Protein AF-0000000076811195 (afdb_homodimer)

pLDDT: mean 75.0, std 20.43, range [21.39, 97.69]

Nearest PDB structures (foldseek):
  3zyc-assembly1_D  TM=7.237E-01  e=1.020E-15  Homo sapiens
  5a3f-assembly1_C  TM=7.071E-01  e=1.222E-15  Homo sapiens
  5a3f-assembly1_A  TM=7.084E-01  e=1.298E-15  Homo sapiens
  2x2f-assembly1_A  TM=7.410E-01  e=2.081E-14  Homo sapiens
  5d3q-assembly1_A  TM=6.532E-01  e=4.894E-15  Homo sapiens

Foldseek 3Di:
DPDPDPDPPPPQQVVLLVQLVQLVVVVVLLQVLLCVQQDPPGAAAEEEEAAAPPLCLQLSVCLSQLHHLADQPLPFFQQEKEKEFEDADQVALDKWKWWQPFLDPVVVPVRPPPDTDTDDSVVSNVVSSVVQVVLCPPLLSHDLRYGYMYIYHNPIHRHMYMYATHADDFDDDDVGVSVVSNNVVSLVSSCVVLLDSSHAYEFGDADLALLDDDSVVSVCVRVVLQQRYAYEHEQVVVNVVVDPDPVSVVCRQPPDCVSPPQSHSVSGHHYHYRDSCRNQVPPPPRVSDPVSSSRD/DDDPDDPPPPPQQVVLLVQLVQLVVVVVLLQVLLCVQQDPPRAAAEEEEAAAPPLCLQLSVCLSQLHHLADQPLPFFQQEKEKEFEDADQVALDKWKWWDPFLDPVVVPVSPPPDTDTDDSVVSNVVSSVVQVVLCPPLLSHDLRYGYMYIYHNPIHRHMYMRATHADDFDDDDVGVSVVSNNVVSLVSSCVVLLDSSHAYEFGDADLALLDDDSVVSVCVRVVLQQRYAYEHEQVVVNVVVDPDPVSVVCRQPPDCVSPPCSHSVSGHHYHYRDSCRNQVPPPPRVSDVVSSSRD

Radius of gyration: 26.71 Å; Cα contacts (8 Å, |Δi|>4): 1087; chains: 2; bounding box: 53×85×82 Å

InterPro domains:
  IPR001401 Dynamin, GTPase domain [SM00053] (16-252)
  IPR001401 Dynamin, GTPase domain [cd08771] (52-250)
  IPR022812 Dynamin [PR00195] (44-62)
  IPR022812 Dynamin [PR00195] (69-86)
  IPR022812 Dynamin [PR00195] (153-170)
  IPR022812 Dynamin [PR00195] (224-240)
  IPR022812 Dynamin [PTHR11566] (24-239)
  IPR027417 P-loop containing nucleoside triphosphate hydrolase [G3DSA:3.40.50.300] (22-254)
  IPR027417 P-loop containing nucleoside triphosphate hydrolase [SSF52540] (23-239)
  IPR030381 Dynamin-type guanine nucleotide-binding (G) domain [PS51718] (41-296)
  IPR045063 Dynamin, N-terminal [PF00350] (47-235)

Secondary structure (DSSP, 8-state):
----------HHHHHHHHHHHHHHHHHHHHHHHHHHHH-TT--S-EEEEE-BTTS-HHHHHHHHHTS--SPTT--PPP-S-EEEEEEE-TT-SS-EEEEPTT--SS-SSTTSS---EE--HHHHHHHHHHHHHHHHTSSS----PPEEEEEEETT--SEEEEEPPPB--PPPSGGGHHHHHHHHHHHHHHHHHH-STTEEEEEEE--S-TT--SHHHHHTTT-TT-TTEEEEE--HHHHGGG-SSHHHHHHHHS--TTTS-TTSTTSS-EE----SS-TTSSTT-S--SHHHHTT-/----------HHHHHHHHHHHHHHHHHHHHHHHHHHHH-TT--S-EEEEE-BTTS-HHHHHHHHHTS--SPTT--PPP-S-EEEEEEE-TT-SS-EEEEPTT--SS-SSTTSS---EE--HHHHHHHHHHHHHHHHTSSS----PPEEEEEEETT--SEEEEEPPPB--PPPSGGGHHHHHHHHHHHHHHHHHH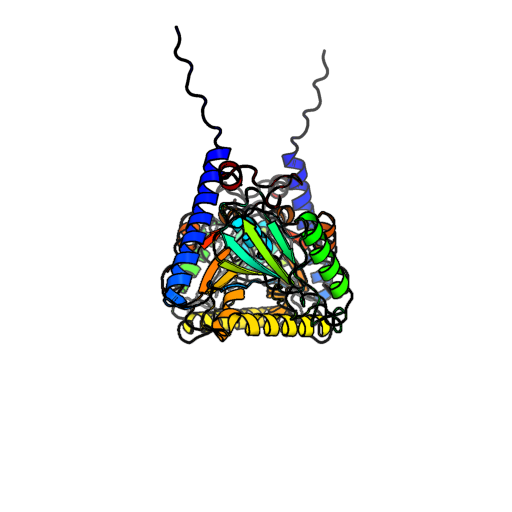-STTEEEEEEE--S-TT--SHHHHHTTT-TT-TTEEEEE--HHHHGGG-SSHHHHHHHHS--TTTS-TTSTTSS-EE----SS-TT-STT-S--SHHHHTT-

Solvent-accessible surface area (backbone atoms only — not comparable to full-atom values): 31769 Å² total; per-residue (Å²): 135,82,75,77,73,79,78,76,75,61,74,68,60,59,54,26,38,51,51,29,52,48,48,47,48,47,44,52,46,46,52,51,49,29,52,66,64,34,52,100,83,46,71,62,31,37,35,39,40,44,27,38,64,87,38,44,62,69,59,49,52,23,55,71,68,40,40,63,59,62,56,79,44,51,72,68,65,57,32,37,29,36,33,39,39,32,30,58,29,82,87,28,92,57,76,45,34,26,42,40,63,72,37,54,81,86,50,62,77,62,59,89,73,50,60,69,38,79,35,59,61,69,55,46,15,51,47,54,48,50,51,33,54,53,29,66,74,36,92,68,39,56,46,82,53,40,38,40,34,38,36,30,16,50,86,38,58,67,33,29,41,32,45,47,43,42,36,49,41,43,42,73,63,78,92,28,44,68,52,38,52,42,24,51,51,42,46,52,46,52,48,64,68,62,61,47,84,61,40,37,35,39,39,29,36,70,68,88,49,75,66,44,36,66,39,56,43,63,49,32,74,76,37,71,64,26,63,52,25,34,42,31,35,36,49,41,74,61,46,60,64,59,45,56,27,69,68,56,48,46,42,62,76,53,56,52,57,88,68,47,60,60,46,28,32,84,54,52,69,41,79,40,64,74,64,50,68,46,71,42,73,52,94,72,37,51,44,79,39,82,63,49,38,37,50,92,135,83,75,77,72,80,76,74,74,60,76,69,59,60,56,28,39,51,51,33,50,47,47,47,48,46,44,53,45,47,53,51,49,29,52,65,64,35,53,99,84,45,69,61,35,37,35,39,41,44,27,39,63,87,38,43,63,67,58,49,53,24,57,73,68,39,40,64,59,64,57,78,45,50,73,67,65,57,31,37,29,36,33,38,39,31,30,58,29,83,87,27,92,55,77,46,36,26,42,40,62,72,36,54,82,87,51,62,77,61,61,88,73,50,60,67,38,78,34,60,61,69,54,47,16,50,49,54,50,49,51,30,52,54,28,66,72,35,94,68,40,55,44,80,55,40,38,39,34,38,36,30,17,50,86,38,58,67,35,28,39,29,45,48,42,42,36,48,41,43,42,74,62,78,92,30,46,69,53,38,51,43,23,49,51,43,46,52,46,52,48,64,68,62,60,48,84,60,40,35,34,40,39,29,33,69,67,89,48,75,66,42,35,66,39,57,44,63,50,32,74,76,36,72,64,27,61,52,25,34,42,32,35,34,50,42,72,61,46,60,63,61,46,56,30,70,66,56,48,48,41,62,76,55,56,52,57,90,66,47,60,61,47,28,31,83,54,50,69,42,78,40,66,73,64,47,67,44,70,44,74,52,94,73,36,52,42,79,41,83,63,50,40,36,55,99

Organism: Aegilops tauschii subsp. strangulata (NCBI:txid200361)

Sequence (592 aa):
MATPRPELLSPGEDEEESARGLLYEAYNELQRLAAELGGAAVPAPAVVVVGHQTDGKSALVEALMGFQFNHVGGGTKTRRPIALHLRFNPRCHSPNCRLLAGSGEGDAEDDAGAADRAMPLADIQAYIEAENKRLENDPSQFSAKEIIIRIEYKHCPNLTIIDTPGLILAAPGRKNRVLQSQACAVEALVHAKIQHKETIILCLEDCSDWSNATTRRVVMQVDPDLARTVLVSTKLDTKIPQFARASDVEVFLHPPTCVLDGSLLGDSPFFTSVPSGRVGSCHEAVFRSNEEFKKVMATPRPELLSPGEDEEESARGLLYEAYNELQRLAAELGGAAVPAPAVVVVGHQTDGKSALVEALMGFQFNHVGGGTKTRRPIALHLRFNPRCHSPNCRLLAGSGEGDAEDDAGAADRAMPLADIQAYIEAENKRLENDPSQFSAKEIIIRIEYKHCPNLTIIDTPGLILAAPGRKNRVLQSQACAVEALVHAKIQHKETIILCLEDCSDWSNATTRRVVMQVDPDLARTVLVSTKLDTKIPQFARASDVEVFLHPPTCVLDGSLLGDSPFFTSVPSGRVGSCHEAVFRSNEEFKKV

Structure (mmCIF, N/CA/C/O backbone):
data_AF-0000000076811195-model_v1
#
loop_
_entity.id
_entity.type
_entity.pdbx_description
1 polymer 'Dynamin-type G domain-containing protein'
#
loop_
_atom_site.group_PDB
_atom_site.id
_atom_site.type_symbol
_atom_site.label_atom_id
_atom_site.label_alt_id
_atom_site.label_comp_id
_atom_site.label_asym_id
_atom_site.label_entity_id
_atom_site.label_seq_id
_atom_site.pdbx_PDB_ins_code
_atom_site.Cartn_x
_atom_site.Cartn_y
_atom_site.Cartn_z
_atom_site.occupancy
_atom_site.B_iso_or_equiv
_atom_site.auth_seq_id
_atom_site.auth_comp_id
_atom_site.auth_asym_id
_atom_site.auth_atom_id
_atom_site.pdbx_PDB_model_num
ATOM 1 N N . MET A 1 1 ? -5.602 41.5 -43.906 1 22.05 1 MET A N 1
ATOM 2 C CA . MET A 1 1 ? -5.145 41.531 -42.5 1 22.05 1 MET A CA 1
ATOM 3 C C . MET A 1 1 ? -5.555 40.281 -41.75 1 22.05 1 MET A C 1
ATOM 5 O O . MET A 1 1 ? -6.746 40.062 -41.531 1 22.05 1 MET A O 1
ATOM 9 N N . ALA A 1 2 ? -4.75 39.188 -41.844 1 28.84 2 ALA A N 1
ATOM 10 C CA . ALA A 1 2 ? -4.98 37.812 -41.406 1 28.84 2 ALA A CA 1
ATOM 11 C C . ALA A 1 2 ? -5.102 37.719 -39.875 1 28.84 2 ALA A C 1
ATOM 13 O O . ALA A 1 2 ? -4.281 38.281 -39.156 1 28.84 2 ALA A O 1
ATOM 14 N N . THR A 1 3 ? -6.328 37.594 -39.375 1 30.7 3 THR A N 1
ATOM 15 C CA . THR A 1 3 ? -6.637 37.562 -37.969 1 30.7 3 THR A CA 1
ATOM 16 C C . THR A 1 3 ? -5.816 36.5 -37.25 1 30.7 3 THR A C 1
ATOM 18 O O . THR A 1 3 ? -5.734 35.375 -37.719 1 30.7 3 THR A O 1
ATOM 21 N N . PRO A 1 4 ? -4.855 36.844 -36.469 1 33.34 4 PRO A N 1
ATOM 22 C CA . PRO A 1 4 ? -3.92 35.906 -35.875 1 33.34 4 PRO A CA 1
ATOM 23 C C . PRO A 1 4 ? -4.625 34.75 -35.125 1 33.34 4 PRO A C 1
ATOM 25 O O . PRO A 1 4 ? -5.734 34.938 -34.625 1 33.34 4 PRO A O 1
ATOM 28 N N . ARG A 1 5 ? -4.391 33.531 -35.469 1 32.12 5 ARG A N 1
ATOM 29 C CA . ARG A 1 5 ? -4.918 32.281 -34.938 1 32.12 5 ARG A CA 1
ATOM 30 C C . ARG A 1 5 ? -4.773 32.219 -33.406 1 32.12 5 ARG A C 1
ATOM 32 O O . ARG A 1 5 ? -3.709 32.562 -32.875 1 32.12 5 ARG A O 1
ATOM 39 N N . PRO A 1 6 ? -5.91 32.219 -32.688 1 31.38 6 PRO A N 1
ATOM 40 C CA . PRO A 1 6 ? -5.836 32.219 -31.234 1 31.38 6 PRO A CA 1
ATOM 41 C C . PRO A 1 6 ? -4.828 31.219 -30.688 1 31.38 6 PRO A C 1
ATOM 43 O O . PRO A 1 6 ? -4.621 30.156 -31.281 1 31.38 6 PRO A O 1
ATOM 46 N N . GLU A 1 7 ? -3.775 31.547 -30.094 1 33.84 7 GLU A N 1
ATOM 47 C CA . GLU A 1 7 ? -2.691 30.781 -29.484 1 33.84 7 GLU A CA 1
ATOM 48 C C . GLU A 1 7 ? -3.232 29.609 -28.672 1 33.84 7 GLU A C 1
ATOM 50 O O . GLU A 1 7 ? -4.105 29.781 -27.828 1 33.84 7 GLU A O 1
ATOM 55 N N . LEU A 1 8 ? -3.316 28.391 -29.156 1 31.09 8 LEU A N 1
ATOM 56 C CA . LEU A 1 8 ? -3.633 27.094 -28.547 1 31.09 8 LEU A CA 1
ATOM 57 C C . LEU A 1 8 ? -3.018 27 -27.156 1 31.09 8 LEU A C 1
ATOM 59 O O . LEU A 1 8 ? -1.799 27.094 -27.016 1 31.09 8 LEU A O 1
ATOM 63 N N . LEU A 1 9 ? -3.676 27.484 -26.172 1 35.03 9 LEU A N 1
ATOM 64 C CA . LEU A 1 9 ? -3.268 27.297 -24.781 1 35.03 9 LEU A CA 1
ATOM 65 C C . LEU A 1 9 ? -2.697 25.891 -24.578 1 35.03 9 LEU A C 1
ATOM 67 O O . LEU A 1 9 ? -3.248 24.906 -25.078 1 35.03 9 LEU A O 1
ATOM 71 N N . SER A 1 10 ? -1.461 25.766 -24.328 1 37.06 10 SER A N 1
ATOM 72 C CA . SER A 1 10 ? -0.715 24.5 -24.266 1 37.06 10 SER A CA 1
ATOM 73 C C . SER A 1 10 ? -1.401 23.5 -23.344 1 37.06 10 SER A C 1
ATOM 75 O O . SER A 1 10 ? -1.936 23.875 -22.297 1 37.06 10 SER A O 1
ATOM 77 N N . PRO A 1 11 ? -1.721 22.328 -23.719 1 41.41 11 PRO A N 1
ATOM 78 C CA . PRO A 1 11 ? -2.404 21.203 -23.062 1 41.41 11 PRO A CA 1
ATOM 79 C C . PRO A 1 11 ? -1.976 21.047 -21.609 1 41.41 11 PRO A C 1
ATOM 81 O O . PRO A 1 11 ? -2.738 20.516 -20.797 1 41.41 11 PRO A O 1
ATOM 84 N N . GLY A 1 12 ? -0.849 21.422 -21.156 1 42.31 12 GLY A N 1
ATOM 85 C CA . GLY A 1 12 ? -0.337 21.312 -19.797 1 42.31 12 GLY A CA 1
ATOM 86 C C . GLY A 1 12 ? -1.04 22.234 -18.812 1 42.31 12 GLY A C 1
ATOM 87 O O . GLY A 1 12 ? -1.134 21.922 -17.625 1 42.31 12 GLY A O 1
ATOM 88 N N . GLU A 1 13 ? -1.42 23.344 -19.203 1 44.88 13 GLU A N 1
ATOM 89 C CA . GLU A 1 13 ? -2.064 24.375 -18.391 1 44.88 13 GLU A CA 1
ATOM 90 C C . GLU A 1 13 ? -3.48 23.953 -18 1 44.88 13 GLU A C 1
ATOM 92 O O . GLU A 1 13 ? -3.928 24.219 -16.891 1 44.88 13 GLU A O 1
ATOM 97 N N . ASP A 1 14 ? -4.133 23.312 -18.844 1 47.75 14 ASP A N 1
ATOM 98 C CA . ASP A 1 14 ? -5.508 22.875 -18.609 1 47.75 14 ASP A CA 1
ATOM 99 C C . ASP A 1 14 ? -5.562 21.766 -17.562 1 47.75 14 ASP A C 1
ATOM 101 O O . ASP A 1 14 ? -6.48 21.734 -16.734 1 47.75 14 ASP A O 1
ATOM 105 N N . GLU A 1 15 ? -4.645 20.938 -17.531 1 46.94 15 GLU A N 1
ATOM 106 C CA . GLU A 1 15 ? -4.641 19.812 -16.594 1 46.94 15 GLU A CA 1
ATOM 107 C C . GLU A 1 15 ? -4.297 20.297 -15.18 1 46.94 15 GLU A C 1
ATOM 109 O O . GLU A 1 15 ? -4.871 19.812 -14.195 1 46.94 15 GLU A O 1
ATOM 114 N N . GLU A 1 16 ? -3.426 21.188 -15.07 1 45.16 16 GLU A N 1
ATOM 115 C CA . GLU A 1 16 ? -3.068 21.766 -13.773 1 45.16 16 GLU A CA 1
ATOM 116 C C . GLU A 1 16 ? -4.223 22.594 -13.195 1 45.16 16 GLU A C 1
ATOM 118 O O . GLU A 1 16 ? -4.473 22.547 -11.992 1 45.16 16 GLU A O 1
ATOM 123 N N . GLU A 1 17 ? -4.957 23.234 -14.062 1 46.91 17 GLU A N 1
ATOM 124 C CA . GLU A 1 17 ? -6.145 23.984 -13.672 1 46.91 17 GLU A CA 1
ATOM 125 C C . GLU A 1 17 ? -7.23 23.062 -13.125 1 46.91 17 GLU A C 1
ATOM 127 O O . GLU A 1 17 ? -7.895 23.391 -12.141 1 46.91 17 GLU A O 1
ATOM 132 N N . SER A 1 18 ? -7.293 22.062 -13.688 1 49.72 18 SER A N 1
ATOM 133 C CA . SER A 1 18 ? -8.289 21.078 -13.281 1 49.72 18 SER A CA 1
ATOM 134 C C . SER A 1 18 ? -7.93 20.453 -11.938 1 49.72 18 SER A C 1
ATOM 136 O O . SER A 1 18 ? -8.789 20.297 -11.062 1 49.72 18 SER A O 1
ATOM 138 N N . ALA A 1 19 ? -6.734 20.281 -11.734 1 46.19 19 ALA A N 1
ATOM 139 C CA . ALA A 1 19 ? -6.328 19.672 -10.469 1 46.19 19 ALA A CA 1
ATOM 140 C C . ALA A 1 19 ? -6.5 20.641 -9.312 1 46.19 19 ALA A C 1
ATOM 142 O O . ALA A 1 19 ? -6.957 20.266 -8.227 1 46.19 19 ALA A O 1
ATOM 143 N N . ARG A 1 20 ? -6.203 21.891 -9.484 1 48.41 20 ARG A N 1
ATOM 144 C CA . ARG A 1 20 ? -6.363 22.922 -8.469 1 48.41 20 ARG A CA 1
ATOM 145 C C . ARG A 1 20 ? -7.836 23.156 -8.148 1 48.41 20 ARG A C 1
ATOM 147 O O . ARG A 1 20 ? -8.195 23.344 -6.984 1 48.41 20 ARG A O 1
ATOM 154 N N . GLY A 1 21 ? -8.5 23.125 -9.234 1 49.47 21 GLY A N 1
ATOM 155 C CA . GLY A 1 21 ? -9.938 23.188 -9.008 1 49.47 21 GLY A CA 1
ATOM 156 C C . GLY A 1 21 ? -10.445 22.094 -8.094 1 49.47 21 GLY A C 1
ATOM 157 O O . GLY A 1 21 ? -11.234 22.344 -7.184 1 49.47 21 GLY A O 1
ATOM 158 N N . LEU A 1 22 ? -9.828 21.094 -8.258 1 51.06 22 LEU A N 1
ATOM 159 C CA . LEU A 1 22 ? -10.273 19.953 -7.469 1 51.06 22 LEU A CA 1
ATOM 160 C C . LEU A 1 22 ? -9.828 20.094 -6.016 1 51.06 22 LEU A C 1
ATOM 162 O O . LEU A 1 22 ? -10.586 19.781 -5.098 1 51.06 22 LEU A O 1
ATOM 166 N N . LEU A 1 23 ? -8.648 20.609 -5.875 1 53.69 23 LEU A N 1
ATOM 167 C CA . LEU A 1 23 ? -8.164 20.812 -4.516 1 53.69 23 LEU A CA 1
ATOM 168 C C . LEU A 1 23 ? -8.992 21.875 -3.795 1 53.69 23 LEU A C 1
ATOM 170 O O . LEU A 1 23 ? -9.32 21.703 -2.619 1 53.69 23 LEU A O 1
ATOM 174 N N . TYR A 1 24 ? -9.273 22.922 -4.516 1 52.19 24 TYR A N 1
ATOM 175 C CA . TYR A 1 24 ? -10.109 23.969 -3.939 1 52.19 24 TYR A CA 1
ATOM 176 C C . TYR A 1 24 ? -11.492 23.438 -3.586 1 52.19 24 TYR A C 1
ATOM 178 O O . TYR A 1 24 ? -12.047 23.766 -2.537 1 52.19 24 TYR A O 1
ATOM 186 N N . GLU A 1 25 ? -11.883 22.734 -4.523 1 56.09 25 GLU A N 1
ATOM 187 C CA . GLU A 1 25 ? -13.172 22.125 -4.223 1 56.09 25 GLU A CA 1
ATOM 188 C C . GLU A 1 25 ? -13.086 21.234 -2.98 1 56.09 25 GLU A C 1
ATOM 190 O O . GLU A 1 25 ? -13.984 21.25 -2.141 1 56.09 25 GLU A O 1
ATOM 195 N N . ALA A 1 26 ? -11.992 20.656 -2.988 1 58.16 26 ALA A N 1
ATOM 196 C CA . ALA A 1 26 ? -11.812 19.828 -1.803 1 58.16 26 ALA A CA 1
ATOM 197 C C . ALA A 1 26 ? -11.75 20.672 -0.537 1 58.16 26 ALA A C 1
ATOM 199 O O . ALA A 1 26 ? -12.352 20.328 0.48 1 58.16 26 ALA A O 1
ATOM 200 N N . TYR A 1 27 ? -11.086 21.734 -0.766 1 59.94 27 TYR A N 1
ATOM 201 C CA . TYR A 1 27 ? -10.922 22.656 0.341 1 59.94 27 TYR A CA 1
ATOM 202 C C . TYR A 1 27 ? -12.266 23.25 0.765 1 59.94 27 TYR A C 1
ATOM 204 O O . TYR A 1 27 ? -12.586 23.297 1.956 1 59.94 27 TYR A O 1
ATOM 212 N N . ASN A 1 28 ? -12.875 23.75 -0.2 1 61.88 28 ASN A N 1
ATOM 213 C CA . ASN A 1 28 ? -14.195 24.312 0.083 1 61.88 28 ASN A CA 1
ATOM 214 C C . ASN A 1 28 ? -15.117 23.266 0.722 1 61.88 28 ASN A C 1
ATOM 216 O O . ASN A 1 28 ? -15.875 23.578 1.641 1 61.88 28 ASN A O 1
ATOM 220 N N . GLU A 1 29 ? -14.867 22.219 0.226 1 62.59 29 GLU A N 1
ATOM 221 C CA . GLU A 1 29 ? -15.672 21.141 0.799 1 62.59 29 GLU A CA 1
ATOM 222 C C . GLU A 1 29 ? -15.266 20.859 2.244 1 62.59 29 GLU A C 1
ATOM 224 O O . GLU A 1 29 ? -16.125 20.656 3.104 1 62.59 29 GLU A O 1
ATOM 229 N N . LEU A 1 30 ? -14.047 20.953 2.453 1 66 30 LEU A N 1
ATOM 230 C CA . LEU A 1 30 ? -13.57 20.734 3.812 1 66 30 LEU A CA 1
ATOM 231 C C . LEU A 1 30 ? -14.062 21.812 4.758 1 66 30 LEU A C 1
ATOM 233 O O . LEU A 1 30 ? -14.461 21.531 5.887 1 66 30 LEU A O 1
ATOM 237 N N . GLN A 1 31 ? -14.023 23.016 4.305 1 64.44 31 GLN A N 1
ATOM 238 C CA . GLN A 1 31 ? -14.516 24.141 5.105 1 64.44 31 GLN A CA 1
ATOM 239 C C . GLN A 1 31 ? -16.016 24 5.387 1 64.44 31 GLN A C 1
ATOM 241 O O . GLN A 1 31 ? -16.453 24.266 6.504 1 64.44 31 GLN A O 1
ATOM 246 N N . ARG A 1 32 ? -16.625 23.641 4.273 1 66 32 ARG A N 1
ATOM 247 C CA . ARG A 1 32 ? -18.062 23.438 4.426 1 66 32 ARG A CA 1
ATOM 248 C C . ARG A 1 32 ? -18.344 22.328 5.445 1 66 32 ARG A C 1
ATOM 250 O O . ARG A 1 32 ? -19.188 22.5 6.332 1 66 32 ARG A O 1
ATOM 257 N N . LEU A 1 33 ? -17.641 21.328 5.34 1 62.69 33 LEU A N 1
ATOM 258 C CA . LEU A 1 33 ? -17.828 20.203 6.25 1 62.69 33 LEU A CA 1
ATOM 259 C C . LEU A 1 33 ? -17.469 20.594 7.68 1 62.69 33 LEU A C 1
ATOM 261 O O . LEU A 1 33 ? -18.156 20.219 8.625 1 62.69 33 LEU A O 1
ATOM 265 N N . ALA A 1 34 ? -16.406 21.281 7.809 1 62.34 34 ALA A N 1
ATOM 266 C CA . ALA A 1 34 ? -15.992 21.75 9.125 1 62.34 34 ALA A CA 1
ATOM 267 C C . ALA A 1 34 ? -17.031 22.656 9.75 1 62.34 34 ALA A C 1
ATOM 269 O O . ALA A 1 34 ? -17.297 22.594 10.953 1 62.34 34 ALA A O 1
ATOM 270 N N . ALA A 1 35 ? -17.531 23.469 8.93 1 63.12 35 ALA A N 1
ATOM 271 C CA . ALA A 1 35 ? -18.578 24.375 9.406 1 63.12 35 ALA A CA 1
ATOM 272 C C . ALA A 1 35 ? -19.812 23.594 9.859 1 63.12 35 ALA A C 1
ATOM 274 O O . ALA A 1 35 ? -20.484 23.984 10.812 1 63.12 35 ALA A O 1
ATOM 275 N N . GLU A 1 36 ? -20.062 22.531 9.156 1 62.12 36 GLU A N 1
ATOM 276 C CA . GLU A 1 36 ? -21.203 21.688 9.5 1 62.12 36 GLU A CA 1
ATOM 277 C C . GLU A 1 36 ? -20.984 20.969 10.82 1 62.12 36 GLU A C 1
ATOM 279 O O . GLU A 1 36 ? -21.922 20.781 11.609 1 62.12 36 GLU A O 1
ATOM 284 N N . LEU A 1 37 ? -19.859 20.547 11.016 1 57.47 37 LEU A N 1
ATOM 285 C CA . LEU A 1 37 ? -19.547 19.812 12.242 1 57.47 37 LEU A CA 1
ATOM 286 C C . LEU A 1 37 ? -19.469 20.75 13.438 1 57.47 37 LEU A C 1
ATOM 288 O O . LEU A 1 37 ? -19.906 20.406 14.539 1 57.47 37 LEU A O 1
ATOM 292 N N . GLY A 1 38 ? -18.641 21.859 13.469 1 54.88 38 GLY A N 1
ATOM 293 C CA . GLY A 1 38 ? -18.359 22.734 14.594 1 54.88 38 GLY A CA 1
ATOM 294 C C . GLY A 1 38 ? -19.547 23.594 15.008 1 54.88 38 GLY A C 1
ATOM 295 O O . GLY A 1 38 ? -19.531 24.203 16.078 1 54.88 38 GLY A O 1
ATOM 296 N N . GLY A 1 39 ? -20.781 23.469 14.602 1 48.03 39 GLY A N 1
ATOM 297 C CA . GLY A 1 39 ? -21.781 24.453 14.969 1 48.03 39 GLY A CA 1
ATOM 298 C C . GLY A 1 39 ? -21.25 25.875 14.945 1 48.03 39 GLY A C 1
ATOM 299 O O . GLY A 1 39 ? -20.078 26.109 14.617 1 48.03 39 GLY A O 1
ATOM 300 N N . ALA A 1 40 ? -22.141 27.188 15.188 1 45 40 ALA A N 1
ATOM 301 C CA . ALA A 1 40 ? -21.938 28.625 15.172 1 45 40 ALA A CA 1
ATOM 302 C C . ALA A 1 40 ? -20.703 29.016 15.992 1 45 40 ALA A C 1
ATOM 304 O O . ALA A 1 40 ? -20.031 30 15.688 1 45 40 ALA A O 1
ATOM 305 N N . ALA A 1 41 ? -20.422 28.531 17.156 1 42.28 41 ALA A N 1
ATOM 306 C CA . ALA A 1 41 ? -19.516 29.031 18.172 1 42.28 41 ALA A CA 1
ATOM 307 C C . ALA A 1 41 ? -18.141 28.359 18.062 1 42.28 41 ALA A C 1
ATOM 309 O O . ALA A 1 41 ? -17.266 28.578 18.906 1 42.28 41 ALA A O 1
ATOM 310 N N . VAL A 1 42 ? -17.938 27.359 17.266 1 48.38 42 VAL A N 1
ATOM 311 C CA . VAL A 1 42 ? -16.766 26.5 17.422 1 48.38 42 VAL A CA 1
ATOM 312 C C . VAL A 1 42 ? -15.594 27.078 16.625 1 48.38 42 VAL A C 1
ATOM 314 O O . VAL A 1 42 ? -15.773 27.594 15.523 1 48.38 42 VAL A O 1
ATOM 317 N N . PRO A 1 43 ? -14.352 27.25 17.375 1 53.91 43 PRO A N 1
ATOM 318 C CA . PRO A 1 43 ? -13.055 27.531 16.75 1 53.91 43 PRO A CA 1
ATOM 319 C C . PRO A 1 43 ? -12.875 26.797 15.422 1 53.91 43 PRO A C 1
ATOM 321 O O . PRO A 1 43 ? -13.594 25.828 15.141 1 53.91 43 PRO A O 1
ATOM 324 N N . ALA A 1 44 ? -12.164 27.438 14.547 1 59.12 44 ALA A N 1
ATOM 325 C CA . ALA A 1 44 ? -11.836 26.938 13.211 1 59.12 44 ALA A CA 1
ATOM 326 C C . ALA A 1 44 ? -11.703 25.422 13.211 1 59.12 44 ALA A C 1
ATOM 328 O O . ALA A 1 44 ? -11.039 24.844 14.078 1 59.12 44 ALA A O 1
ATOM 329 N N . PRO A 1 45 ? -12.555 24.781 12.531 1 69.81 45 PRO A N 1
ATOM 330 C CA . PRO A 1 45 ? -12.484 23.328 12.43 1 69.81 45 PRO A CA 1
ATOM 331 C C . PRO A 1 45 ? -11.07 22.812 12.18 1 69.81 45 PRO A C 1
ATOM 333 O O . PRO A 1 45 ? -10.273 23.484 11.523 1 69.81 45 PRO A O 1
ATOM 336 N N . ALA A 1 46 ? -10.734 21.828 12.977 1 86.38 46 ALA A N 1
ATOM 337 C CA . ALA A 1 46 ? -9.406 21.234 12.797 1 86.38 46 ALA A CA 1
ATOM 338 C C . ALA A 1 46 ? -9.477 20 11.906 1 86.38 46 ALA A C 1
ATOM 340 O O . ALA A 1 46 ? -10.398 19.188 12.016 1 86.38 46 ALA A O 1
ATOM 341 N N . VAL A 1 47 ? -8.672 19.984 10.852 1 89.88 47 VAL A N 1
ATOM 342 C CA . VAL A 1 47 ? -8.5 18.844 9.961 1 89.88 47 VAL A CA 1
ATOM 343 C C . VAL A 1 47 ? -7.215 18.094 10.32 1 89.88 47 VAL A C 1
ATOM 345 O O . VAL A 1 47 ? -6.133 18.672 10.352 1 89.88 47 VAL A O 1
ATOM 348 N N . VAL A 1 48 ? -7.371 16.844 10.648 1 94.06 48 VAL A N 1
ATOM 349 C CA . VAL A 1 48 ? -6.203 16.016 10.961 1 94.06 48 VAL A CA 1
ATOM 350 C C . VAL A 1 48 ? -5.91 15.07 9.805 1 94.06 48 VAL A C 1
ATOM 352 O O . VAL A 1 48 ? -6.789 14.32 9.367 1 94.06 48 VAL A O 1
ATOM 355 N N . VAL A 1 49 ? -4.699 15.156 9.266 1 95.44 49 VAL A N 1
ATOM 356 C CA . VAL A 1 49 ? -4.289 14.32 8.141 1 95.44 49 VAL A CA 1
ATOM 357 C C . VAL A 1 49 ? -3.654 13.031 8.664 1 95.44 49 VAL A C 1
ATOM 359 O O . VAL A 1 49 ? -2.688 13.078 9.43 1 95.44 49 VAL A O 1
ATOM 362 N N . VAL A 1 50 ? -4.227 11.914 8.289 1 97.69 50 VAL A N 1
ATOM 363 C CA . VAL A 1 50 ? -3.77 10.609 8.758 1 97.69 50 VAL A CA 1
ATOM 364 C C . VAL A 1 50 ? -3.438 9.727 7.555 1 97.69 50 VAL A C 1
ATOM 366 O O . VAL A 1 50 ? -4.156 9.734 6.551 1 97.69 50 VAL A O 1
ATOM 369 N N . GLY A 1 51 ? -2.389 8.992 7.633 1 97 51 GLY A N 1
ATOM 370 C CA . GLY A 1 51 ? -1.921 8.07 6.609 1 97 51 GLY A CA 1
ATOM 371 C C . GLY A 1 51 ? -0.646 7.348 7 1 97 51 GLY A C 1
ATOM 372 O O . GLY A 1 51 ? -0.035 7.66 8.023 1 97 51 GLY A O 1
ATOM 373 N N . HIS A 1 52 ? -0.309 6.395 6.207 1 94.94 52 HIS A N 1
ATOM 374 C CA . HIS A 1 52 ? 0.944 5.688 6.441 1 94.94 52 HIS A CA 1
ATOM 375 C C . HIS A 1 52 ? 2.133 6.473 5.898 1 94.94 52 HIS A C 1
ATOM 377 O O . HIS A 1 52 ? 1.954 7.453 5.176 1 94.94 52 HIS A O 1
ATOM 383 N N . GLN A 1 53 ? 3.285 6.027 6.355 1 90.12 53 GLN A N 1
ATOM 384 C CA . GLN A 1 53 ? 4.5 6.613 5.797 1 90.12 53 GLN A CA 1
ATOM 385 C C . GLN A 1 53 ? 4.492 6.547 4.273 1 90.12 53 GLN A C 1
ATOM 387 O O . GLN A 1 53 ? 4.121 5.527 3.691 1 90.12 53 GLN A O 1
ATOM 392 N N . THR A 1 54 ? 4.746 7.609 3.592 1 86.62 54 THR A N 1
ATOM 393 C CA . THR A 1 54 ? 4.918 7.754 2.15 1 86.62 54 THR A CA 1
ATOM 394 C C . THR A 1 54 ? 3.566 7.883 1.454 1 86.62 54 THR A C 1
ATOM 396 O O . THR A 1 54 ? 3.5 7.953 0.226 1 86.62 54 THR A O 1
ATOM 399 N N . ASP A 1 55 ? 2.473 7.969 2.176 1 90.12 55 ASP A N 1
ATOM 400 C CA . ASP A 1 55 ? 1.156 8.086 1.555 1 90.12 55 ASP A CA 1
ATOM 401 C C . ASP A 1 55 ? 0.965 9.461 0.922 1 90.12 55 ASP A C 1
ATOM 403 O O . ASP A 1 55 ? 0.043 9.664 0.13 1 90.12 55 ASP A O 1
ATOM 407 N N . GLY A 1 56 ? 1.807 10.422 1.342 1 87.25 56 GLY A N 1
ATOM 408 C CA . GLY A 1 56 ? 1.715 11.734 0.721 1 87.25 56 GLY A CA 1
ATOM 409 C C . GLY A 1 56 ? 1.013 12.758 1.592 1 87.25 56 GLY A C 1
ATOM 410 O O . GLY A 1 56 ? 0.45 13.734 1.085 1 87.25 56 GLY A O 1
ATOM 411 N N . LYS A 1 57 ? 1.022 12.531 2.863 1 90.94 57 LYS A N 1
ATOM 412 C CA . LYS A 1 57 ? 0.339 13.43 3.787 1 90.94 57 LYS A CA 1
ATOM 413 C C . LYS A 1 57 ? 0.855 14.859 3.643 1 90.94 57 LYS A C 1
ATOM 415 O O . LYS A 1 57 ? 0.08 15.781 3.379 1 90.94 57 LYS A O 1
ATOM 420 N N . SER A 1 58 ? 2.168 15.031 3.861 1 87.44 58 SER A N 1
ATOM 421 C CA . SER A 1 58 ? 2.76 16.359 3.814 1 87.44 58 SER A CA 1
ATOM 422 C C . SER A 1 58 ? 2.627 16.984 2.426 1 87.44 58 SER A C 1
ATOM 424 O O . SER A 1 58 ? 2.359 18.172 2.293 1 87.44 58 SER A O 1
ATOM 426 N N . ALA A 1 59 ? 2.781 16.141 1.426 1 84.38 59 ALA A N 1
ATOM 427 C CA . ALA A 1 59 ? 2.635 16.625 0.055 1 84.38 59 ALA A CA 1
ATOM 428 C C . ALA A 1 59 ? 1.228 17.156 -0.191 1 84.38 59 ALA A C 1
ATOM 430 O O . ALA A 1 59 ? 1.053 18.188 -0.86 1 84.38 59 ALA A O 1
ATOM 431 N N . LEU A 1 60 ? 0.248 16.453 0.297 1 86.12 60 LEU A N 1
ATOM 432 C CA . LEU A 1 60 ? -1.134 16.891 0.133 1 86.12 60 LEU A CA 1
ATOM 433 C C . LEU A 1 60 ? -1.374 18.219 0.846 1 86.12 60 LEU A C 1
ATOM 435 O O . LEU A 1 60 ? -1.988 19.125 0.284 1 86.12 60 LEU A O 1
ATOM 439 N N . VAL A 1 61 ? -0.944 18.328 2.061 1 85.31 61 VAL A N 1
ATOM 440 C CA . VAL A 1 61 ? -1.114 19.547 2.838 1 85.31 61 VAL A CA 1
ATOM 441 C C . VAL A 1 61 ? -0.464 20.719 2.107 1 85.31 61 VAL A C 1
ATOM 443 O O . VAL A 1 61 ? -1.059 21.797 1.993 1 85.31 61 VAL A O 1
ATOM 446 N N . GLU A 1 62 ? 0.718 20.5 1.619 1 82.44 62 GLU A N 1
ATOM 447 C CA . GLU A 1 62 ? 1.435 21.547 0.896 1 82.44 62 GLU A CA 1
ATOM 448 C C . GLU A 1 62 ? 0.691 21.953 -0.375 1 82.44 62 GLU A C 1
ATOM 450 O O . GLU A 1 62 ? 0.634 23.141 -0.719 1 82.44 62 GLU A O 1
ATOM 455 N N . ALA A 1 63 ? 0.235 20.953 -0.993 1 76.88 63 ALA A N 1
ATOM 456 C CA . ALA A 1 63 ? -0.553 21.234 -2.191 1 76.88 63 ALA A CA 1
ATOM 457 C C . ALA A 1 63 ? -1.803 22.047 -1.852 1 76.88 63 ALA A C 1
ATOM 459 O O . ALA A 1 63 ? -2.162 22.984 -2.572 1 76.88 63 ALA A O 1
ATOM 460 N N . LEU A 1 64 ? -2.457 21.719 -0.795 1 75.31 64 LEU A N 1
ATOM 461 C CA . LEU A 1 64 ? -3.666 22.406 -0.354 1 75.31 64 LEU A CA 1
ATOM 462 C C . LEU A 1 64 ? -3.361 23.844 0.045 1 75.31 64 LEU A C 1
ATOM 464 O O . LEU A 1 64 ? -4.16 24.75 -0.217 1 75.31 64 LEU A O 1
ATOM 468 N N . MET A 1 65 ? -2.219 24.031 0.601 1 74 65 MET A N 1
ATOM 469 C CA . MET A 1 65 ? -1.848 25.344 1.109 1 74 65 MET A CA 1
ATOM 470 C C . MET A 1 65 ? -1.232 26.203 0.006 1 74 65 MET A C 1
ATOM 472 O O . MET A 1 65 ? -1.215 27.438 0.104 1 74 65 MET A O 1
ATOM 476 N N . GLY A 1 66 ? -0.621 25.516 -0.938 1 69.69 66 GLY A N 1
ATOM 477 C CA . GLY A 1 66 ? -0.003 26.234 -2.043 1 69.69 66 GLY A CA 1
ATOM 478 C C . GLY A 1 66 ? 1.438 26.609 -1.771 1 69.69 66 GLY A C 1
ATOM 479 O O . GLY A 1 66 ? 2.012 27.438 -2.486 1 69.69 66 GLY A O 1
ATOM 480 N N . PHE A 1 67 ? 1.929 26.172 -0.656 1 70.94 67 PHE A N 1
ATOM 481 C CA . PHE A 1 67 ? 3.34 26.406 -0.383 1 70.94 67 PHE A CA 1
ATOM 482 C C . PHE A 1 67 ? 3.963 25.219 0.343 1 70.94 67 PHE A C 1
ATOM 484 O O . PHE A 1 67 ? 3.252 24.406 0.935 1 70.94 67 PHE A O 1
ATOM 491 N N . GLN A 1 68 ? 5.312 25.203 0.306 1 75.88 68 GLN A N 1
ATOM 492 C CA . GLN A 1 68 ? 6.07 24.125 0.92 1 75.88 68 GLN A CA 1
ATOM 493 C C . GLN A 1 68 ? 6.527 24.5 2.328 1 75.88 68 GLN A C 1
ATOM 495 O O . GLN A 1 68 ? 7.137 25.547 2.529 1 75.88 68 GLN A O 1
ATOM 500 N N . PHE A 1 69 ? 6.137 23.766 3.297 1 76.69 69 PHE A N 1
ATOM 501 C CA . PHE A 1 69 ? 6.59 24.062 4.652 1 76.69 69 PHE A CA 1
ATOM 502 C C . PHE A 1 69 ? 7.621 23.031 5.109 1 76.69 69 PHE A C 1
ATOM 504 O O . PHE A 1 69 ? 8.312 23.234 6.105 1 76.69 69 PHE A O 1
ATOM 511 N N . ASN A 1 70 ? 7.605 21.875 4.438 1 75.38 70 ASN A N 1
ATOM 512 C CA . ASN A 1 70 ? 8.672 20.906 4.68 1 75.38 70 ASN A CA 1
ATOM 513 C C . ASN A 1 70 ? 9.797 21.047 3.656 1 75.38 70 ASN A C 1
ATOM 515 O O . ASN A 1 70 ? 9.594 21.594 2.57 1 75.38 70 ASN A O 1
ATOM 519 N N . HIS A 1 71 ? 11 20.734 4.113 1 60.12 71 HIS A N 1
ATOM 520 C CA . HIS A 1 71 ? 12.102 20.828 3.158 1 60.12 71 HIS A CA 1
ATOM 521 C C . HIS A 1 71 ? 11.898 19.859 1.996 1 60.12 71 HIS A C 1
ATOM 523 O O . HIS A 1 71 ? 11.484 18.703 2.197 1 60.12 71 HIS A O 1
ATOM 529 N N . VAL A 1 72 ? 12.117 20.469 0.763 1 49.47 72 VAL A N 1
ATOM 530 C CA . VAL A 1 72 ? 12.055 19.719 -0.489 1 49.47 72 VAL A CA 1
ATOM 531 C C . VAL A 1 72 ? 13.094 18.609 -0.474 1 49.47 72 VAL A C 1
ATOM 533 O O . VAL A 1 72 ? 14.258 18.844 -0.137 1 49.47 72 VAL A O 1
ATOM 536 N N . GLY A 1 73 ? 12.742 17.516 -0.8 1 44.72 73 GLY A N 1
ATOM 537 C CA . GLY A 1 73 ? 13.789 16.516 -0.878 1 44.72 73 GLY A CA 1
ATOM 538 C C . GLY A 1 73 ? 14.125 15.898 0.467 1 44.72 73 GLY A C 1
ATOM 539 O O . GLY A 1 73 ? 15.062 15.109 0.576 1 44.72 73 GLY A O 1
ATOM 540 N N . GLY A 1 74 ? 13.844 16.688 1.429 1 47.72 74 GLY A N 1
ATOM 541 C CA . GLY A 1 74 ? 14.414 16.297 2.709 1 47.72 74 GLY A CA 1
ATOM 542 C C . GLY A 1 74 ? 14.109 14.859 3.082 1 47.72 74 GLY A C 1
ATOM 543 O O . GLY A 1 74 ? 14.734 14.305 3.988 1 47.72 74 GLY A O 1
ATOM 544 N N . GLY A 1 75 ? 13.633 14.172 2.252 1 49.81 75 GLY A N 1
ATOM 545 C CA . GLY A 1 75 ? 13.523 12.742 2.527 1 49.81 75 GLY A CA 1
ATOM 546 C C . GLY A 1 75 ? 13.078 12.445 3.945 1 49.81 75 GLY A C 1
ATOM 547 O O . GLY A 1 75 ? 12.961 11.281 4.332 1 49.81 75 GLY A O 1
ATOM 548 N N . THR A 1 76 ? 13 13.625 4.859 1 58.84 76 THR A N 1
ATOM 549 C CA . THR A 1 76 ? 12.836 13.25 6.258 1 58.84 76 THR A CA 1
ATOM 550 C C . THR A 1 76 ? 11.367 13.039 6.594 1 58.84 76 THR A C 1
ATOM 552 O O . THR A 1 76 ? 10.508 13.812 6.164 1 58.84 76 THR A O 1
ATOM 555 N N . LYS A 1 77 ? 11.102 12.062 7.176 1 77.56 77 LYS A N 1
ATOM 556 C CA . LYS A 1 77 ? 9.797 11.648 7.691 1 77.56 77 LYS A CA 1
ATOM 557 C C . LYS A 1 77 ? 9.336 12.562 8.82 1 77.56 77 LYS A C 1
ATOM 559 O O . LYS A 1 77 ? 10.156 13.07 9.594 1 77.56 77 LYS A O 1
ATOM 564 N N . THR A 1 78 ? 8.023 13.047 8.75 1 86.75 78 THR A N 1
ATOM 565 C CA . THR A 1 78 ? 7.418 13.812 9.844 1 86.75 78 THR A CA 1
ATOM 566 C C . THR A 1 78 ? 7.453 13.016 11.141 1 86.75 78 THR A C 1
ATOM 568 O O . THR A 1 78 ? 7 11.867 11.188 1 86.75 78 THR A O 1
ATOM 571 N N . ARG A 1 79 ? 8.086 13.641 12.18 1 91.75 79 ARG A N 1
ATOM 572 C CA . ARG A 1 79 ? 8.258 12.891 13.422 1 91.75 79 ARG A CA 1
ATOM 573 C C . ARG A 1 79 ? 7.496 13.547 14.57 1 91.75 79 ARG A C 1
ATOM 575 O O . ARG A 1 79 ? 7.371 12.969 15.648 1 91.75 79 ARG A O 1
ATOM 582 N N . ARG A 1 80 ? 6.945 14.75 14.281 1 92.94 80 ARG A N 1
ATOM 583 C CA . ARG A 1 80 ? 6.047 15.484 15.172 1 92.94 80 ARG A CA 1
ATOM 584 C C . ARG A 1 80 ? 4.844 16.016 14.406 1 92.94 80 ARG A C 1
ATOM 586 O O . ARG A 1 80 ? 4.965 16.422 13.242 1 92.94 80 ARG A O 1
ATOM 593 N N . PRO A 1 81 ? 3.738 16.031 15.133 1 94.06 81 PRO A N 1
ATOM 594 C CA . PRO A 1 81 ? 2.627 16.703 14.453 1 94.06 81 PRO A CA 1
ATOM 595 C C . PRO A 1 81 ? 2.916 18.156 14.148 1 94.06 81 PRO A C 1
ATOM 597 O O . PRO A 1 81 ? 3.52 18.859 14.961 1 94.06 81 PRO A O 1
ATOM 600 N N . ILE A 1 82 ? 2.594 18.562 13 1 93.31 82 ILE A N 1
ATOM 601 C CA . ILE A 1 82 ? 2.703 19.953 12.594 1 93.31 82 ILE A CA 1
ATOM 602 C C . ILE A 1 82 ? 1.309 20.562 12.438 1 93.31 82 ILE A C 1
ATOM 604 O O . ILE A 1 82 ? 0.534 20.125 11.578 1 93.31 82 ILE A O 1
ATOM 608 N N . ALA A 1 83 ? 1.009 21.531 13.266 1 92.56 83 ALA A N 1
ATOM 609 C CA . ALA A 1 83 ? -0.283 22.219 13.211 1 92.56 83 ALA A CA 1
ATOM 610 C C . ALA A 1 83 ? -0.168 23.562 12.484 1 92.56 83 ALA A C 1
ATOM 612 O O . ALA A 1 83 ? 0.543 24.453 12.945 1 92.56 83 ALA A O 1
ATOM 613 N N . LEU A 1 84 ? -0.81 23.641 11.406 1 90.44 84 LEU A N 1
ATOM 614 C CA . LEU A 1 84 ? -0.872 24.875 10.625 1 90.44 84 LEU A CA 1
ATOM 615 C C . LEU A 1 84 ? -2.176 25.609 10.891 1 90.44 84 LEU A C 1
ATOM 617 O O . LEU A 1 84 ? -3.25 25.156 10.492 1 90.44 84 LEU A O 1
ATOM 621 N N . HIS A 1 85 ? -2.068 26.703 11.602 1 87.56 85 HIS A N 1
ATOM 622 C CA . HIS A 1 85 ? -3.209 27.578 11.828 1 87.56 85 HIS A CA 1
ATOM 623 C C . HIS A 1 85 ? -3.314 28.641 10.734 1 87.56 85 HIS A C 1
ATOM 625 O O . HIS A 1 85 ? -2.652 29.672 10.805 1 87.56 85 HIS A O 1
ATOM 631 N N . LEU A 1 86 ? -4.188 28.359 9.852 1 83.56 86 LEU A N 1
ATOM 632 C CA . LEU A 1 86 ? -4.383 29.25 8.719 1 83.56 86 LEU A CA 1
ATOM 633 C C . LEU A 1 86 ? -5.422 30.328 9.047 1 83.56 86 LEU A C 1
ATOM 635 O O . LEU A 1 86 ? -6.492 30.016 9.57 1 83.56 86 LEU A O 1
ATOM 639 N N . ARG A 1 87 ? -5.008 31.5 8.789 1 82.19 87 ARG A N 1
ATOM 640 C CA . ARG A 1 87 ? -5.898 32.625 9.039 1 82.19 87 ARG A CA 1
ATOM 641 C C . ARG A 1 87 ? -5.949 33.562 7.832 1 82.19 87 ARG A C 1
ATOM 643 O O . ARG A 1 87 ? -4.91 34.031 7.352 1 82.19 87 ARG A O 1
ATOM 650 N N . PHE A 1 88 ? -7.16 33.812 7.461 1 79.44 88 PHE A N 1
ATOM 651 C CA . PHE A 1 88 ? -7.359 34.781 6.395 1 79.44 88 PHE A CA 1
ATOM 652 C C . PHE A 1 88 ? -7.035 36.188 6.879 1 79.44 88 PHE A C 1
ATOM 654 O O . PHE A 1 88 ? -7.551 36.625 7.906 1 79.44 88 PHE A O 1
ATOM 661 N N . ASN A 1 89 ? -6.137 36.844 6.215 1 85.75 89 ASN A N 1
ATOM 662 C CA . ASN A 1 89 ? -5.781 38.219 6.457 1 85.75 89 ASN A CA 1
ATOM 663 C C . ASN A 1 89 ? -5.605 39 5.148 1 85.75 89 ASN A C 1
ATOM 665 O O . ASN A 1 89 ? -4.57 38.875 4.492 1 85.75 89 ASN A O 1
ATOM 669 N N . PRO A 1 90 ? -6.582 39.75 4.723 1 83.44 90 PRO A N 1
ATOM 670 C CA . PRO A 1 90 ? -6.539 40.438 3.434 1 83.44 90 PRO A CA 1
ATOM 671 C C . PRO A 1 90 ? -5.395 41.469 3.346 1 83.44 90 PRO A C 1
ATOM 673 O O . PRO A 1 90 ? -5.023 41.875 2.248 1 83.44 90 PRO A O 1
ATOM 676 N N . ARG A 1 91 ? -4.852 41.875 4.445 1 89.81 91 ARG A N 1
ATOM 677 C CA . ARG A 1 91 ? -3.779 42.844 4.465 1 89.81 91 ARG A CA 1
ATOM 678 C C . ARG A 1 91 ? -2.428 42.188 4.195 1 89.81 91 ARG A C 1
ATOM 680 O O . ARG A 1 91 ? -1.443 42.906 3.918 1 89.81 91 ARG A O 1
ATOM 687 N N . CYS A 1 92 ? -2.41 40.906 4.293 1 86.44 92 CYS A N 1
ATOM 688 C CA . CYS A 1 92 ? -1.162 40.156 4.125 1 86.44 92 CYS A CA 1
ATOM 689 C C . CYS A 1 92 ? -1.013 39.656 2.693 1 86.44 92 CYS A C 1
ATOM 691 O O . CYS A 1 92 ? -1.577 38.625 2.33 1 86.44 92 CYS A O 1
ATOM 693 N N . HIS A 1 93 ? -0.09 40.281 1.832 1 80.94 93 HIS A N 1
ATOM 694 C CA . HIS A 1 93 ? 0.131 39.906 0.439 1 80.94 93 HIS A CA 1
ATOM 695 C C . HIS A 1 93 ? 1.135 38.781 0.324 1 80.94 93 HIS A C 1
ATOM 697 O O . HIS A 1 93 ? 1.189 38.094 -0.7 1 80.94 93 HIS A O 1
ATOM 703 N N . SER A 1 94 ? 1.975 38.688 1.356 1 79.5 94 SER A N 1
ATOM 704 C CA . SER A 1 94 ? 2.865 37.531 1.526 1 79.5 94 SER A CA 1
ATOM 705 C C . SER A 1 94 ? 2.584 36.812 2.834 1 79.5 94 SER A C 1
ATOM 707 O O . SER A 1 94 ? 2.123 37.438 3.805 1 79.5 94 SER A O 1
ATOM 709 N N . PRO A 1 95 ? 2.719 35.562 2.756 1 81 95 PRO A N 1
ATOM 710 C CA . PRO A 1 95 ? 2.428 34.812 3.98 1 81 95 PRO A CA 1
ATOM 711 C C . PRO A 1 95 ? 3.25 35.281 5.176 1 81 95 PRO A C 1
ATOM 713 O O . PRO A 1 95 ? 4.473 35.406 5.074 1 81 95 PRO A O 1
ATOM 716 N N . ASN A 1 96 ? 2.496 35.656 6.172 1 88.5 96 ASN A N 1
ATOM 717 C CA . ASN A 1 96 ? 3.096 35.969 7.465 1 88.5 96 ASN A CA 1
ATOM 718 C C . ASN A 1 96 ? 3.055 34.75 8.398 1 88.5 96 ASN A C 1
ATOM 720 O O . ASN A 1 96 ? 1.979 34.312 8.828 1 88.5 96 ASN A O 1
ATOM 724 N N . CYS A 1 97 ? 4.246 34.188 8.656 1 89.75 97 CYS A N 1
ATOM 725 C CA . CYS A 1 97 ? 4.32 32.969 9.43 1 89.75 97 CYS A CA 1
ATOM 726 C C . CYS A 1 97 ? 4.895 33.219 10.82 1 89.75 97 CYS A C 1
ATOM 728 O O . CYS A 1 97 ? 5.812 34.031 10.969 1 89.75 97 CYS A O 1
ATOM 730 N N . ARG A 1 98 ? 4.273 32.594 11.773 1 90.56 98 ARG A N 1
ATOM 731 C CA . ARG A 1 98 ? 4.746 32.656 13.148 1 90.56 98 ARG A CA 1
ATOM 732 C C . ARG A 1 98 ? 4.828 31.266 13.773 1 90.56 98 ARG A C 1
ATOM 734 O O . ARG A 1 98 ? 3.945 30.438 13.562 1 90.56 98 ARG A O 1
ATOM 741 N N . LEU A 1 99 ? 5.918 31.016 14.328 1 91 99 LEU A N 1
ATOM 742 C CA . LEU A 1 99 ? 6.062 29.812 15.133 1 91 99 LEU A CA 1
ATOM 743 C C . LEU A 1 99 ? 5.594 30.047 16.562 1 91 99 LEU A C 1
ATOM 745 O O . LEU A 1 99 ? 6.094 30.953 17.25 1 91 99 LEU A O 1
ATOM 749 N N . LEU A 1 100 ? 4.586 29.297 16.922 1 86.25 100 LEU A N 1
ATOM 750 C CA . LEU A 1 100 ? 4.031 29.531 18.25 1 86.25 100 LEU A CA 1
ATOM 751 C C . LEU A 1 100 ? 4.871 28.828 19.312 1 86.25 100 LEU A C 1
ATOM 753 O O . LEU A 1 100 ? 5.418 27.75 19.062 1 86.25 100 LEU A O 1
ATOM 757 N N . ALA A 1 101 ? 4.906 29.484 20.484 1 69.81 101 ALA A N 1
ATOM 758 C CA . ALA A 1 101 ? 5.684 29.031 21.641 1 69.81 101 ALA A CA 1
ATOM 759 C C . ALA A 1 101 ? 5.16 27.703 22.156 1 69.81 101 ALA A C 1
ATOM 761 O O . ALA A 1 101 ? 3.975 27.391 22.016 1 69.81 101 ALA A O 1
ATOM 762 N N . GLY A 1 102 ? 6.098 26.625 22.656 1 61.66 102 GLY A N 1
ATOM 763 C CA . GLY A 1 102 ? 5.766 25.312 23.172 1 61.66 102 GLY A CA 1
ATOM 764 C C . GLY A 1 102 ? 6.004 24.203 22.156 1 61.66 102 GLY A C 1
ATOM 765 O O . GLY A 1 102 ? 5.832 23.031 22.469 1 61.66 102 GLY A O 1
ATOM 766 N N . SER A 1 103 ? 6.23 24.578 20.969 1 56.22 103 SER A N 1
ATOM 767 C CA . SER A 1 103 ? 6.57 23.578 19.953 1 56.22 103 SER A CA 1
ATOM 768 C C . SER A 1 103 ? 7.883 22.875 20.297 1 56.22 103 SER A C 1
ATOM 770 O O . SER A 1 103 ? 8.102 21.719 19.891 1 56.22 103 SER A O 1
ATOM 772 N N . GLY A 1 104 ? 8.977 23.406 21.094 1 51.19 104 GLY A N 1
ATOM 773 C CA . GLY A 1 104 ? 10.305 22.859 21.328 1 51.19 104 GLY A CA 1
ATOM 774 C C . GLY A 1 104 ? 10.414 22.094 22.641 1 51.19 104 GLY A C 1
ATOM 775 O O . GLY A 1 104 ? 9.672 22.375 23.578 1 51.19 104 GLY A O 1
ATOM 776 N N . GLU A 1 105 ? 10.875 20.719 22.719 1 49.41 105 GLU A N 1
ATOM 777 C CA . GLU A 1 105 ? 11.203 20.031 23.969 1 49.41 105 GLU A CA 1
ATOM 778 C C . GLU A 1 105 ? 11.977 20.953 24.906 1 49.41 105 GLU A C 1
ATOM 780 O O . GLU A 1 105 ? 11.797 20.891 26.125 1 49.41 105 GLU A O 1
ATOM 785 N N . GLY A 1 106 ? 13.227 21.312 24.516 1 43.75 106 GLY A N 1
ATOM 786 C CA . GLY A 1 106 ? 14.109 22.062 25.391 1 43.75 106 GLY A CA 1
ATOM 787 C C . GLY A 1 106 ? 13.469 23.344 25.922 1 43.75 106 GLY A C 1
ATOM 788 O O . GLY A 1 106 ? 14.109 24.094 26.656 1 43.75 106 GLY A O 1
ATOM 789 N N . ASP A 1 107 ? 12.555 23.781 25.25 1 43.28 107 ASP A N 1
ATOM 790 C CA . ASP A 1 107 ? 12.062 25.047 25.781 1 43.28 107 ASP A CA 1
ATOM 791 C C . ASP A 1 107 ? 11.203 24.828 27.016 1 43.28 107 ASP A C 1
ATOM 793 O O . ASP A 1 107 ? 9.969 24.938 26.953 1 43.28 107 ASP A O 1
ATOM 797 N N . ALA A 1 108 ? 11.336 23.844 27.812 1 40.56 108 ALA A N 1
ATOM 798 C CA . ALA A 1 108 ? 10.789 23.734 29.172 1 40.56 108 ALA A CA 1
ATOM 799 C C . ALA A 1 108 ? 10.484 25.125 29.75 1 40.56 108 ALA A C 1
ATOM 801 O O . ALA A 1 108 ? 9.445 25.312 30.375 1 40.56 108 ALA A O 1
ATOM 802 N N . GLU A 1 109 ? 11.594 25.719 30.312 1 38.59 109 GLU A N 1
ATOM 803 C CA . GLU A 1 109 ? 11.578 26.844 31.25 1 38.59 109 GLU A CA 1
ATOM 804 C C . GLU A 1 109 ? 10.836 28.047 30.672 1 38.59 109 GLU A C 1
ATOM 806 O O . GLU A 1 109 ? 10.297 28.859 31.422 1 38.59 109 GLU A O 1
ATOM 811 N N . ASP A 1 110 ? 11.336 28.656 29.547 1 38.06 110 ASP A N 1
ATOM 812 C CA . ASP A 1 110 ? 10.773 30 29.359 1 38.06 110 ASP A CA 1
ATOM 813 C C . ASP A 1 110 ? 9.352 29.922 28.797 1 38.06 110 ASP A C 1
ATOM 815 O O . ASP A 1 110 ? 9.148 30.031 27.578 1 38.06 110 ASP A O 1
ATOM 819 N N . ASP A 1 111 ? 8.586 28.938 28.953 1 41.56 111 ASP A N 1
ATOM 820 C CA . ASP A 1 111 ? 7.152 28.719 28.766 1 41.56 111 ASP A CA 1
ATOM 821 C C . ASP A 1 111 ? 6.395 30.047 28.734 1 41.56 111 ASP A C 1
ATOM 823 O O . ASP A 1 111 ? 5.387 30.188 28.047 1 41.56 111 ASP A O 1
ATOM 827 N N . ALA A 1 112 ? 6.422 30.609 29.922 1 42.84 112 ALA A N 1
ATOM 828 C CA . ALA A 1 112 ? 5.621 31.75 30.375 1 42.84 112 ALA A CA 1
ATOM 829 C C . ALA A 1 112 ? 5.742 32.938 29.406 1 42.84 112 ALA A C 1
ATOM 831 O O . ALA A 1 112 ? 4.781 33.656 29.188 1 42.84 112 ALA A O 1
ATOM 832 N N . GLY A 1 113 ? 7.008 33.344 28.891 1 40.22 113 GLY A N 1
ATOM 833 C CA . GLY A 1 113 ? 7.297 34.562 28.156 1 40.22 113 GLY A CA 1
ATOM 834 C C . GLY A 1 113 ? 7.621 34.312 26.703 1 40.22 113 GLY A C 1
ATOM 835 O O . GLY A 1 113 ? 8.102 35.219 26.016 1 40.22 113 GLY A O 1
ATOM 836 N N . ALA A 1 114 ? 7.93 33.094 26.234 1 47.72 114 ALA A N 1
ATOM 837 C CA . ALA A 1 114 ? 8.453 33 24.875 1 47.72 114 ALA A CA 1
ATOM 838 C C . ALA A 1 114 ? 7.363 33.312 23.844 1 47.72 114 ALA A C 1
ATOM 840 O O . ALA A 1 114 ? 6.352 32.594 23.781 1 47.72 114 ALA A O 1
ATOM 841 N N . ALA A 1 115 ? 7.145 34.406 23.375 1 56.34 115 ALA A N 1
ATOM 842 C CA . ALA A 1 115 ? 6.309 35.094 22.406 1 56.34 115 ALA A CA 1
ATOM 843 C C . ALA A 1 115 ? 6.344 34.438 21.047 1 56.34 115 ALA A C 1
ATOM 845 O O . ALA A 1 115 ? 7.297 33.719 20.719 1 56.34 115 ALA A O 1
ATOM 846 N N . ASP A 1 116 ? 5.199 34.219 20.375 1 72.12 116 ASP A N 1
ATOM 847 C CA . ASP A 1 116 ? 5.109 34 18.938 1 72.12 116 ASP A CA 1
ATOM 848 C C . ASP A 1 116 ? 6.297 34.656 18.203 1 72.12 116 ASP A C 1
ATOM 850 O O . ASP A 1 116 ? 6.691 35.781 18.516 1 72.12 116 ASP A O 1
ATOM 854 N N . ARG A 1 117 ? 7.113 33.75 17.625 1 82.94 117 ARG A N 1
ATOM 855 C CA . ARG A 1 117 ? 8.25 34.281 16.875 1 82.94 117 ARG A CA 1
ATOM 856 C C . ARG A 1 117 ? 7.922 34.375 15.383 1 82.94 117 ARG A C 1
ATOM 858 O O . ARG A 1 117 ? 7.586 33.375 14.75 1 82.94 117 ARG A O 1
ATOM 865 N N . ALA A 1 118 ? 7.922 35.531 14.867 1 86.88 118 ALA A N 1
ATOM 866 C CA . ALA A 1 118 ? 7.797 35.719 13.422 1 86.88 118 ALA A CA 1
ATOM 867 C C . ALA A 1 118 ? 8.977 35.062 12.695 1 86.88 118 ALA A C 1
ATOM 869 O O . ALA A 1 118 ? 10.133 35.281 13.086 1 86.88 118 ALA A O 1
ATOM 870 N N . MET A 1 119 ? 8.664 34.188 11.805 1 87.81 119 MET A N 1
ATOM 871 C CA . MET A 1 119 ? 9.695 33.469 11.07 1 87.81 119 MET A CA 1
ATOM 872 C C . MET A 1 119 ? 9.32 33.312 9.602 1 87.81 119 MET A C 1
ATOM 874 O O . MET A 1 119 ? 8.195 32.938 9.281 1 87.81 119 MET A O 1
ATOM 878 N N . PRO A 1 120 ? 10.312 33.781 8.773 1 86.56 120 PRO A N 1
ATOM 879 C CA . PRO A 1 120 ? 10.055 33.469 7.359 1 86.56 120 PRO A CA 1
ATOM 880 C C . PRO A 1 120 ? 9.844 31.984 7.102 1 86.56 120 PRO A C 1
ATOM 882 O O . PRO A 1 120 ? 10.281 31.141 7.902 1 86.56 120 PRO A O 1
ATOM 885 N N . LEU A 1 121 ? 9.258 31.672 6.035 1 83.44 121 LEU A N 1
ATOM 886 C CA . LEU A 1 121 ? 8.922 30.297 5.68 1 83.44 121 LEU A CA 1
ATOM 887 C C . LEU A 1 121 ? 10.172 29.422 5.617 1 83.44 121 LEU A C 1
ATOM 889 O O . LEU A 1 121 ? 10.156 28.281 6.074 1 83.44 121 LEU A O 1
ATOM 893 N N . ALA A 1 122 ? 11.219 29.984 5.098 1 84.31 122 ALA A N 1
ATOM 894 C CA . ALA A 1 122 ? 12.469 29.234 4.98 1 84.31 122 ALA A CA 1
ATOM 895 C C . ALA A 1 122 ? 12.992 28.828 6.352 1 84.31 122 ALA A C 1
ATOM 897 O O . ALA A 1 122 ? 13.523 27.719 6.512 1 84.31 122 ALA A O 1
ATOM 898 N N . ASP A 1 123 ? 12.805 29.719 7.246 1 88.38 123 ASP A N 1
ATOM 899 C CA . ASP A 1 123 ? 13.266 29.422 8.602 1 88.38 123 ASP A CA 1
ATOM 900 C C . ASP A 1 123 ? 12.375 28.391 9.273 1 88.38 123 ASP A C 1
ATOM 902 O O . ASP A 1 123 ? 12.852 27.562 10.062 1 88.38 123 ASP A O 1
ATOM 906 N N . ILE A 1 124 ? 11.148 28.453 9.008 1 87.25 124 ILE A N 1
ATOM 907 C CA . ILE A 1 124 ? 10.211 27.453 9.523 1 87.25 124 ILE A CA 1
ATOM 908 C C . ILE A 1 124 ? 10.57 26.078 8.969 1 87.25 124 ILE A C 1
ATOM 910 O O . ILE A 1 124 ? 10.609 25.094 9.711 1 87.25 124 ILE A O 1
ATOM 914 N N . GLN A 1 125 ? 10.844 25.984 7.688 1 86.06 125 GLN A N 1
ATOM 915 C CA . GLN A 1 125 ? 11.25 24.75 7.047 1 86.06 125 GLN A CA 1
ATOM 916 C C . GLN A 1 125 ? 12.508 24.172 7.695 1 86.06 125 GLN A C 1
ATOM 918 O O . GLN A 1 125 ? 12.586 22.984 7.977 1 86.06 125 GLN A O 1
ATOM 923 N N . ALA A 1 126 ? 13.445 25.094 7.914 1 86.69 126 ALA A N 1
ATOM 924 C CA . ALA A 1 126 ? 14.695 24.672 8.547 1 86.69 126 ALA A CA 1
ATOM 925 C C . ALA A 1 126 ? 14.445 24.156 9.961 1 86.69 126 ALA A C 1
ATOM 927 O O . ALA A 1 126 ? 15.07 23.188 10.391 1 86.69 126 ALA A O 1
ATOM 928 N N . TYR A 1 127 ? 13.586 24.812 10.617 1 88.69 127 TYR A N 1
ATOM 929 C CA . TYR A 1 127 ? 13.25 24.406 11.977 1 88.69 127 TYR A CA 1
ATOM 930 C C . TYR A 1 127 ? 12.625 23.016 12 1 88.69 127 TYR A C 1
ATOM 932 O O . TYR A 1 127 ? 13.016 22.172 12.797 1 88.69 127 TYR A O 1
ATOM 940 N N . ILE A 1 128 ? 11.625 22.797 11.172 1 90 128 ILE A N 1
ATOM 941 C CA . ILE A 1 128 ? 10.945 21.516 11.094 1 90 128 ILE A CA 1
ATOM 942 C C . ILE A 1 128 ? 11.961 20.422 10.758 1 90 128 ILE A C 1
ATOM 944 O O . ILE A 1 128 ? 11.945 19.344 11.367 1 90 128 ILE A O 1
ATOM 948 N N . GLU A 1 129 ? 12.82 20.688 9.82 1 87.31 129 GLU A N 1
ATOM 949 C CA . GLU A 1 129 ? 13.836 19.734 9.414 1 87.31 129 GLU A CA 1
ATOM 950 C C . GLU A 1 129 ? 14.789 19.422 10.57 1 87.31 129 GLU A C 1
ATOM 952 O O . GLU A 1 129 ? 15.172 18.266 10.766 1 87.31 129 GLU A O 1
ATOM 957 N N . ALA A 1 130 ? 15.172 20.469 11.234 1 88 130 ALA A N 1
ATOM 958 C CA . ALA A 1 130 ? 16.078 20.281 12.367 1 88 130 ALA A CA 1
ATOM 959 C C . ALA A 1 130 ? 15.43 19.438 13.453 1 88 130 ALA A C 1
ATOM 961 O O . ALA A 1 130 ? 16.078 18.562 14.055 1 88 130 ALA A O 1
ATOM 962 N N . GLU A 1 131 ? 14.172 19.672 13.711 1 88.88 131 GLU A N 1
ATOM 963 C CA . GLU A 1 131 ? 13.43 18.891 14.711 1 88.88 131 GLU A CA 1
ATOM 964 C C . GLU A 1 131 ? 13.305 17.438 14.297 1 88.88 131 GLU A C 1
ATOM 966 O O . GLU A 1 131 ? 13.469 16.531 15.117 1 88.88 131 GLU A O 1
ATOM 971 N N . ASN A 1 132 ? 12.977 17.203 13.055 1 88.12 132 ASN A N 1
ATOM 972 C CA . ASN A 1 132 ? 12.883 15.844 12.539 1 88.12 132 ASN A CA 1
ATOM 973 C C . ASN A 1 132 ? 14.219 15.109 12.656 1 88.12 132 ASN A C 1
ATOM 975 O O . ASN A 1 132 ? 14.258 13.945 13.062 1 88.12 132 ASN A O 1
ATOM 979 N N . LYS A 1 133 ? 15.297 15.789 12.336 1 86.06 133 LYS A N 1
ATOM 980 C CA . LYS A 1 133 ? 16.625 15.195 12.43 1 86.06 133 LYS A CA 1
ATOM 981 C C . LYS A 1 133 ? 16.984 14.883 13.883 1 86.06 133 LYS A C 1
ATOM 983 O O . LYS A 1 133 ? 17.562 13.828 14.172 1 86.06 133 LYS A O 1
ATOM 988 N N . ARG A 1 134 ? 16.719 15.773 14.719 1 89.5 134 ARG A N 1
ATOM 989 C CA . ARG A 1 134 ? 16.984 15.562 16.141 1 89.5 134 ARG A CA 1
ATOM 990 C C . ARG A 1 134 ? 16.266 14.32 16.656 1 89.5 134 ARG A C 1
ATOM 992 O O . ARG A 1 134 ? 16.859 13.477 17.328 1 89.5 134 ARG A O 1
ATOM 999 N N . LEU A 1 135 ? 15 14.18 16.328 1 89.31 135 LEU A N 1
ATOM 1000 C CA . LEU A 1 135 ? 14.18 13.07 16.797 1 89.31 135 LEU A CA 1
ATOM 1001 C C . LEU A 1 135 ? 14.617 11.766 16.141 1 89.31 135 LEU A C 1
ATOM 1003 O O . LEU A 1 135 ? 14.477 10.695 16.734 1 89.31 135 LEU A O 1
ATOM 1007 N N . GLU A 1 136 ? 15.07 11.828 14.906 1 84.88 136 GLU A N 1
ATOM 1008 C CA . GLU A 1 136 ? 15.586 10.641 14.234 1 84.88 136 GLU A CA 1
ATOM 1009 C C . GLU A 1 136 ? 16.703 9.984 15.047 1 84.88 136 GLU A C 1
ATOM 1011 O O . GLU A 1 136 ? 16.891 8.766 14.977 1 84.88 136 GLU A O 1
ATOM 1016 N N . ASN A 1 137 ? 17.375 10.805 15.789 1 85.38 137 ASN A N 1
ATOM 1017 C CA . ASN A 1 137 ? 18.5 10.32 16.578 1 85.38 137 ASN A CA 1
ATOM 1018 C C . ASN A 1 137 ? 18.094 10.047 18.031 1 85.38 137 ASN A C 1
ATOM 1020 O O . ASN A 1 137 ? 18.906 9.57 18.828 1 85.38 137 ASN A O 1
ATOM 1024 N N . ASP A 1 138 ? 16.906 10.32 18.312 1 86.94 138 ASP A N 1
ATOM 1025 C CA . ASP A 1 138 ? 16.344 10.062 19.641 1 86.94 138 ASP A CA 1
ATOM 1026 C C . ASP A 1 138 ? 15.773 8.648 19.734 1 86.94 138 ASP A C 1
ATOM 1028 O O . ASP A 1 138 ? 15.227 8.133 18.75 1 86.94 138 ASP A O 1
ATOM 1032 N N . PRO A 1 139 ? 15.906 8.016 20.859 1 82.81 139 PRO A N 1
ATOM 1033 C CA . PRO A 1 139 ? 15.367 6.664 21.031 1 82.81 139 PRO A CA 1
ATOM 1034 C C . PRO A 1 139 ? 13.867 6.59 20.766 1 82.81 139 PRO A C 1
ATOM 1036 O O . PRO A 1 139 ? 13.383 5.586 20.234 1 82.81 139 PRO A O 1
ATOM 1039 N N . SER A 1 140 ? 13.133 7.637 21.109 1 83.12 140 SER A N 1
ATOM 1040 C CA . SER A 1 140 ? 11.68 7.613 20.938 1 83.12 140 SER A CA 1
ATOM 1041 C C . SER A 1 140 ? 11.312 7.777 19.469 1 83.12 140 SER A C 1
ATOM 1043 O O . SER A 1 140 ? 10.266 7.285 19.031 1 83.12 140 SER A O 1
ATOM 1045 N N . GLN A 1 141 ? 12.133 8.484 18.672 1 88.12 141 GLN A N 1
ATOM 1046 C CA . GLN A 1 141 ? 12.008 8.75 17.25 1 88.12 141 GLN A CA 1
ATOM 1047 C C . GLN A 1 141 ? 10.852 9.703 16.953 1 88.12 141 GLN A C 1
ATOM 1049 O O . GLN A 1 141 ? 10.867 10.406 15.945 1 88.12 141 GLN A O 1
ATOM 1054 N N . PHE A 1 142 ? 9.766 9.648 17.875 1 92.31 142 PHE A N 1
ATOM 1055 C CA . PHE A 1 142 ? 8.602 10.5 17.672 1 92.31 142 PHE A CA 1
ATOM 1056 C C . PHE A 1 142 ? 8.305 11.312 18.922 1 92.31 142 PHE A C 1
ATOM 1058 O O . PHE A 1 142 ? 8.695 10.922 20.031 1 92.31 142 PHE A O 1
ATOM 1065 N N . SER A 1 143 ? 7.703 12.461 18.719 1 91.94 143 SER A N 1
ATOM 1066 C CA . SER A 1 143 ? 7.215 13.297 19.812 1 91.94 143 SER A CA 1
ATOM 1067 C C . SER A 1 143 ? 5.762 13.703 19.594 1 91.94 143 SER A C 1
ATOM 1069 O O . SER A 1 143 ? 5.367 14.031 18.469 1 91.94 143 SER A O 1
ATOM 1071 N N . ALA A 1 144 ? 5.012 13.633 20.656 1 91.56 144 ALA A N 1
ATOM 1072 C CA . ALA A 1 144 ? 3.6 13.992 20.578 1 91.56 144 ALA A CA 1
ATOM 1073 C C . ALA A 1 144 ? 3.424 15.508 20.594 1 91.56 144 ALA A C 1
ATOM 1075 O O . ALA A 1 144 ? 2.348 16.016 20.266 1 91.56 144 ALA A O 1
ATOM 1076 N N . LYS A 1 145 ? 4.449 16.219 20.922 1 91.19 145 LYS A N 1
ATOM 1077 C CA . LYS A 1 145 ? 4.367 17.672 20.984 1 91.19 145 LYS A CA 1
ATOM 1078 C C . LYS A 1 145 ? 4.246 18.281 19.594 1 91.19 145 LYS A C 1
ATOM 1080 O O . LYS A 1 145 ? 5.059 17.984 18.719 1 91.19 145 LYS A O 1
ATOM 1085 N N . GLU A 1 146 ? 3.361 19.188 19.453 1 92.5 146 GLU A N 1
ATOM 1086 C CA . GLU A 1 146 ? 3.09 19.781 18.141 1 92.5 146 GLU A CA 1
ATOM 1087 C C . GLU A 1 146 ? 4.062 20.922 17.844 1 92.5 146 GLU A C 1
ATOM 1089 O O . GLU A 1 146 ? 4.484 21.641 18.75 1 92.5 146 GLU A O 1
ATOM 1094 N N . ILE A 1 147 ? 4.422 20.953 16.609 1 92.25 147 ILE A N 1
ATOM 1095 C CA . ILE A 1 147 ? 4.941 22.203 16.062 1 92.25 147 ILE A CA 1
ATOM 1096 C C . ILE A 1 147 ? 3.787 23.062 15.531 1 92.25 147 ILE A C 1
ATOM 1098 O O . ILE A 1 147 ? 3.105 22.672 14.586 1 92.25 147 ILE A O 1
ATOM 1102 N N . ILE A 1 148 ? 3.602 24.219 16.141 1 91.88 148 ILE A N 1
ATOM 1103 C CA . ILE A 1 148 ? 2.447 25.031 15.781 1 91.88 148 ILE A CA 1
ATOM 1104 C C . ILE A 1 148 ? 2.904 26.25 14.984 1 91.88 148 ILE A C 1
ATOM 1106 O O . ILE A 1 148 ? 3.715 27.047 15.461 1 91.88 148 ILE A O 1
ATOM 1110 N N . ILE A 1 149 ? 2.41 26.344 13.812 1 90.44 149 ILE A N 1
ATOM 1111 C CA . ILE A 1 149 ? 2.719 27.453 12.914 1 90.44 149 ILE A CA 1
ATOM 1112 C C . ILE A 1 149 ? 1.439 28.219 12.586 1 90.44 149 ILE A C 1
ATOM 1114 O O . ILE A 1 149 ? 0.445 27.625 12.164 1 90.44 149 ILE A O 1
ATOM 1118 N N . ARG A 1 150 ? 1.469 29.453 12.812 1 89.56 150 ARG A N 1
ATOM 1119 C CA . ARG A 1 150 ? 0.38 30.312 12.375 1 89.56 150 ARG A CA 1
ATOM 1120 C C . ARG A 1 150 ? 0.719 31 11.055 1 89.56 150 ARG A C 1
ATOM 1122 O O . ARG A 1 150 ? 1.819 31.531 10.891 1 89.56 150 ARG A O 1
ATOM 1129 N N . ILE A 1 151 ? -0.112 30.906 10.164 1 86.19 151 ILE A N 1
ATOM 1130 C CA . ILE A 1 151 ? 0.076 31.516 8.852 1 86.19 151 ILE A CA 1
ATOM 1131 C C . ILE A 1 151 ? -1.081 32.469 8.555 1 86.19 151 ILE A C 1
ATOM 1133 O O . ILE A 1 151 ? -2.248 32.062 8.609 1 86.19 151 ILE A O 1
ATOM 1137 N N . GLU A 1 152 ? -0.735 33.656 8.297 1 85.62 152 GLU A N 1
ATOM 1138 C CA . GLU A 1 152 ? -1.693 34.688 7.848 1 85.62 152 GLU A CA 1
ATOM 1139 C C . GLU A 1 152 ? -1.435 35.062 6.398 1 85.62 152 GLU A C 1
ATOM 1141 O O . GLU A 1 152 ? -0.3 35.375 6.023 1 85.62 152 GLU A O 1
ATOM 1146 N N . TYR A 1 153 ? -2.469 34.938 5.645 1 82.69 153 TYR A N 1
ATOM 1147 C CA . TYR A 1 153 ? -2.33 35.188 4.215 1 82.69 153 TYR A CA 1
ATOM 1148 C C . TYR A 1 153 ? -3.672 35.562 3.596 1 82.69 153 TYR A C 1
ATOM 1150 O O . TYR A 1 153 ? -4.723 35.125 4.07 1 82.69 153 TYR A O 1
ATOM 1158 N N . LYS A 1 154 ? -3.648 36.406 2.561 1 77.94 154 LYS A N 1
ATOM 1159 C CA . LYS A 1 154 ? -4.871 36.938 1.961 1 77.94 154 LYS A CA 1
ATOM 1160 C C . LYS A 1 154 ? -5.629 35.844 1.211 1 77.94 154 LYS A C 1
ATOM 1162 O O . LYS A 1 154 ? -6.824 35.969 0.943 1 77.94 154 LYS A O 1
ATOM 1167 N N . HIS A 1 155 ? -4.992 34.75 0.854 1 66.62 155 HIS A N 1
ATOM 1168 C CA . HIS A 1 155 ? -5.66 33.719 0.092 1 66.62 155 HIS A CA 1
ATOM 1169 C C . HIS A 1 155 ? -5.895 32.469 0.95 1 66.62 155 HIS A C 1
ATOM 1171 O O . HIS A 1 155 ? -6.348 31.438 0.449 1 66.62 155 HIS A O 1
ATOM 1177 N N . CYS A 1 156 ? -5.523 32.594 2.184 1 71.5 156 CYS A N 1
ATOM 1178 C CA . CYS A 1 156 ? -5.668 31.391 3.016 1 71.5 156 CYS A CA 1
ATOM 1179 C C . CYS A 1 156 ? -7.027 31.375 3.707 1 71.5 156 CYS A C 1
ATOM 1181 O O . CYS A 1 156 ? -7.527 32.406 4.133 1 71.5 156 CYS A O 1
ATOM 1183 N N . PRO A 1 157 ? -7.629 30.234 3.812 1 69.56 157 PRO A N 1
ATOM 1184 C CA . PRO A 1 157 ? -8.852 30.094 4.613 1 69.56 157 PRO A CA 1
ATOM 1185 C C . PRO A 1 157 ? -8.562 30.047 6.113 1 69.56 157 PRO A C 1
ATOM 1187 O O . PRO A 1 157 ? -7.41 29.922 6.523 1 69.56 157 PRO A O 1
ATOM 1190 N N . ASN A 1 158 ? -9.664 30.281 6.922 1 75.94 158 ASN A N 1
ATOM 1191 C CA . ASN A 1 158 ? -9.562 30.078 8.359 1 75.94 158 ASN A CA 1
ATOM 1192 C C . ASN A 1 158 ? -9.734 28.594 8.719 1 75.94 158 ASN A C 1
ATOM 1194 O O . ASN A 1 158 ? -10.859 28.094 8.781 1 75.94 158 ASN A O 1
ATOM 1198 N N . LEU A 1 159 ? -8.602 27.984 8.828 1 79.62 159 LEU A N 1
ATOM 1199 C CA . LEU A 1 159 ? -8.617 26.531 9.055 1 79.62 159 LEU A CA 1
ATOM 1200 C C . LEU A 1 159 ? -7.348 26.078 9.766 1 79.62 159 LEU A C 1
ATOM 1202 O O . LEU A 1 159 ? -6.301 26.719 9.641 1 79.62 159 LEU A O 1
ATOM 1206 N N . THR A 1 160 ? -7.539 25.047 10.539 1 86.31 160 THR A N 1
ATOM 1207 C CA . THR A 1 160 ? -6.363 24.406 11.125 1 86.31 160 THR A CA 1
ATOM 1208 C C . THR A 1 160 ? -6.137 23.031 10.516 1 86.31 160 THR A C 1
ATOM 1210 O O . THR A 1 160 ? -7.062 22.219 10.422 1 86.31 160 THR A O 1
ATOM 1213 N N . ILE A 1 161 ? -4.984 22.844 9.992 1 89.81 161 ILE A N 1
ATOM 1214 C CA . ILE A 1 161 ? -4.605 21.547 9.438 1 89.81 161 ILE A CA 1
ATOM 1215 C C . ILE A 1 161 ? -3.467 20.953 10.258 1 89.81 161 ILE A C 1
ATOM 1217 O O . ILE A 1 161 ? -2.465 21.625 10.523 1 89.81 161 ILE A O 1
ATOM 1221 N N . ILE A 1 162 ? -3.637 19.766 10.664 1 92.5 162 ILE A N 1
ATOM 1222 C CA . ILE A 1 162 ? -2.605 19.078 11.445 1 92.5 162 ILE A CA 1
ATOM 1223 C C . ILE A 1 162 ? -2.018 17.938 10.633 1 92.5 162 ILE A C 1
ATOM 1225 O O . ILE A 1 162 ? -2.721 16.984 10.297 1 92.5 162 ILE A O 1
ATOM 1229 N N . ASP A 1 163 ? -0.782 18.078 10.266 1 94.12 163 ASP A N 1
ATOM 1230 C CA . ASP A 1 163 ? -0.017 17 9.625 1 94.12 163 ASP A CA 1
ATOM 1231 C C . ASP A 1 163 ? 0.577 16.062 10.664 1 94.12 163 ASP A C 1
ATOM 1233 O O . ASP A 1 163 ? 1.406 16.453 11.484 1 94.12 163 ASP A O 1
ATOM 1237 N N . THR A 1 164 ? 0.153 14.805 10.641 1 96.12 164 THR A N 1
ATOM 1238 C CA . THR A 1 164 ? 0.635 13.844 11.625 1 96.12 164 THR A CA 1
ATOM 1239 C C . THR A 1 164 ? 1.744 12.977 11.047 1 96.12 164 THR A C 1
ATOM 1241 O O . THR A 1 164 ? 1.857 12.844 9.82 1 96.12 164 THR A O 1
ATOM 1244 N N . PRO A 1 165 ? 2.584 12.453 11.977 1 94.69 165 PRO A N 1
ATOM 1245 C CA . PRO A 1 165 ? 3.543 11.453 11.5 1 94.69 165 PRO A CA 1
ATOM 1246 C C . PRO A 1 165 ? 2.865 10.258 10.836 1 94.69 165 PRO A C 1
ATOM 1248 O O . PRO A 1 165 ? 1.715 9.945 11.156 1 94.69 165 PRO A O 1
ATOM 1251 N N . GLY A 1 166 ? 3.553 9.664 9.938 1 95.44 166 GLY A N 1
ATOM 1252 C CA . GLY A 1 166 ? 2.982 8.555 9.195 1 95.44 166 GLY A CA 1
ATOM 1253 C C . GLY A 1 166 ? 2.924 7.27 10 1 95.44 166 GLY A C 1
ATOM 1254 O O . GLY A 1 166 ? 3.869 6.938 10.719 1 95.44 166 GLY A O 1
ATOM 1255 N N . LEU A 1 167 ? 1.844 6.582 9.859 1 96.69 167 LEU A N 1
ATOM 1256 C CA . LEU A 1 167 ? 1.692 5.27 10.484 1 96.69 167 LEU A CA 1
ATOM 1257 C C . LEU A 1 167 ? 2.701 4.277 9.914 1 96.69 167 LEU A C 1
ATOM 1259 O O . LEU A 1 167 ? 3.158 4.434 8.781 1 96.69 167 LEU A O 1
ATOM 1263 N N . ILE A 1 168 ? 3.064 3.322 10.711 1 94.56 168 ILE A N 1
ATOM 1264 C CA . ILE A 1 168 ? 4.027 2.299 10.32 1 94.56 168 ILE A CA 1
ATOM 1265 C C . ILE A 1 168 ? 3.408 0.914 10.484 1 94.56 168 ILE A C 1
ATOM 1267 O O . ILE A 1 168 ? 2.807 0.616 11.516 1 94.56 168 ILE A O 1
ATOM 1271 N N . LEU A 1 169 ? 3.449 0.136 9.469 1 95.38 169 LEU A N 1
ATOM 1272 C CA . LEU A 1 169 ? 3.1 -1.277 9.562 1 95.38 169 LEU A CA 1
ATOM 1273 C C . LEU A 1 169 ? 4.34 -2.133 9.789 1 95.38 169 LEU A C 1
ATOM 1275 O O . LEU A 1 169 ? 4.887 -2.701 8.836 1 95.38 169 LEU A O 1
ATOM 1279 N N . ALA A 1 170 ? 4.684 -2.307 11.031 1 93.81 170 ALA A N 1
ATOM 1280 C CA . ALA A 1 170 ? 5.941 -2.961 11.375 1 93.81 170 ALA A CA 1
ATOM 1281 C C . ALA A 1 170 ? 5.848 -4.473 11.172 1 93.81 170 ALA A C 1
ATOM 1283 O O . ALA A 1 170 ? 4.824 -5.086 11.492 1 93.81 170 ALA A O 1
ATOM 1284 N N . ALA A 1 171 ? 6.918 -5.051 10.656 1 93.31 171 ALA A N 1
ATOM 1285 C CA . ALA A 1 171 ? 7.008 -6.504 10.57 1 93.31 171 ALA A CA 1
ATOM 1286 C C . ALA A 1 171 ? 6.988 -7.145 11.953 1 93.31 171 ALA A C 1
ATOM 1288 O O . ALA A 1 171 ? 7.457 -6.547 12.922 1 93.31 171 ALA A O 1
ATOM 1289 N N . PRO A 1 172 ? 6.445 -8.367 12.047 1 93.31 172 PRO A N 1
ATOM 1290 C CA . PRO A 1 172 ? 6.445 -9.062 13.336 1 93.31 172 PRO A CA 1
ATOM 1291 C C . PRO A 1 172 ? 7.812 -9.641 13.695 1 93.31 172 PRO A C 1
ATOM 1293 O O . PRO A 1 172 ? 8.758 -9.523 12.914 1 93.31 172 PRO A O 1
ATOM 1296 N N . GLY A 1 173 ? 7.922 -10.188 14.977 1 89.5 173 GLY A N 1
ATOM 1297 C CA . GLY A 1 173 ? 9.125 -10.875 15.398 1 89.5 173 GLY A CA 1
ATOM 1298 C C . GLY A 1 173 ? 9.969 -10.07 16.359 1 89.5 173 GLY A C 1
ATOM 1299 O O . GLY A 1 173 ? 9.883 -8.836 16.391 1 89.5 173 GLY A O 1
ATOM 1300 N N . ARG A 1 174 ? 10.867 -10.688 16.953 1 88.31 174 ARG A N 1
ATOM 1301 C CA . ARG A 1 174 ? 11.688 -10.086 18 1 88.31 174 ARG A CA 1
ATOM 1302 C C . ARG A 1 174 ? 12.719 -9.133 17.406 1 88.31 174 ARG A C 1
ATOM 1304 O O . ARG A 1 174 ? 13.047 -8.109 18 1 88.31 174 ARG A O 1
ATOM 1311 N N . LYS A 1 175 ? 13.086 -9.477 16.266 1 87.31 175 LYS A N 1
ATOM 1312 C CA . LYS A 1 175 ? 14.117 -8.664 15.633 1 87.31 175 LYS A CA 1
ATOM 1313 C C . LYS A 1 175 ? 13.586 -7.285 15.258 1 87.31 175 LYS A C 1
ATOM 1315 O O . LYS A 1 175 ? 14.367 -6.355 15.023 1 87.31 175 LYS A O 1
ATOM 1320 N N . ASN A 1 176 ? 12.25 -7.176 15.211 1 90.5 176 ASN A N 1
ATOM 1321 C CA . ASN A 1 176 ? 11.625 -5.926 14.789 1 90.5 176 ASN A CA 1
ATOM 1322 C C . ASN A 1 176 ? 10.969 -5.203 15.961 1 90.5 176 ASN A C 1
ATOM 1324 O O . ASN A 1 176 ? 10.086 -4.367 15.766 1 90.5 176 ASN A O 1
ATOM 1328 N N . ARG A 1 177 ? 11.375 -5.441 17.141 1 92 177 ARG A N 1
ATOM 1329 C CA . ARG A 1 177 ? 10.742 -4.91 18.344 1 92 177 ARG A CA 1
ATOM 1330 C C . ARG A 1 177 ? 10.828 -3.387 18.375 1 92 177 ARG A C 1
ATOM 1332 O O . ARG A 1 177 ? 9.875 -2.717 18.781 1 92 177 ARG A O 1
ATOM 1339 N N . VAL A 1 178 ? 11.953 -2.84 18.062 1 90 178 VAL A N 1
ATOM 1340 C CA . VAL A 1 178 ? 12.133 -1.392 18.062 1 90 178 VAL A CA 1
ATOM 1341 C C . VAL A 1 178 ? 11.133 -0.744 17.109 1 90 178 VAL A C 1
ATOM 1343 O O . VAL A 1 178 ? 10.438 0.203 17.484 1 90 178 VAL A O 1
ATOM 1346 N N . LEU A 1 179 ? 11.055 -1.254 15.852 1 90.62 179 LEU A N 1
ATOM 1347 C CA . LEU A 1 179 ? 10.133 -0.729 14.859 1 90.62 179 LEU A CA 1
ATOM 1348 C C . LEU A 1 179 ? 8.688 -0.911 15.312 1 90.62 179 LEU A C 1
ATOM 1350 O O . LEU A 1 179 ? 7.84 -0.051 15.062 1 90.62 179 LEU A O 1
ATOM 1354 N N . GLN A 1 180 ? 8.359 -2.016 15.961 1 94.12 180 GLN A N 1
ATOM 1355 C CA . GLN A 1 180 ? 7.023 -2.262 16.5 1 94.12 180 GLN A CA 1
ATOM 1356 C C . GLN A 1 180 ? 6.664 -1.228 17.562 1 94.12 180 GLN A C 1
ATOM 1358 O O . GLN A 1 180 ? 5.539 -0.727 17.594 1 94.12 180 GLN A O 1
ATOM 1363 N N . SER A 1 181 ? 7.621 -0.933 18.406 1 94.25 181 SER A N 1
ATOM 1364 C CA . SER A 1 181 ? 7.402 0.082 19.438 1 94.25 181 SER A CA 1
ATOM 1365 C C . SER A 1 181 ? 7.148 1.45 18.812 1 94.25 181 SER A C 1
ATOM 1367 O O . SER A 1 181 ? 6.285 2.197 19.281 1 94.25 181 SER A O 1
ATOM 1369 N N . GLN A 1 182 ? 7.906 1.73 17.812 1 92.5 182 GLN A N 1
ATOM 1370 C CA . GLN A 1 182 ? 7.703 2.984 17.094 1 92.5 182 GLN A CA 1
ATOM 1371 C C . GLN A 1 182 ? 6.32 3.037 16.453 1 92.5 182 GLN A C 1
ATOM 1373 O O . GLN A 1 182 ? 5.641 4.066 16.516 1 92.5 182 GLN A O 1
ATOM 1378 N N . ALA A 1 183 ? 5.941 1.951 15.852 1 94.88 183 ALA A N 1
ATOM 1379 C CA . ALA A 1 183 ? 4.621 1.854 15.227 1 94.88 183 ALA A CA 1
ATOM 1380 C C . ALA A 1 183 ? 3.514 2.1 16.25 1 94.88 183 ALA A C 1
ATOM 1382 O O . ALA A 1 183 ? 2.557 2.826 15.969 1 94.88 183 ALA A O 1
ATOM 1383 N N . CYS A 1 184 ? 3.693 1.58 17.391 1 96.31 184 CYS A N 1
ATOM 1384 C CA . CYS A 1 184 ? 2.717 1.758 18.469 1 96.31 184 CYS A CA 1
ATOM 1385 C C . CYS A 1 184 ? 2.668 3.211 18.922 1 96.31 184 CYS A C 1
ATOM 1387 O O . CYS A 1 184 ? 1.588 3.76 19.141 1 96.31 184 CYS A O 1
ATOM 1389 N N . ALA A 1 185 ? 3.809 3.795 19.047 1 94.88 185 ALA A N 1
ATOM 1390 C CA . ALA A 1 185 ? 3.895 5.18 19.5 1 94.88 185 ALA A CA 1
ATOM 1391 C C . ALA A 1 185 ? 3.199 6.121 18.516 1 94.88 185 ALA A C 1
ATOM 1393 O O . ALA A 1 185 ? 2.441 7.004 18.922 1 94.88 185 ALA A O 1
ATOM 1394 N N . VAL A 1 186 ? 3.438 5.941 17.25 1 95.75 186 VAL A N 1
ATOM 1395 C CA . VAL A 1 186 ? 2.83 6.789 16.234 1 95.75 186 VAL A CA 1
ATOM 1396 C C . VAL A 1 186 ? 1.317 6.578 16.219 1 95.75 186 VAL A C 1
ATOM 1398 O O . VAL A 1 186 ? 0.552 7.535 16.094 1 95.75 186 VAL A O 1
ATOM 1401 N N . GLU A 1 187 ? 0.925 5.348 16.297 1 97.12 187 GLU A N 1
ATOM 1402 C CA . GLU A 1 187 ? -0.504 5.047 16.297 1 97.12 187 GLU A CA 1
ATOM 1403 C C . GLU A 1 187 ? -1.201 5.719 17.484 1 97.12 187 GLU A C 1
ATOM 1405 O O . GLU A 1 187 ? -2.289 6.277 17.328 1 97.12 187 GLU A O 1
ATOM 1410 N N . ALA A 1 188 ? -0.599 5.656 18.641 1 96.94 188 ALA A N 1
ATOM 1411 C CA . ALA A 1 188 ? -1.153 6.309 19.812 1 96.94 188 ALA A CA 1
ATOM 1412 C C . ALA A 1 188 ? -1.26 7.816 19.609 1 96.94 188 ALA A C 1
ATOM 1414 O O . ALA A 1 188 ? -2.256 8.43 20 1 96.94 188 ALA A O 1
ATOM 1415 N N . LEU A 1 189 ? -0.207 8.336 19.062 1 96.31 189 LEU A N 1
ATOM 1416 C CA . LEU A 1 189 ? -0.18 9.766 18.75 1 96.31 189 LEU A CA 1
ATOM 1417 C C . LEU A 1 189 ? -1.322 10.148 17.812 1 96.31 189 LEU A C 1
ATOM 1419 O O . LEU A 1 189 ? -2.051 11.102 18.078 1 96.31 189 LEU A O 1
ATOM 1423 N N . VAL A 1 190 ? -1.512 9.406 16.75 1 97.19 190 VAL A N 1
ATOM 1424 C CA . VAL A 1 190 ? -2.564 9.648 15.766 1 97.19 190 VAL A CA 1
ATOM 1425 C C . VAL A 1 190 ? -3.932 9.492 16.422 1 97.19 190 VAL A C 1
ATOM 1427 O O . VAL A 1 190 ? -4.816 10.328 16.25 1 97.19 190 VAL A O 1
ATOM 1430 N N . HIS A 1 191 ? -4.078 8.508 17.234 1 97.44 191 HIS A N 1
ATOM 1431 C CA . HIS A 1 191 ? -5.328 8.273 17.953 1 97.44 191 HIS A CA 1
ATOM 1432 C C . HIS A 1 191 ? -5.695 9.469 18.828 1 97.44 191 HIS A C 1
ATOM 1434 O O . HIS A 1 191 ? -6.848 9.906 18.828 1 97.44 191 HIS A O 1
ATOM 1440 N N . ALA A 1 192 ? -4.754 9.938 19.469 1 95.94 192 ALA A N 1
ATOM 1441 C CA . ALA A 1 192 ? -4.98 11.07 20.344 1 95.94 192 ALA A CA 1
ATOM 1442 C C . ALA A 1 192 ? -5.445 12.297 19.562 1 95.94 192 ALA A C 1
ATOM 1444 O O . ALA A 1 192 ? -6.277 13.07 20.047 1 95.94 192 ALA A O 1
ATOM 1445 N N . LYS A 1 193 ? -4.945 12.461 18.406 1 94.56 193 LYS A N 1
ATOM 1446 C CA . LYS A 1 193 ? -5.258 13.633 17.594 1 94.56 193 LYS A CA 1
ATOM 1447 C C . LYS A 1 193 ? -6.656 13.531 16.984 1 94.56 193 LYS A C 1
ATOM 1449 O O . LYS A 1 193 ? -7.336 14.547 16.812 1 94.56 193 LYS A O 1
ATOM 1454 N N . ILE A 1 194 ? -7.098 12.32 16.703 1 95.44 194 ILE A N 1
ATOM 1455 C CA . ILE A 1 194 ? -8.359 12.211 15.977 1 95.44 194 ILE A CA 1
ATOM 1456 C C . ILE A 1 194 ? -9.477 11.82 16.938 1 95.44 194 ILE A C 1
ATOM 1458 O O . ILE A 1 194 ? -10.633 11.672 16.531 1 95.44 194 ILE A O 1
ATOM 1462 N N . GLN A 1 195 ? -9.195 11.742 18.172 1 93.88 195 GLN A N 1
ATOM 1463 C CA . GLN A 1 195 ? -10.172 11.336 19.172 1 93.88 195 GLN A CA 1
ATOM 1464 C C . GLN A 1 195 ? -11.227 12.43 19.391 1 93.88 195 GLN A C 1
ATOM 1466 O O . GLN A 1 195 ? -12.367 12.133 19.75 1 93.88 195 GLN A O 1
ATOM 1471 N N . HIS A 1 196 ? -10.859 13.703 19.125 1 85.38 196 HIS A N 1
ATOM 1472 C CA . HIS A 1 196 ? -11.797 14.805 19.344 1 85.38 196 HIS A CA 1
ATOM 1473 C C . HIS A 1 196 ? -12.906 14.797 18.297 1 85.38 196 HIS A C 1
ATOM 1475 O O . HIS A 1 196 ? -12.641 14.766 17.094 1 85.38 196 HIS A O 1
ATOM 1481 N N . LYS A 1 197 ? -14.117 14.906 18.703 1 81.44 197 LYS A N 1
ATOM 1482 C CA . LYS A 1 197 ? -15.297 14.711 17.875 1 81.44 197 LYS A CA 1
ATOM 1483 C C . LYS A 1 197 ? -15.461 15.859 16.875 1 81.44 197 LYS A C 1
ATOM 1485 O O . LYS A 1 197 ? -16.125 15.703 15.852 1 81.44 197 LYS A O 1
ATOM 1490 N N . GLU A 1 198 ? -14.844 16.969 17.172 1 79.19 198 GLU A N 1
ATOM 1491 C CA . GLU A 1 198 ? -15.016 18.141 16.312 1 79.19 198 GLU A CA 1
ATOM 1492 C C . GLU A 1 198 ? -13.953 18.188 15.219 1 79.19 198 GLU A C 1
ATOM 1494 O O . GLU A 1 198 ? -13.898 19.156 14.445 1 79.19 198 GLU A O 1
ATOM 1499 N N . THR A 1 199 ? -13.234 17.188 15.133 1 85.94 199 THR A N 1
ATOM 1500 C CA . THR A 1 199 ? -12.188 17.188 14.117 1 85.94 199 THR A CA 1
ATOM 1501 C C . THR A 1 199 ? -12.633 16.406 12.883 1 85.94 199 THR A C 1
ATOM 1503 O O . THR A 1 199 ? -13.344 15.406 12.992 1 85.94 199 THR A O 1
ATOM 1506 N N . ILE A 1 200 ? -12.258 16.969 11.734 1 88.44 200 ILE A N 1
ATOM 1507 C CA . ILE A 1 200 ? -12.375 16.234 10.477 1 88.44 200 ILE A CA 1
ATOM 1508 C C . ILE A 1 200 ? -11.109 15.414 10.234 1 88.44 200 ILE A C 1
ATOM 1510 O O . ILE A 1 200 ? -10 15.898 10.453 1 88.44 200 ILE A O 1
ATOM 1514 N N . ILE A 1 201 ? -11.32 14.188 9.859 1 93 201 ILE A N 1
ATOM 1515 C CA . ILE A 1 201 ? -10.18 13.32 9.602 1 93 201 ILE A CA 1
ATOM 1516 C C . ILE A 1 201 ? -9.961 13.188 8.094 1 93 201 ILE A C 1
ATOM 1518 O O . ILE A 1 201 ? -10.859 12.75 7.367 1 93 201 ILE A O 1
ATOM 1522 N N . LEU A 1 202 ? -8.836 13.664 7.586 1 93.56 202 LEU A N 1
ATOM 1523 C CA . LEU A 1 202 ? -8.414 13.359 6.223 1 93.56 202 LEU A CA 1
ATOM 1524 C C . LEU A 1 202 ? -7.629 12.047 6.176 1 93.56 202 LEU A C 1
ATOM 1526 O O . LEU A 1 202 ? -6.445 12.016 6.523 1 93.56 202 LEU A O 1
ATOM 1530 N N . CYS A 1 203 ? -8.289 11.031 5.742 1 95.81 203 CYS A N 1
ATOM 1531 C CA . CYS A 1 203 ? -7.746 9.68 5.746 1 95.81 203 CYS A CA 1
ATOM 1532 C C . CYS A 1 203 ? -7.117 9.344 4.398 1 95.81 203 CYS A C 1
ATOM 1534 O O . CYS A 1 203 ? -7.824 9.094 3.422 1 95.81 203 CYS A O 1
ATOM 1536 N N . LEU A 1 204 ? -5.809 9.32 4.371 1 96.19 204 LEU A N 1
ATOM 1537 C CA . LEU A 1 204 ? -5.098 9.07 3.123 1 96.19 204 LEU A CA 1
ATOM 1538 C C . LEU A 1 204 ? -4.766 7.59 2.973 1 96.19 204 LEU A C 1
ATOM 1540 O O . LEU A 1 204 ? -4.246 6.969 3.902 1 96.19 204 LEU A O 1
ATOM 1544 N N . GLU A 1 205 ? -5.07 7.082 1.823 1 95.12 205 GLU A N 1
ATOM 1545 C CA . GLU A 1 205 ? -4.707 5.711 1.487 1 95.12 205 GLU A CA 1
ATOM 1546 C C . GLU A 1 205 ? -4.094 5.629 0.092 1 95.12 205 GLU A C 1
ATOM 1548 O O . GLU A 1 205 ? -4.66 6.148 -0.872 1 95.12 205 GLU A O 1
ATOM 1553 N N . ASP A 1 206 ? -3.014 5.02 0.08 1 91.81 206 ASP A N 1
ATOM 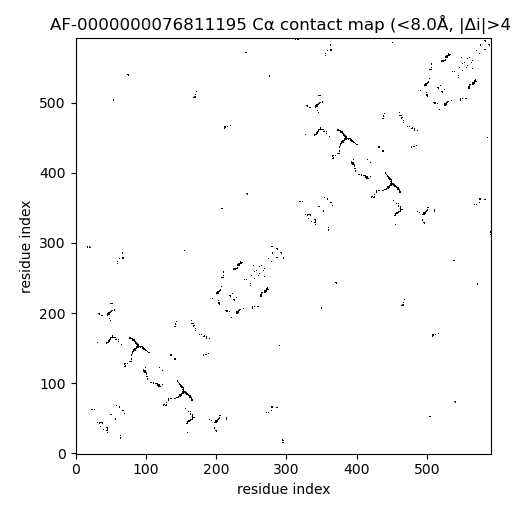1554 C CA . ASP A 1 206 ? -2.354 4.695 -1.18 1 91.81 206 ASP A CA 1
ATOM 1555 C C . ASP A 1 206 ? -2.662 3.262 -1.607 1 91.81 206 ASP A C 1
ATOM 1557 O O . ASP A 1 206 ? -1.812 2.377 -1.492 1 91.81 206 ASP A O 1
ATOM 1561 N N . CYS A 1 207 ? -3.83 3.018 -2.078 1 89.44 207 CYS A N 1
ATOM 1562 C CA . CYS A 1 207 ? -4.262 1.694 -2.512 1 89.44 207 CYS A CA 1
ATOM 1563 C C . CYS A 1 207 ? -4.949 1.764 -3.869 1 89.44 207 CYS A C 1
ATOM 1565 O O . CYS A 1 207 ? -5.453 2.818 -4.262 1 89.44 207 CYS A O 1
ATOM 1567 N N . SER A 1 208 ? -4.98 0.627 -4.566 1 86.31 208 SER A N 1
ATOM 1568 C CA . SER A 1 208 ? -5.598 0.577 -5.887 1 86.31 208 SER A CA 1
ATOM 1569 C C . SER A 1 208 ? -6.898 -0.223 -5.863 1 86.31 208 SER A C 1
ATOM 1571 O O . SER A 1 208 ? -7.531 -0.418 -6.898 1 86.31 208 SER A O 1
ATOM 1573 N N . ASP A 1 209 ? -7.262 -0.696 -4.746 1 88.25 209 ASP A N 1
ATOM 1574 C CA . ASP A 1 209 ? -8.469 -1.483 -4.52 1 88.25 209 ASP A CA 1
ATOM 1575 C C . ASP A 1 209 ? -9.094 -1.157 -3.166 1 88.25 209 ASP A C 1
ATOM 1577 O O . ASP A 1 209 ? -8.438 -1.286 -2.129 1 88.25 209 ASP A O 1
ATOM 1581 N N . TRP A 1 210 ? -10.359 -0.783 -3.207 1 90.62 210 TRP A N 1
ATOM 1582 C CA . TRP A 1 210 ? -11.016 -0.322 -1.99 1 90.62 210 TRP A CA 1
ATOM 1583 C C . TRP A 1 210 ? -11.328 -1.491 -1.062 1 90.62 210 TRP A C 1
ATOM 1585 O O . TRP A 1 210 ? -11.664 -1.291 0.106 1 90.62 210 TRP A O 1
ATOM 1595 N N . SER A 1 211 ? -11.203 -2.754 -1.521 1 88.44 211 SER A N 1
ATOM 1596 C CA . SER A 1 211 ? -11.367 -3.896 -0.628 1 88.44 211 SER A CA 1
ATOM 1597 C C . SER A 1 211 ? -10.258 -3.955 0.411 1 88.44 211 SER A C 1
ATOM 1599 O O . SER A 1 211 ? -10.398 -4.609 1.445 1 88.44 211 SER A O 1
ATOM 1601 N N . ASN A 1 212 ? -9.227 -3.275 0.04 1 92 212 ASN A N 1
ATOM 1602 C CA . ASN A 1 212 ? -8.109 -3.176 0.977 1 92 212 ASN A CA 1
ATOM 1603 C C . ASN A 1 212 ? -8.172 -1.89 1.793 1 92 212 ASN A C 1
ATOM 1605 O O . ASN A 1 212 ? -8.344 -0.804 1.235 1 92 212 ASN A O 1
ATOM 1609 N N . ALA A 1 213 ? -8.086 -2.053 3.033 1 94.12 213 ALA A N 1
ATOM 1610 C CA . ALA A 1 213 ? -8.062 -0.913 3.947 1 94.12 213 ALA A CA 1
ATOM 1611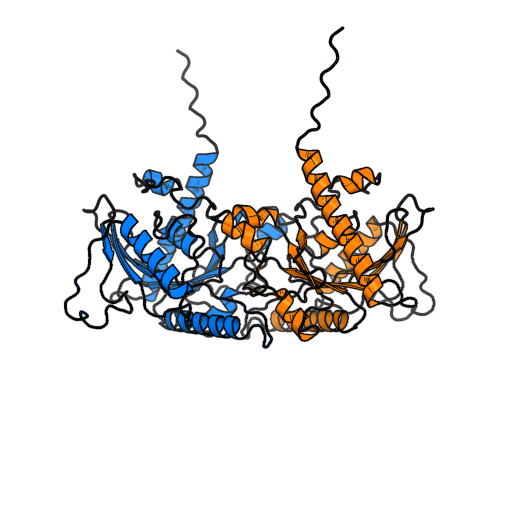 C C . ALA A 1 213 ? -6.75 -0.867 4.727 1 94.12 213 ALA A C 1
ATOM 1613 O O . ALA A 1 213 ? -6.348 -1.861 5.336 1 94.12 213 ALA A O 1
ATOM 1614 N N . THR A 1 214 ? -6.09 0.219 4.609 1 94.81 214 THR A N 1
ATOM 1615 C CA . THR A 1 214 ? -4.867 0.415 5.379 1 94.81 214 THR A CA 1
ATOM 1616 C C . THR A 1 214 ? -5.078 1.456 6.473 1 94.81 214 THR A C 1
ATOM 1618 O O . THR A 1 214 ? -5.461 1.115 7.594 1 94.81 214 THR A O 1
ATOM 1621 N N . THR A 1 215 ? -5.098 2.754 6.098 1 97.19 215 THR A N 1
ATOM 1622 C CA . THR A 1 215 ? -5.266 3.836 7.059 1 97.19 215 THR A CA 1
ATOM 1623 C C . THR A 1 215 ? -6.648 3.781 7.699 1 97.19 215 THR A C 1
ATOM 1625 O O . THR A 1 215 ? -6.801 4.043 8.891 1 97.19 215 THR A O 1
ATOM 1628 N N . ARG A 1 216 ? -7.68 3.381 6.949 1 95.06 216 ARG A N 1
ATOM 1629 C CA . ARG A 1 216 ? -9.047 3.314 7.441 1 95.06 216 ARG A CA 1
ATOM 1630 C C . ARG A 1 216 ? -9.156 2.381 8.641 1 95.06 216 ARG A C 1
ATOM 1632 O O . ARG A 1 216 ? -9.992 2.59 9.523 1 95.06 216 ARG A O 1
ATOM 1639 N N . ARG A 1 217 ? -8.305 1.41 8.633 1 95.69 217 ARG A N 1
ATOM 1640 C CA . ARG A 1 217 ? -8.359 0.461 9.734 1 95.69 217 ARG A CA 1
ATOM 1641 C C . ARG A 1 217 ? -8.055 1.148 11.062 1 95.69 217 ARG A C 1
ATOM 1643 O O . ARG A 1 217 ? -8.656 0.82 12.094 1 95.69 217 ARG A O 1
ATOM 1650 N N . VAL A 1 218 ? -7.133 2.039 11.039 1 96.81 218 VAL A N 1
ATOM 1651 C CA . VAL A 1 218 ? -6.77 2.791 12.242 1 96.81 218 VAL A CA 1
ATOM 1652 C C . VAL A 1 218 ? -7.84 3.836 12.539 1 96.81 218 VAL A C 1
ATOM 1654 O O . VAL A 1 218 ? -8.281 3.969 13.688 1 96.81 218 VAL A O 1
ATOM 1657 N N . VAL A 1 219 ? -8.328 4.512 11.547 1 96.81 219 VAL A N 1
ATOM 1658 C CA . VAL A 1 219 ? -9.297 5.598 11.688 1 96.81 219 VAL A CA 1
ATOM 1659 C C . VAL A 1 219 ? -10.617 5.043 12.203 1 96.81 219 VAL A C 1
ATOM 1661 O O . VAL A 1 219 ? -11.258 5.652 13.062 1 96.81 219 VAL A O 1
ATOM 1664 N N . MET A 1 220 ? -11.031 3.852 11.781 1 95 220 MET A N 1
ATOM 1665 C CA . MET A 1 220 ? -12.336 3.271 12.102 1 95 220 MET A CA 1
ATOM 1666 C C . MET A 1 220 ? -12.375 2.799 13.555 1 95 220 MET A C 1
ATOM 1668 O O . MET A 1 220 ? -13.445 2.502 14.078 1 95 220 MET A O 1
ATOM 1672 N N . GLN A 1 221 ? -11.203 2.709 14.156 1 95.06 221 GLN A N 1
ATOM 1673 C CA . GLN A 1 221 ? -11.188 2.42 15.586 1 95.06 221 GLN A CA 1
ATOM 1674 C C . GLN A 1 221 ? -11.789 3.57 16.391 1 95.06 221 GLN A C 1
ATOM 1676 O O . GLN A 1 221 ? -12.328 3.361 17.469 1 95.06 221 GLN A O 1
ATOM 1681 N N . VAL A 1 222 ? -11.727 4.789 15.883 1 95.06 222 VAL A N 1
ATOM 1682 C CA . VAL A 1 222 ? -12.195 5.996 16.562 1 95.06 222 VAL A CA 1
ATOM 1683 C C . VAL A 1 222 ? -13.484 6.484 15.898 1 95.06 222 VAL A C 1
ATOM 1685 O O . VAL A 1 222 ? -14.375 7.004 16.578 1 95.06 222 VAL A O 1
ATOM 1688 N N . ASP A 1 223 ? -13.547 6.324 14.617 1 93.19 223 ASP A N 1
ATOM 1689 C CA . ASP A 1 223 ? -14.695 6.715 13.797 1 93.19 223 ASP A CA 1
ATOM 1690 C C . ASP A 1 223 ? -15.203 5.539 12.969 1 93.19 223 ASP A C 1
ATOM 1692 O O . ASP A 1 223 ? -15.086 5.547 11.742 1 93.19 223 ASP A O 1
ATOM 1696 N N . PRO A 1 224 ? -15.852 4.598 13.594 1 91.75 224 PRO A N 1
ATOM 1697 C CA . PRO A 1 224 ? -16.219 3.34 12.938 1 91.75 224 PRO A CA 1
ATOM 1698 C C . PRO A 1 224 ? -17.094 3.545 11.711 1 91.75 224 PRO A C 1
ATOM 1700 O O . PRO A 1 224 ? -17 2.775 10.75 1 91.75 224 PRO A O 1
ATOM 1703 N N . ASP A 1 225 ? -17.891 4.605 11.68 1 89.31 225 ASP A N 1
ATOM 1704 C CA . ASP A 1 225 ? -18.812 4.828 10.57 1 89.31 225 ASP A CA 1
ATOM 1705 C C . ASP A 1 225 ? -18.25 5.828 9.57 1 89.31 225 ASP A C 1
ATOM 1707 O O . ASP A 1 225 ? -18.875 6.125 8.555 1 89.31 225 ASP A O 1
ATOM 1711 N N . LEU A 1 226 ? -17.109 6.332 9.867 1 90.62 226 LEU A N 1
ATOM 1712 C CA . LEU A 1 226 ? -16.406 7.281 9.016 1 90.62 226 LEU A CA 1
ATOM 1713 C C . LEU A 1 226 ? -17.266 8.523 8.766 1 90.62 226 LEU A C 1
ATOM 1715 O O . LEU A 1 226 ? -17.25 9.086 7.672 1 90.62 226 LEU A O 1
ATOM 1719 N N . ALA A 1 227 ? -18 8.891 9.766 1 85.81 227 ALA A N 1
ATOM 1720 C CA . ALA A 1 227 ? -18.953 9.992 9.641 1 85.81 227 ALA A CA 1
ATOM 1721 C C . ALA A 1 227 ? -18.219 11.328 9.547 1 85.81 227 ALA A C 1
ATOM 1723 O O . ALA A 1 227 ? -18.719 12.273 8.93 1 85.81 227 ALA A O 1
ATOM 1724 N N . ARG A 1 228 ? -17.078 11.453 10.109 1 87.19 228 ARG A N 1
ATOM 1725 C CA . ARG A 1 228 ? -16.297 12.688 10.055 1 87.19 228 ARG A CA 1
ATOM 1726 C C . ARG A 1 228 ? -15.023 12.508 9.25 1 87.19 228 ARG A C 1
ATOM 1728 O O . ARG A 1 228 ? -14.07 13.273 9.398 1 87.19 228 ARG A O 1
ATOM 1735 N N . THR A 1 229 ? -14.977 11.438 8.477 1 90.5 229 THR A N 1
ATOM 1736 C CA . THR A 1 229 ? -13.758 11.086 7.758 1 90.5 229 THR A CA 1
ATOM 1737 C C . THR A 1 229 ? -13.922 11.32 6.262 1 90.5 229 THR A C 1
ATOM 1739 O O . THR A 1 229 ? -14.914 10.898 5.664 1 90.5 229 THR A O 1
ATOM 1742 N N . VAL A 1 230 ? -12.984 12.07 5.727 1 88.62 230 VAL A N 1
ATOM 1743 C CA . VAL A 1 230 ? -12.844 12.195 4.277 1 88.62 230 VAL A CA 1
ATOM 1744 C C . VAL A 1 230 ? -11.758 11.242 3.781 1 88.62 230 VAL A C 1
ATOM 1746 O O . VAL A 1 230 ? -10.609 11.305 4.227 1 88.62 230 VAL A O 1
ATOM 1749 N N . LEU A 1 231 ? -12.141 10.375 2.912 1 92.12 231 LEU A N 1
ATOM 1750 C CA . LEU A 1 231 ? -11.195 9.422 2.352 1 92.12 231 LEU A CA 1
ATOM 1751 C C . LEU A 1 231 ? -10.508 10 1.114 1 92.12 231 LEU A C 1
ATOM 1753 O O . LEU A 1 231 ? -11.18 10.508 0.212 1 92.12 231 LEU A O 1
ATOM 1757 N N . VAL A 1 232 ? -9.172 9.953 1.144 1 91.19 232 VAL A N 1
ATOM 1758 C CA . VAL A 1 232 ? -8.398 10.508 0.038 1 91.19 232 VAL A CA 1
ATOM 1759 C C . VAL A 1 232 ? -7.48 9.43 -0.542 1 91.19 232 VAL A C 1
ATOM 1761 O O . VAL A 1 232 ? -6.664 8.852 0.176 1 91.19 232 VAL A O 1
ATOM 1764 N N . SER A 1 233 ? -7.641 9.125 -1.82 1 92.5 233 SER A N 1
ATOM 1765 C CA . SER A 1 233 ? -6.703 8.273 -2.547 1 92.5 233 SER A CA 1
ATOM 1766 C C . SER A 1 233 ? -5.59 9.102 -3.182 1 92.5 233 SER A C 1
ATOM 1768 O O . SER A 1 233 ? -5.855 10.016 -3.959 1 92.5 233 SER A O 1
ATOM 1770 N N . THR A 1 234 ? -4.387 8.758 -2.824 1 90.69 234 THR A N 1
ATOM 1771 C CA . THR A 1 234 ? -3.254 9.555 -3.285 1 90.69 234 THR A CA 1
ATOM 1772 C C . THR A 1 234 ? -2.559 8.867 -4.461 1 90.69 234 THR A C 1
ATOM 1774 O O . THR A 1 234 ? -2.848 7.715 -4.773 1 90.69 234 THR A O 1
ATOM 1777 N N . LYS A 1 235 ? -1.731 9.672 -5.215 1 86.25 235 LYS A N 1
ATOM 1778 C CA . LYS A 1 235 ? -0.868 9.188 -6.285 1 86.25 235 LYS A CA 1
ATOM 1779 C C . LYS A 1 235 ? -1.688 8.578 -7.418 1 86.25 235 LYS A C 1
ATOM 1781 O O . LYS A 1 235 ? -1.332 7.523 -7.953 1 86.25 235 LYS A O 1
ATOM 1786 N N . LEU A 1 236 ? -2.803 9.164 -7.695 1 85.5 236 LEU A N 1
ATOM 1787 C CA . LEU A 1 236 ? -3.723 8.641 -8.695 1 85.5 236 LEU A CA 1
ATOM 1788 C C . LEU A 1 236 ? -3.025 8.477 -10.039 1 85.5 236 LEU A C 1
ATOM 1790 O O . LEU A 1 236 ? -3.311 7.535 -10.789 1 85.5 236 LEU A O 1
ATOM 1794 N N . ASP A 1 237 ? -2.141 9.312 -10.312 1 80.88 237 ASP A N 1
ATOM 1795 C CA . ASP A 1 237 ? -1.426 9.289 -11.586 1 80.88 237 ASP A CA 1
ATOM 1796 C C . ASP A 1 237 ? -0.635 7.996 -11.75 1 80.88 237 ASP A C 1
ATOM 1798 O O . ASP A 1 237 ? -0.461 7.504 -12.867 1 80.88 237 ASP A O 1
ATOM 1802 N N . THR A 1 238 ? -0.185 7.496 -10.695 1 82.88 238 THR A N 1
ATOM 1803 C CA . THR A 1 238 ? 0.586 6.262 -10.742 1 82.88 238 THR A CA 1
ATOM 1804 C C . THR A 1 238 ? -0.339 5.047 -10.781 1 82.88 238 THR A C 1
ATOM 1806 O O . THR A 1 238 ? 0.063 3.969 -11.227 1 82.88 238 THR A O 1
ATOM 1809 N N . LYS A 1 239 ? -1.548 5.219 -10.352 1 84.88 239 LYS A N 1
ATOM 1810 C CA . LYS A 1 239 ? -2.479 4.102 -10.219 1 84.88 239 LYS A CA 1
ATOM 1811 C C . LYS A 1 239 ? -3.211 3.836 -11.531 1 84.88 239 LYS A C 1
ATOM 1813 O O . LYS A 1 239 ? -3.381 2.682 -11.93 1 84.88 239 LYS A O 1
ATOM 1818 N N . ILE A 1 240 ? -3.58 4.852 -12.211 1 83.31 240 ILE A N 1
ATOM 1819 C CA . ILE A 1 240 ? -4.445 4.746 -13.375 1 83.31 240 ILE A CA 1
ATOM 1820 C C . ILE A 1 240 ? -3.799 3.838 -14.422 1 83.31 240 ILE A C 1
ATOM 1822 O O . ILE A 1 240 ? -4.441 2.924 -14.938 1 83.31 240 ILE A O 1
ATOM 1826 N N . PRO A 1 241 ? -2.512 4.012 -14.68 1 75.62 241 PRO A N 1
ATOM 1827 C CA . PRO A 1 241 ? -1.887 3.162 -15.695 1 75.62 241 PRO A CA 1
ATOM 1828 C C . PRO A 1 241 ? -1.796 1.699 -15.266 1 75.62 241 PRO A C 1
ATOM 1830 O O . PRO A 1 241 ? -1.529 0.826 -16.094 1 75.62 241 PRO A O 1
ATOM 1833 N N . GLN A 1 242 ? -2.055 1.439 -14.039 1 78.06 242 GLN A N 1
ATOM 1834 C CA . GLN A 1 242 ? -1.875 0.088 -13.523 1 78.06 242 GLN A CA 1
ATOM 1835 C C . GLN A 1 242 ? -3.135 -0.75 -13.719 1 78.06 242 GLN A C 1
ATOM 1837 O O . GLN A 1 242 ? -3.104 -1.974 -13.57 1 78.06 242 GLN A O 1
ATOM 1842 N N . PHE A 1 243 ? -4.215 -0.038 -14.039 1 78.62 243 PHE A N 1
ATOM 1843 C CA . PHE A 1 243 ? -5.461 -0.766 -14.242 1 78.62 243 PHE A CA 1
ATOM 1844 C C . PHE A 1 243 ? -5.477 -1.439 -15.609 1 78.62 243 PHE A C 1
ATOM 1846 O O . PHE A 1 243 ? -5.02 -0.861 -16.594 1 78.62 243 PHE A O 1
ATOM 1853 N N . ALA A 1 244 ? -5.93 -2.654 -15.586 1 69.06 244 ALA A N 1
ATOM 1854 C CA . ALA A 1 244 ? -5.938 -3.438 -16.812 1 69.06 244 ALA A CA 1
ATOM 1855 C C . ALA A 1 244 ? -7.098 -3.025 -17.719 1 69.06 244 ALA A C 1
ATOM 1857 O O . ALA A 1 244 ? -6.98 -3.066 -18.953 1 69.06 244 ALA A O 1
ATOM 1858 N N . ARG A 1 245 ? -8.227 -2.664 -17.078 1 73.88 245 ARG A N 1
ATOM 1859 C CA . ARG A 1 245 ? -9.445 -2.357 -17.828 1 73.88 245 ARG A CA 1
ATOM 1860 C C . ARG A 1 245 ? -10.023 -1.015 -17.406 1 73.88 245 ARG A C 1
ATOM 1862 O O . ARG A 1 245 ? -9.891 -0.614 -16.25 1 73.88 245 ARG A O 1
ATOM 1869 N N . ALA A 1 246 ? -10.672 -0.404 -18.266 1 79.38 246 ALA A N 1
ATOM 1870 C CA . ALA A 1 246 ? -11.352 0.859 -17.984 1 79.38 246 ALA A CA 1
ATOM 1871 C C . ALA A 1 246 ? -12.438 0.675 -16.922 1 79.38 246 ALA A C 1
ATOM 1873 O O . ALA A 1 246 ? -12.664 1.561 -16.094 1 79.38 246 ALA A O 1
ATOM 1874 N N . SER A 1 247 ? -13.039 -0.461 -16.984 1 80.88 247 SER A N 1
ATOM 1875 C CA . SER A 1 247 ? -14.102 -0.726 -16.016 1 80.88 247 SER A CA 1
ATOM 1876 C C . SER A 1 247 ? -13.555 -0.761 -14.586 1 80.88 247 SER A C 1
ATOM 1878 O O . SER A 1 247 ? -14.242 -0.353 -13.648 1 80.88 247 SER A O 1
ATOM 1880 N N . ASP A 1 248 ? -12.32 -1.229 -14.492 1 81.25 248 ASP A N 1
ATOM 1881 C CA . ASP A 1 248 ? -11.695 -1.258 -13.18 1 81.25 248 ASP A CA 1
ATOM 1882 C C . ASP A 1 248 ? -11.422 0.155 -12.664 1 81.25 248 ASP A C 1
ATOM 1884 O O . ASP A 1 248 ? -11.555 0.423 -11.469 1 81.25 248 ASP A O 1
ATOM 1888 N N . VAL A 1 249 ? -11.086 1.033 -13.625 1 85.62 249 VAL A N 1
ATOM 1889 C CA . VAL A 1 249 ? -10.859 2.43 -13.266 1 85.62 249 VAL A CA 1
ATOM 1890 C C . VAL A 1 249 ? -12.164 3.055 -12.781 1 85.62 249 VAL A C 1
ATOM 1892 O O . VAL A 1 249 ? -12.188 3.76 -11.773 1 85.62 249 VAL A O 1
ATOM 1895 N N . GLU A 1 250 ? -13.227 2.705 -13.453 1 86.44 250 GLU A N 1
ATOM 1896 C CA . GLU A 1 250 ? -14.539 3.258 -13.117 1 86.44 250 GLU A CA 1
ATOM 1897 C C . GLU A 1 250 ? -14.984 2.82 -11.727 1 86.44 250 GLU A C 1
ATOM 1899 O O . GLU A 1 250 ? -15.453 3.637 -10.938 1 86.44 250 GLU A O 1
ATOM 1904 N N . VAL A 1 251 ? -14.773 1.603 -11.469 1 85.62 251 VAL A N 1
ATOM 1905 C CA . VAL A 1 251 ? -15.164 1.069 -10.164 1 85.62 251 VAL A CA 1
ATOM 1906 C C . VAL A 1 251 ? -14.312 1.704 -9.07 1 85.62 251 VAL A C 1
ATOM 1908 O O . VAL A 1 251 ? -14.797 1.966 -7.969 1 85.62 251 VAL A O 1
ATOM 1911 N N . PHE A 1 252 ? -13.117 1.968 -9.422 1 89.75 252 PHE A N 1
ATOM 1912 C CA . PHE A 1 252 ? -12.219 2.576 -8.445 1 89.75 252 PHE A CA 1
ATOM 1913 C C . PHE A 1 252 ? -12.602 4.031 -8.195 1 89.75 252 PHE A C 1
ATOM 1915 O O . PHE A 1 252 ? -12.633 4.48 -7.047 1 89.75 252 PHE A O 1
ATOM 1922 N N . LEU A 1 253 ? -12.906 4.734 -9.18 1 89 253 LEU A N 1
ATOM 1923 C CA . LEU A 1 253 ? -13.234 6.152 -9.078 1 89 253 LEU A CA 1
ATOM 1924 C C . LEU A 1 253 ? -14.641 6.348 -8.523 1 89 253 LEU A C 1
ATOM 1926 O O . LEU A 1 253 ? -14.93 7.371 -7.898 1 89 253 LEU A O 1
ATOM 1930 N N . HIS A 1 254 ? -15.484 5.312 -8.828 1 88.69 254 HIS A N 1
ATOM 1931 C CA . HIS A 1 254 ? -16.859 5.324 -8.359 1 88.69 254 HIS A CA 1
ATOM 1932 C C . HIS A 1 254 ? -17.219 4.016 -7.668 1 88.69 254 HIS A C 1
ATOM 1934 O O . HIS A 1 254 ? -18.031 3.242 -8.172 1 88.69 254 HIS A O 1
ATOM 1940 N N . PRO A 1 255 ? -16.594 3.895 -6.453 1 88.5 255 PRO A N 1
ATOM 1941 C CA . PRO A 1 255 ? -16.828 2.617 -5.777 1 88.5 255 PRO A CA 1
ATOM 1942 C C . PRO A 1 255 ? -18.297 2.418 -5.383 1 88.5 255 PRO A C 1
ATOM 1944 O O . PRO A 1 255 ? -18.938 3.352 -4.906 1 88.5 255 PRO A O 1
ATOM 1947 N N . PRO A 1 256 ? -18.781 1.23 -5.629 1 83.81 256 PRO A N 1
ATOM 1948 C CA . PRO A 1 256 ? -20.141 0.949 -5.176 1 83.81 256 PRO A CA 1
ATOM 1949 C C . PRO A 1 256 ? -20.281 1.028 -3.66 1 83.81 256 PRO A C 1
ATOM 1951 O O . PRO A 1 256 ? -19.297 0.916 -2.934 1 83.81 256 PRO A O 1
ATOM 1954 N N . THR A 1 257 ? -21.469 1.187 -3.197 1 80.38 257 THR A N 1
ATOM 1955 C CA . THR A 1 257 ? -21.766 1.389 -1.784 1 80.38 257 THR A CA 1
ATOM 1956 C C . THR A 1 257 ? -21.422 0.14 -0.976 1 80.38 257 THR A C 1
ATOM 1958 O O . THR A 1 257 ? -21.125 0.227 0.219 1 80.38 257 THR A O 1
ATOM 1961 N N . CYS A 1 258 ? -21.406 -0.954 -1.611 1 76.06 258 CYS A N 1
ATOM 1962 C CA . CYS A 1 258 ? -21.094 -2.197 -0.912 1 76.06 258 CYS A CA 1
ATOM 1963 C C . CYS A 1 258 ? -19.609 -2.287 -0.586 1 76.06 258 CYS A C 1
ATOM 1965 O O . CYS A 1 258 ? -19.219 -3.062 0.283 1 76.06 258 CYS A O 1
ATOM 1967 N N . VAL A 1 259 ? -18.828 -1.559 -1.262 1 77.12 259 VAL A N 1
ATOM 1968 C CA . VAL A 1 259 ? -17.391 -1.585 -1.04 1 77.12 259 VAL A CA 1
ATOM 1969 C C . VAL A 1 259 ? -16.984 -0.46 -0.087 1 77.12 259 VAL A C 1
ATOM 1971 O O . VAL A 1 259 ? -16.188 -0.668 0.831 1 77.12 259 VAL A O 1
ATOM 1974 N N . LEU A 1 260 ? -17.453 0.712 -0.344 1 80.69 260 LEU A N 1
ATOM 1975 C CA . LEU A 1 260 ? -17.219 1.87 0.511 1 80.69 260 LEU A CA 1
ATOM 1976 C C . LEU A 1 260 ? -18.531 2.518 0.928 1 80.69 260 LEU A C 1
ATOM 1978 O O . LEU A 1 260 ? -19.266 3.02 0.083 1 80.69 260 LEU A O 1
ATOM 1982 N N . ASP A 1 261 ? -18.734 2.314 2.264 1 70.44 261 ASP A N 1
ATOM 1983 C CA . ASP A 1 261 ? -20.016 2.773 2.805 1 70.44 261 ASP A CA 1
ATOM 1984 C C . ASP A 1 261 ? -20.219 4.262 2.537 1 70.44 261 ASP A C 1
ATOM 1986 O O . ASP A 1 261 ? -19.266 5.035 2.529 1 70.44 261 ASP A O 1
ATOM 1990 N N . GLY A 1 262 ? -21.422 4.539 2.293 1 65.88 262 GLY A N 1
ATOM 1991 C CA . GLY A 1 262 ? -21.859 5.879 1.953 1 65.88 262 GLY A CA 1
ATOM 1992 C C . GLY A 1 262 ? -21.812 6.84 3.127 1 65.88 262 GLY A C 1
ATOM 1993 O O . GLY A 1 262 ? -22.109 8.023 2.979 1 65.88 262 GLY A O 1
ATOM 1994 N N . SER A 1 263 ? -21.312 6.332 4.262 1 71.88 263 SER A N 1
ATOM 1995 C CA . SER A 1 263 ? -21.328 7.246 5.398 1 71.88 263 SER A CA 1
ATOM 1996 C C . SER A 1 263 ? -20.078 8.125 5.418 1 71.88 263 SER A C 1
ATOM 1998 O O . SER A 1 263 ? -19.938 9 6.273 1 71.88 263 SER A O 1
ATOM 2000 N N . LEU A 1 264 ? -19.281 7.953 4.453 1 79.44 264 LEU A N 1
ATOM 2001 C CA . LEU A 1 264 ? -18.094 8.789 4.305 1 79.44 264 LEU A CA 1
ATOM 2002 C C . LEU A 1 264 ? -18.484 10.266 4.211 1 79.44 264 LEU A C 1
ATOM 2004 O O . LEU A 1 264 ? -19.469 10.609 3.561 1 79.44 264 LEU A O 1
ATOM 2008 N N . LEU A 1 265 ? -17.719 11.023 4.996 1 76.44 265 LEU A N 1
ATOM 2009 C CA . LEU A 1 265 ? -17.906 12.461 4.797 1 76.44 265 LEU A CA 1
ATOM 2010 C C . LEU A 1 265 ? -17.625 12.852 3.352 1 76.44 265 LEU A C 1
ATOM 2012 O O . LEU A 1 265 ? -16.562 12.508 2.809 1 76.44 265 LEU A O 1
ATOM 2016 N N . GLY A 1 266 ? -18.562 13.383 2.668 1 72.19 266 GLY A N 1
ATOM 2017 C CA . GLY A 1 266 ? -18.422 13.742 1.264 1 72.19 266 GLY A CA 1
ATOM 2018 C C . GLY A 1 266 ? -19.031 12.711 0.328 1 72.19 266 GLY A C 1
ATOM 2019 O O . GLY A 1 266 ? -19.094 12.93 -0.883 1 72.19 266 GLY A O 1
ATOM 2020 N N . ASP A 1 267 ? -19.328 11.508 0.78 1 75.25 267 ASP A N 1
ATOM 2021 C CA . ASP A 1 267 ? -20.078 10.469 0.094 1 75.25 267 ASP A CA 1
ATOM 2022 C C . ASP A 1 267 ? -19.172 9.625 -0.804 1 75.25 267 ASP A C 1
ATOM 2024 O O . ASP A 1 267 ? -19.531 8.508 -1.18 1 75.25 267 ASP A O 1
ATOM 2028 N N . SER A 1 268 ? -18.062 10.242 -1.223 1 83 268 SER A N 1
ATOM 2029 C CA . SER A 1 268 ? -17.141 9.539 -2.098 1 83 268 SER A CA 1
ATOM 2030 C C . SER A 1 268 ? -15.688 9.898 -1.773 1 83 268 SER A C 1
ATOM 2032 O O . SER A 1 268 ? -15.43 10.938 -1.157 1 83 268 SER A O 1
ATOM 2034 N N . PRO A 1 269 ? -14.852 8.969 -2.148 1 87.75 269 PRO A N 1
ATOM 2035 C CA . PRO A 1 269 ? -13.438 9.305 -1.935 1 87.75 269 PRO A CA 1
ATOM 2036 C C . PRO A 1 269 ? -12.961 10.438 -2.838 1 87.75 269 PRO A C 1
ATOM 2038 O O . PRO A 1 269 ? -13.516 10.648 -3.92 1 87.75 269 PRO A O 1
ATOM 2041 N N . PHE A 1 270 ? -12.016 11.156 -2.299 1 85 270 PHE A N 1
ATOM 2042 C CA . PHE A 1 270 ? -11.312 12.156 -3.094 1 85 270 PHE A CA 1
ATOM 2043 C C . PHE A 1 270 ? -10.023 11.578 -3.672 1 85 270 PHE A C 1
ATOM 2045 O O . PHE A 1 270 ? -9.406 10.695 -3.07 1 85 270 PHE A O 1
ATOM 2052 N N . PHE A 1 271 ? -9.633 12.039 -4.887 1 87.06 271 PHE A N 1
ATOM 2053 C CA . PHE A 1 271 ? -8.438 11.555 -5.562 1 87.06 271 PHE A CA 1
ATOM 2054 C C . PHE A 1 271 ? -7.453 12.688 -5.809 1 87.06 271 PHE A C 1
ATOM 2056 O O . PHE A 1 271 ? -7.852 13.797 -6.168 1 87.06 271 PHE A O 1
ATOM 2063 N N . THR A 1 272 ? -6.184 12.398 -5.473 1 83.94 272 THR A N 1
ATOM 2064 C CA . THR A 1 272 ? -5.18 13.438 -5.672 1 83.94 272 THR A CA 1
ATOM 2065 C C . THR A 1 272 ? -3.941 12.875 -6.355 1 83.94 272 THR A C 1
ATOM 2067 O O . THR A 1 272 ? -3.693 11.664 -6.305 1 83.94 272 THR A O 1
ATOM 2070 N N . SER A 1 273 ? -3.25 13.688 -7.113 1 81.38 273 SER A N 1
ATOM 2071 C CA . SER A 1 273 ? -1.917 13.477 -7.668 1 81.38 273 SER A CA 1
ATOM 2072 C C . SER A 1 273 ? -1.01 14.672 -7.406 1 81.38 273 SER A C 1
ATOM 2074 O O . SER A 1 273 ? -1.305 15.789 -7.84 1 81.38 273 SER A O 1
ATOM 2076 N N . VAL A 1 274 ? -0.106 14.461 -6.504 1 72.81 274 VAL A N 1
ATOM 2077 C CA . VAL A 1 274 ? 0.841 15.539 -6.227 1 72.81 274 VAL A CA 1
ATOM 2078 C C . VAL A 1 274 ? 2.193 15.211 -6.855 1 72.81 274 VAL A C 1
ATOM 2080 O O . VAL A 1 274 ? 2.762 14.148 -6.598 1 72.81 274 VAL A O 1
ATOM 2083 N N . PRO A 1 275 ? 2.637 15.93 -7.895 1 60.47 275 PRO A N 1
ATOM 2084 C CA . PRO A 1 275 ? 3.912 15.641 -8.555 1 60.47 275 PRO A CA 1
ATOM 2085 C C . PRO A 1 275 ? 5.086 15.602 -7.574 1 60.47 275 PRO A C 1
ATOM 2087 O O . PRO A 1 275 ? 5.027 16.234 -6.512 1 60.47 275 PRO A O 1
ATOM 2090 N N . SER A 1 276 ? 5.965 14.594 -7.766 1 57.31 276 SER A N 1
ATOM 2091 C CA . SER A 1 276 ? 7.156 14.469 -6.934 1 57.31 276 SER A CA 1
ATOM 2092 C C . SER A 1 276 ? 7.895 15.805 -6.82 1 57.31 276 SER A C 1
ATOM 2094 O O . SER A 1 276 ? 8.508 16.094 -5.793 1 57.31 276 SER A O 1
ATOM 2096 N N . GLY A 1 277 ? 7.965 16.547 -7.977 1 48.81 277 GLY A N 1
ATOM 2097 C CA . GLY A 1 277 ? 8.516 17.875 -7.789 1 48.81 277 GLY A CA 1
ATOM 2098 C C . GLY A 1 277 ? 7.648 18.766 -6.922 1 48.81 277 GLY A C 1
ATOM 2099 O O . GLY A 1 277 ? 6.457 18.938 -7.195 1 48.81 277 GLY A O 1
ATOM 2100 N N . ARG A 1 278 ? 8.031 18.469 -5.586 1 49.22 278 ARG A N 1
ATOM 2101 C CA . ARG A 1 278 ? 7.223 19.188 -4.598 1 49.22 278 ARG A CA 1
ATOM 2102 C C . ARG A 1 278 ? 6.762 20.531 -5.137 1 49.22 278 ARG A C 1
ATOM 2104 O O . ARG A 1 278 ? 7.348 21.062 -6.078 1 49.22 278 ARG A O 1
ATOM 2111 N N . VAL A 1 279 ? 5.555 20.797 -4.602 1 40.44 279 VAL A N 1
ATOM 2112 C CA . VAL A 1 279 ? 4.941 22.078 -4.949 1 40.44 279 VAL A CA 1
ATOM 2113 C C . VAL A 1 279 ? 5.98 23.188 -4.828 1 40.44 279 VAL A C 1
ATOM 2115 O O . VAL A 1 279 ? 6.613 23.344 -3.781 1 40.44 279 VAL A O 1
ATOM 2118 N N . GLY A 1 280 ? 6.371 23.891 -5.93 1 37.16 280 GLY A N 1
ATOM 2119 C CA . GLY A 1 280 ? 7.227 25.062 -5.965 1 37.16 280 GLY A CA 1
ATOM 2120 C C . GLY A 1 280 ? 8.695 24.719 -6.172 1 37.16 280 GLY A C 1
ATOM 2121 O O . GLY A 1 280 ? 9.531 25.047 -5.328 1 37.16 280 GLY A O 1
ATOM 2122 N N . SER A 1 281 ? 9.109 23.656 -6.77 1 39.03 281 SER A N 1
ATOM 2123 C CA . SER A 1 281 ? 10.516 23.375 -7.023 1 39.03 281 SER A CA 1
ATOM 2124 C C . SER A 1 281 ? 11.344 24.656 -7.023 1 39.03 281 SER A C 1
ATOM 2126 O O . SER A 1 281 ? 12.578 24.609 -6.988 1 39.03 281 SER A O 1
ATOM 2128 N N . CYS A 1 282 ? 10.984 25.641 -7.648 1 33.34 282 CYS A N 1
ATOM 2129 C CA . CYS A 1 282 ? 11.812 26.812 -7.43 1 33.34 282 CYS A CA 1
ATOM 2130 C C . CYS A 1 282 ? 11.672 27.328 -6 1 33.34 282 CYS A C 1
ATOM 2132 O O . CYS A 1 282 ? 10.578 27.297 -5.438 1 33.34 282 CYS A O 1
ATOM 2134 N N . HIS A 1 283 ? 12.797 27.344 -5.137 1 34.25 283 HIS A N 1
ATOM 2135 C CA . HIS A 1 283 ? 12.812 28.031 -3.855 1 34.25 283 HIS A CA 1
ATOM 2136 C C . HIS A 1 283 ? 11.672 29.047 -3.75 1 34.25 283 HIS A C 1
ATOM 2138 O O . HIS A 1 283 ? 11.195 29.328 -2.652 1 34.25 283 HIS A O 1
ATOM 2144 N N . GLU A 1 284 ? 11.594 29.922 -4.648 1 31.53 284 GLU A N 1
ATOM 2145 C CA . GLU A 1 284 ? 10.727 31.094 -4.727 1 31.53 284 GLU A CA 1
ATOM 2146 C C . GLU A 1 284 ? 9.305 30.703 -5.121 1 31.53 284 GLU A C 1
ATOM 2148 O O . GLU A 1 284 ? 8.484 31.578 -5.438 1 31.53 284 GLU A O 1
ATOM 2153 N N . ALA A 1 285 ? 9.133 29.562 -5.219 1 32.97 285 ALA A N 1
ATOM 2154 C CA . ALA A 1 285 ? 7.855 29.344 -5.891 1 32.97 285 ALA A CA 1
ATOM 2155 C C . ALA A 1 285 ? 6.688 29.625 -4.953 1 32.97 285 ALA A C 1
ATOM 2157 O O . ALA A 1 285 ? 6.285 28.75 -4.176 1 32.97 285 ALA A O 1
ATOM 2158 N N . VAL A 1 286 ? 6.812 30.578 -4.125 1 35.53 286 VAL A N 1
ATOM 2159 C CA . VAL A 1 286 ? 5.59 31.156 -3.582 1 35.53 286 VAL A CA 1
ATOM 2160 C C . VAL A 1 286 ? 4.57 31.359 -4.699 1 35.53 286 VAL A C 1
ATOM 2162 O O . VAL A 1 286 ? 4.91 31.859 -5.773 1 35.53 286 VAL A O 1
ATOM 2165 N N . PHE A 1 287 ? 3.598 30.656 -4.52 1 36.47 287 PHE A N 1
ATOM 2166 C CA . PHE A 1 287 ? 2.592 31 -5.516 1 36.47 287 PHE A CA 1
ATOM 2167 C C . PHE A 1 287 ? 2.441 32.531 -5.621 1 36.47 287 PHE A C 1
ATOM 2169 O O . PHE A 1 287 ? 2.191 33.188 -4.621 1 36.47 287 PHE A O 1
ATOM 2176 N N . ARG A 1 288 ? 3.268 33.281 -6.387 1 36.38 288 ARG A N 1
ATOM 2177 C CA . ARG A 1 288 ? 3.248 34.75 -6.562 1 36.38 288 ARG A CA 1
ATOM 2178 C C . ARG A 1 288 ? 1.822 35.25 -6.73 1 36.38 288 ARG A C 1
ATOM 2180 O O . ARG A 1 288 ? 1.557 36.438 -6.539 1 36.38 288 ARG A O 1
ATOM 2187 N N . SER A 1 289 ? 1.09 34.844 -7.582 1 33.62 289 SER A N 1
ATOM 2188 C CA . SER A 1 289 ? -0.287 35.312 -7.719 1 33.62 289 SER A CA 1
ATOM 2189 C C . SER A 1 289 ? -1.278 34.188 -7.434 1 33.62 289 SER A C 1
ATOM 2191 O O . SER A 1 289 ? -0.912 33 -7.449 1 33.62 289 SER A O 1
ATOM 2193 N N . ASN A 1 290 ? -2.48 34.594 -6.918 1 33.78 290 ASN A N 1
ATOM 2194 C CA . ASN A 1 290 ? -3.631 33.688 -6.84 1 33.78 290 ASN A CA 1
ATOM 2195 C C . ASN A 1 290 ? -3.701 32.75 -8.047 1 33.78 290 ASN A C 1
ATOM 2197 O O . ASN A 1 290 ? -4.133 31.609 -7.922 1 33.78 290 ASN A O 1
ATOM 2201 N N . GLU A 1 291 ? -3.207 33.25 -9.078 1 36 291 GLU A N 1
ATOM 2202 C CA . GLU A 1 291 ? -3.207 32.625 -10.391 1 36 291 GLU A CA 1
ATOM 2203 C C . GLU A 1 291 ? -2.191 31.484 -10.453 1 36 291 GLU A C 1
ATOM 2205 O O . GLU A 1 291 ? -2.463 30.422 -11.031 1 36 291 GLU A O 1
ATOM 2210 N N . GLU A 1 292 ? -0.992 31.797 -9.953 1 36.22 292 GLU A N 1
ATOM 2211 C CA . GLU A 1 292 ? 0.092 30.828 -9.961 1 36.22 292 GLU A CA 1
ATOM 2212 C C . GLU A 1 292 ? -0.174 29.688 -8.977 1 36.22 292 GLU A C 1
ATOM 2214 O O . GLU A 1 292 ? 0.171 28.531 -9.234 1 36.22 292 GLU A O 1
ATOM 2219 N N . PHE A 1 293 ? -0.642 30.016 -7.883 1 33.5 293 PHE A N 1
ATOM 2220 C CA . PHE A 1 293 ? -1.188 29.094 -6.887 1 33.5 293 PHE A CA 1
ATOM 2221 C C . PHE A 1 293 ? -2.234 28.188 -7.512 1 33.5 293 PHE A C 1
ATOM 2223 O O . PHE A 1 293 ? -2.303 27 -7.184 1 33.5 293 PHE A O 1
ATOM 2230 N N . LYS A 1 294 ? -3.006 28.656 -8.406 1 35.38 294 LYS A N 1
ATOM 2231 C CA . LYS A 1 294 ? -4.043 28.016 -9.211 1 35.38 294 LYS A CA 1
ATOM 2232 C C . LYS A 1 294 ? -3.436 27.031 -10.211 1 35.38 294 LYS A C 1
ATOM 2234 O O . LYS A 1 294 ? -4.117 26.125 -10.695 1 35.38 294 LYS A O 1
ATOM 2239 N N . LYS A 1 295 ? -2.172 27.219 -10.555 1 35.53 295 LYS A N 1
ATOM 2240 C CA . LYS A 1 295 ? -1.503 26.531 -11.664 1 35.53 295 LYS A CA 1
ATOM 2241 C C . LYS A 1 295 ? -0.819 25.25 -11.188 1 35.53 295 LYS A C 1
ATOM 2243 O O . LYS A 1 295 ? -0.394 24.438 -12 1 35.53 295 LYS A O 1
ATOM 2248 N N . VAL A 1 296 ? -0.429 25.078 -9.945 1 34.34 296 VAL A N 1
ATOM 2249 C CA . VAL A 1 296 ? 0.339 23.906 -9.539 1 34.34 296 VAL A CA 1
ATOM 2250 C C . VAL A 1 296 ? -0.56 22.938 -8.766 1 34.34 296 VAL A C 1
ATOM 2252 O O . VAL A 1 296 ? -1.316 23.359 -7.887 1 34.34 296 VAL A O 1
ATOM 2255 N N . MET B 1 1 ? 32.156 6.242 -51.375 1 21.39 1 MET B N 1
ATOM 2256 C CA . MET B 1 1 ? 31.188 5.246 -50.906 1 21.39 1 MET B CA 1
ATOM 2257 C C . MET B 1 1 ? 31.062 5.301 -49.375 1 21.39 1 MET B C 1
ATOM 2259 O O . MET B 1 1 ? 32 5 -48.656 1 21.39 1 MET B O 1
ATOM 2263 N N . ALA B 1 2 ? 30.172 6.184 -48.875 1 29.53 2 ALA B N 1
ATOM 2264 C CA . ALA B 1 2 ? 29.969 6.621 -47.469 1 29.53 2 ALA B CA 1
ATOM 2265 C C . ALA B 1 2 ? 29.516 5.465 -46.594 1 29.53 2 ALA B C 1
ATOM 2267 O O . ALA B 1 2 ? 28.609 4.715 -46.969 1 29.53 2 ALA B O 1
ATOM 2268 N N . THR B 1 3 ? 30.422 4.945 -45.812 1 30.83 3 THR B N 1
ATOM 2269 C CA . THR B 1 3 ? 30.172 3.801 -44.938 1 30.83 3 THR B CA 1
ATOM 2270 C C . THR B 1 3 ? 28.938 4.035 -44.062 1 30.83 3 THR B C 1
ATOM 2272 O O . THR B 1 3 ? 28.797 5.102 -43.438 1 30.83 3 THR B O 1
ATOM 2275 N N . PRO B 1 4 ? 27.844 3.395 -44.281 1 33.34 4 PRO B N 1
ATOM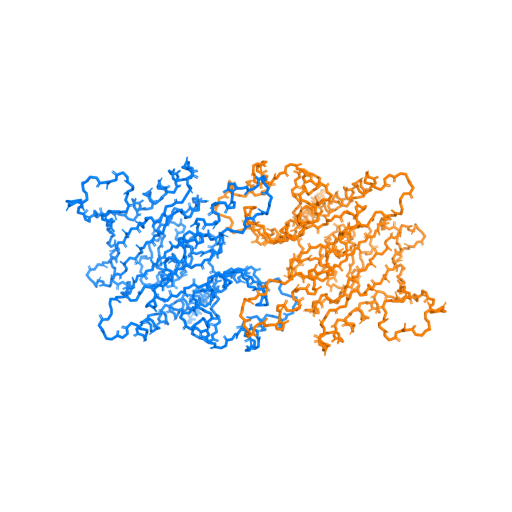 2276 C CA . PRO B 1 4 ? 26.594 3.688 -43.594 1 33.34 4 PRO B CA 1
ATOM 2277 C C . PRO B 1 4 ? 26.75 3.648 -42.062 1 33.34 4 PRO B C 1
ATOM 2279 O O . PRO B 1 4 ? 27.578 2.906 -41.562 1 33.34 4 PRO B O 1
ATOM 2282 N N . ARG B 1 5 ? 26.516 4.719 -41.375 1 33.03 5 ARG B N 1
ATOM 2283 C CA . ARG B 1 5 ? 26.578 4.941 -39.938 1 33.03 5 ARG B CA 1
ATOM 2284 C C . ARG B 1 5 ? 25.844 3.84 -39.188 1 33.03 5 ARG B C 1
ATOM 2286 O O . ARG B 1 5 ? 24.734 3.449 -39.562 1 33.03 5 ARG B O 1
ATOM 2293 N N . PRO B 1 6 ? 26.578 3.068 -38.375 1 31.48 6 PRO B N 1
ATOM 2294 C CA . PRO B 1 6 ? 25.938 1.973 -37.656 1 31.48 6 PRO B CA 1
ATOM 2295 C C . PRO B 1 6 ? 24.625 2.396 -36.969 1 31.48 6 PRO B C 1
ATOM 2297 O O . PRO B 1 6 ? 24.5 3.545 -36.562 1 31.48 6 PRO B O 1
ATOM 2300 N N . GLU B 1 7 ? 23.5 1.984 -37.344 1 33.72 7 GLU B N 1
ATOM 2301 C CA . GLU B 1 7 ? 22.156 2.254 -36.844 1 33.72 7 GLU B CA 1
ATOM 2302 C C . GLU B 1 7 ? 22.109 2.217 -35.344 1 33.72 7 GLU B C 1
ATOM 2304 O O . GLU B 1 7 ? 22.562 1.252 -34.719 1 33.72 7 GLU B O 1
ATOM 2309 N N . LEU B 1 8 ? 22.203 3.293 -34.594 1 31.34 8 LEU B N 1
ATOM 2310 C CA . LEU B 1 8 ? 22.016 3.521 -33.156 1 31.34 8 LEU B CA 1
ATOM 2311 C C . LEU B 1 8 ? 20.859 2.684 -32.625 1 31.34 8 LEU B C 1
ATOM 2313 O O . LEU B 1 8 ? 19.734 2.795 -33.094 1 31.34 8 LEU B O 1
ATOM 2317 N N . LEU B 1 9 ? 21.141 1.484 -32.219 1 35.62 9 LEU B N 1
ATOM 2318 C CA . LEU B 1 9 ? 20.141 0.661 -31.547 1 35.62 9 LEU B CA 1
ATOM 2319 C C . LEU B 1 9 ? 19.281 1.51 -30.625 1 35.62 9 LEU B C 1
ATOM 2321 O O . LEU B 1 9 ? 19.781 2.369 -29.891 1 35.62 9 LEU B O 1
ATOM 2325 N N . SER B 1 10 ? 18.078 1.696 -30.922 1 37.47 10 SER B N 1
ATOM 2326 C CA . SER B 1 10 ? 17.141 2.596 -30.234 1 37.47 10 SER B CA 1
ATOM 2327 C C . SER B 1 10 ? 17.141 2.354 -28.734 1 37.47 10 SER B C 1
ATOM 2329 O O . SER B 1 10 ? 17.219 1.209 -28.281 1 37.47 10 SER B O 1
ATOM 2331 N N . PRO B 1 11 ? 17.359 3.293 -27.875 1 41.47 11 PRO B N 1
ATOM 2332 C CA . PRO B 1 11 ? 17.422 3.326 -26.406 1 41.47 11 PRO B CA 1
ATOM 2333 C C . PRO B 1 11 ? 16.375 2.438 -25.75 1 41.47 11 PRO B C 1
ATOM 2335 O O . PRO B 1 11 ? 16.562 2.01 -24.609 1 41.47 11 PRO B O 1
ATOM 2338 N N . GLY B 1 12 ? 15.281 2.088 -26.297 1 42.12 12 GLY B N 1
ATOM 2339 C CA . GLY B 1 12 ? 14.219 1.254 -25.766 1 42.12 12 GLY B CA 1
ATOM 2340 C C . GLY B 1 12 ? 14.609 -0.209 -25.656 1 42.12 12 GLY B C 1
ATOM 2341 O O . GLY B 1 12 ? 14.062 -0.941 -24.828 1 42.12 12 GLY B O 1
ATOM 2342 N N . GLU B 1 13 ? 15.375 -0.694 -26.516 1 44.75 13 GLU B N 1
ATOM 2343 C CA . GLU B 1 13 ? 15.805 -2.086 -26.594 1 44.75 13 GLU B CA 1
ATOM 2344 C C . GLU B 1 13 ? 16.766 -2.436 -25.469 1 44.75 13 GLU B C 1
ATOM 2346 O O . GLU B 1 13 ? 16.719 -3.537 -24.906 1 44.75 13 GLU B O 1
ATOM 2351 N N . ASP B 1 14 ? 17.578 -1.566 -25.109 1 47.59 14 ASP B N 1
ATOM 2352 C CA . ASP B 1 14 ? 18.562 -1.782 -24.062 1 47.59 14 ASP B CA 1
ATOM 2353 C C . ASP B 1 14 ? 17.906 -1.893 -22.688 1 47.59 14 ASP B C 1
ATOM 2355 O O . ASP B 1 14 ? 18.328 -2.697 -21.844 1 47.59 14 ASP B O 1
ATOM 2359 N N . GLU B 1 15 ? 16.906 -1.193 -22.422 1 46.75 15 GLU B N 1
ATOM 2360 C CA . GLU B 1 15 ? 16.234 -1.21 -21.125 1 46.75 15 GLU B CA 1
ATOM 2361 C C . GLU B 1 15 ? 15.422 -2.48 -20.938 1 46.75 15 GLU B C 1
ATOM 2363 O O . GLU B 1 15 ? 15.383 -3.051 -19.844 1 46.75 15 GLU B O 1
ATOM 2368 N N . GLU B 1 16 ? 14.805 -2.928 -21.938 1 44.81 16 GLU B N 1
ATOM 2369 C CA . GLU B 1 16 ? 14.047 -4.176 -21.906 1 44.81 16 GLU B CA 1
ATOM 2370 C C . GLU B 1 16 ? 14.977 -5.375 -21.734 1 44.81 16 GLU B C 1
ATOM 2372 O O . GLU B 1 16 ? 14.648 -6.316 -21 1 44.81 16 GLU B O 1
ATOM 2377 N N . GLU B 1 17 ? 16.125 -5.289 -22.312 1 46.5 17 GLU B N 1
ATOM 2378 C CA . GLU B 1 17 ? 17.156 -6.316 -22.172 1 46.5 17 GLU B CA 1
ATOM 2379 C C . GLU B 1 17 ? 17.656 -6.398 -20.734 1 46.5 17 GLU B C 1
ATOM 2381 O O . GLU B 1 17 ? 17.859 -7.492 -20.203 1 46.5 17 GLU B O 1
ATOM 2386 N N . SER B 1 18 ? 17.75 -5.375 -20.219 1 49.38 18 SER B N 1
ATOM 2387 C CA . SER B 1 18 ? 18.203 -5.301 -18.844 1 49.38 18 SER B CA 1
ATOM 2388 C C . SER B 1 18 ? 17.156 -5.844 -17.875 1 49.38 18 SER B C 1
ATOM 2390 O O . SER B 1 18 ? 17.484 -6.602 -16.953 1 49.38 18 SER B O 1
ATOM 2392 N N . ALA B 1 19 ? 15.992 -5.609 -18.172 1 45.88 19 ALA B N 1
ATOM 2393 C CA . ALA B 1 19 ? 14.945 -6.09 -17.266 1 45.88 19 ALA B CA 1
ATOM 2394 C C . ALA B 1 19 ? 14.797 -7.605 -17.375 1 45.88 19 ALA B C 1
ATOM 2396 O O . ALA B 1 19 ? 14.633 -8.281 -16.359 1 45.88 19 ALA B O 1
ATOM 2397 N N . ARG B 1 20 ? 14.883 -8.164 -18.531 1 47.91 20 ARG B N 1
ATOM 2398 C CA . ARG B 1 20 ? 14.805 -9.609 -18.75 1 47.91 20 ARG B CA 1
ATOM 2399 C C . ARG B 1 20 ? 15.992 -10.328 -18.125 1 47.91 20 ARG B C 1
ATOM 2401 O O . ARG B 1 20 ? 15.844 -11.406 -17.547 1 47.91 20 ARG B O 1
ATOM 2408 N N . GLY B 1 21 ? 17.047 -9.656 -18.344 1 49 21 GLY B N 1
ATOM 2409 C CA . GLY B 1 21 ? 18.203 -10.188 -17.656 1 49 21 GLY B CA 1
ATOM 2410 C C . GLY B 1 21 ? 18 -10.32 -16.156 1 49 21 GLY B C 1
ATOM 2411 O O . GLY B 1 21 ? 18.344 -11.344 -15.562 1 49 21 GLY B O 1
ATOM 2412 N N . LEU B 1 22 ? 17.312 -9.445 -15.758 1 50.97 22 LEU B N 1
ATOM 2413 C CA . LEU B 1 22 ? 17.109 -9.445 -14.32 1 50.97 22 LEU B CA 1
ATOM 2414 C C . LEU B 1 22 ? 16.109 -10.523 -13.914 1 50.97 22 LEU B C 1
ATOM 2416 O O . LEU B 1 22 ? 16.297 -11.195 -12.898 1 50.97 22 LEU B O 1
ATOM 2420 N N . LEU B 1 23 ? 15.125 -10.68 -14.75 1 53.28 23 LEU B N 1
ATOM 2421 C CA . LEU B 1 23 ? 14.148 -11.719 -14.453 1 53.28 23 LEU B CA 1
ATOM 2422 C C . LEU B 1 23 ? 14.789 -13.102 -14.547 1 53.28 23 LEU B C 1
ATOM 2424 O O . LEU B 1 23 ? 14.523 -13.969 -13.703 1 53.28 23 LEU B O 1
ATOM 2428 N N . TYR B 1 24 ? 15.562 -13.266 -15.578 1 51.59 24 TYR B N 1
ATOM 2429 C CA . TYR B 1 24 ? 16.266 -14.539 -15.727 1 51.59 24 TYR B CA 1
ATOM 2430 C C . TYR B 1 24 ? 17.203 -14.781 -14.547 1 51.59 24 TYR B C 1
ATOM 2432 O O . TYR B 1 24 ? 17.297 -15.906 -14.047 1 51.59 24 TYR B O 1
ATOM 2440 N N . GLU B 1 25 ? 17.812 -13.734 -14.312 1 55.91 25 GLU B N 1
ATOM 2441 C CA . GLU B 1 25 ? 18.656 -13.875 -13.141 1 55.91 25 GLU B CA 1
ATOM 2442 C C . GLU B 1 25 ? 17.844 -14.25 -11.906 1 55.91 25 GLU B C 1
ATOM 2444 O O . GLU B 1 25 ? 18.266 -15.094 -11.109 1 55.91 25 GLU B O 1
ATOM 2449 N N . ALA B 1 26 ? 16.766 -13.633 -11.945 1 58.09 26 ALA B N 1
ATOM 2450 C CA . ALA B 1 26 ? 15.906 -13.984 -10.82 1 58.09 26 ALA B CA 1
ATOM 2451 C C . ALA B 1 26 ? 15.492 -15.445 -10.883 1 58.09 26 ALA B C 1
ATOM 2453 O O . ALA B 1 26 ? 15.492 -16.141 -9.859 1 58.09 26 ALA B O 1
ATOM 2454 N N . TYR B 1 27 ? 15.242 -15.773 -12.07 1 59.44 27 TYR B N 1
ATOM 2455 C CA . TYR B 1 27 ? 14.828 -17.156 -12.32 1 59.44 27 TYR B CA 1
ATOM 2456 C C . TYR B 1 27 ? 15.938 -18.125 -11.961 1 59.44 27 TYR B C 1
ATOM 2458 O O . TYR B 1 27 ? 15.703 -19.125 -11.281 1 59.44 27 TYR B O 1
ATOM 2466 N N . ASN B 1 28 ? 17 -17.828 -12.562 1 61.34 28 ASN B N 1
ATOM 2467 C CA . ASN B 1 28 ? 18.141 -18.688 -12.273 1 61.34 28 ASN B CA 1
ATOM 2468 C C . ASN B 1 28 ? 18.438 -18.734 -10.773 1 61.34 28 ASN B C 1
ATOM 2470 O O . ASN B 1 28 ? 18.766 -19.797 -10.242 1 61.34 28 ASN B O 1
ATOM 2474 N N . GLU B 1 29 ? 18.203 -17.656 -10.336 1 62.38 29 GLU B N 1
ATOM 2475 C CA . GLU B 1 29 ? 18.422 -17.609 -8.891 1 62.38 29 GLU B CA 1
ATOM 2476 C C . GLU B 1 29 ? 17.375 -18.438 -8.156 1 62.38 29 GLU B C 1
ATOM 2478 O O . GLU B 1 29 ? 17.703 -19.156 -7.207 1 62.38 29 GLU B O 1
ATOM 2483 N N . LEU B 1 30 ? 16.25 -18.375 -8.648 1 65.62 30 LEU B N 1
ATOM 2484 C CA . LEU B 1 30 ? 15.18 -19.156 -8.023 1 65.62 30 LEU B CA 1
ATOM 2485 C C . LEU B 1 30 ? 15.43 -20.656 -8.172 1 65.62 30 LEU B C 1
ATOM 2487 O O . LEU B 1 30 ? 15.219 -21.422 -7.23 1 65.62 30 LEU B O 1
ATOM 2491 N N . GLN B 1 31 ? 15.844 -21.047 -9.32 1 64.12 31 GLN B N 1
ATOM 2492 C CA . GLN B 1 31 ? 16.156 -22.453 -9.562 1 64.12 31 GLN B CA 1
ATOM 2493 C C . GLN B 1 31 ? 17.312 -22.922 -8.672 1 64.12 31 GLN B C 1
ATOM 2495 O O . GLN B 1 31 ? 17.281 -24.031 -8.125 1 64.12 31 GLN B O 1
ATOM 2500 N N . ARG B 1 32 ? 18.266 -22 -8.68 1 65.5 32 ARG B N 1
ATOM 2501 C CA . ARG B 1 32 ? 19.406 -22.297 -7.82 1 65.5 32 ARG B CA 1
ATOM 2502 C C . ARG B 1 32 ? 18.969 -22.453 -6.367 1 65.5 32 ARG B C 1
ATOM 2504 O O . ARG B 1 32 ? 19.344 -23.422 -5.699 1 65.5 32 ARG B O 1
ATOM 2511 N N . LEU B 1 33 ? 18.172 -21.609 -5.973 1 62.22 33 LEU B N 1
ATOM 2512 C CA . LEU B 1 33 ? 17.688 -21.641 -4.594 1 62.22 33 LEU B CA 1
ATOM 2513 C C . LEU B 1 33 ? 16.844 -22.875 -4.348 1 62.22 33 LEU B C 1
ATOM 2515 O O . LEU B 1 33 ? 16.953 -23.516 -3.299 1 62.22 33 LEU B O 1
ATOM 2519 N N . ALA B 1 34 ? 16.016 -23.156 -5.262 1 61.97 34 ALA B N 1
ATOM 2520 C CA . ALA B 1 34 ? 15.172 -24.328 -5.152 1 61.97 34 ALA B CA 1
ATOM 2521 C C . ALA B 1 34 ? 16.016 -25.609 -5.086 1 61.97 34 ALA B C 1
ATOM 2523 O O . ALA B 1 34 ? 15.695 -26.531 -4.332 1 61.97 34 ALA B O 1
ATOM 2524 N N . ALA B 1 35 ? 16.969 -25.594 -5.887 1 62.72 35 ALA B N 1
ATOM 2525 C CA . ALA B 1 35 ? 17.875 -26.75 -5.883 1 62.72 35 ALA B CA 1
ATOM 2526 C C . ALA B 1 35 ? 18.578 -26.891 -4.535 1 62.72 35 ALA B C 1
ATOM 2528 O O . ALA B 1 35 ? 18.828 -28 -4.07 1 62.72 35 ALA B O 1
ATOM 2529 N N . GLU B 1 36 ? 18.875 -25.75 -3.961 1 61.59 36 GLU B N 1
ATOM 2530 C CA . GLU B 1 36 ? 19.531 -25.75 -2.66 1 61.59 36 GLU B CA 1
ATOM 2531 C C . GLU B 1 36 ? 18.609 -26.25 -1.564 1 61.59 36 GLU B C 1
ATOM 2533 O O . GLU B 1 36 ? 19.031 -26.953 -0.642 1 61.59 36 GLU B O 1
ATOM 2538 N N . LEU B 1 37 ? 17.438 -25.906 -1.638 1 56.78 37 LEU B N 1
ATOM 2539 C CA . LEU B 1 37 ? 16.469 -26.312 -0.622 1 56.78 37 LEU B CA 1
ATOM 2540 C C . LEU B 1 37 ? 16.094 -27.781 -0.778 1 56.78 37 LEU B C 1
ATOM 2542 O O . LEU B 1 37 ? 15.93 -28.484 0.215 1 56.78 37 LEU B O 1
ATOM 2546 N N . GLY B 1 38 ? 15.609 -28.297 -1.953 1 54.47 38 GLY B N 1
ATOM 2547 C CA . GLY B 1 38 ? 15.055 -29.625 -2.189 1 54.47 38 GLY B CA 1
ATOM 2548 C C . GLY B 1 38 ? 16.094 -30.719 -2.127 1 54.47 38 GLY B C 1
ATOM 2549 O O . GLY B 1 38 ? 15.75 -31.906 -2.082 1 54.47 38 GLY B O 1
ATOM 2550 N N . GLY B 1 39 ? 17.359 -30.609 -1.726 1 47.75 39 GLY B N 1
ATOM 2551 C CA . GLY B 1 39 ? 18.281 -31.719 -1.866 1 47.75 39 GLY B CA 1
ATOM 2552 C C . GLY B 1 39 ? 18.141 -32.438 -3.188 1 47.75 39 GLY B C 1
ATOM 2553 O O . GLY B 1 39 ? 17.328 -32.062 -4.035 1 47.75 39 GLY B O 1
ATOM 2554 N N . ALA B 1 40 ? 19.078 -33.656 -3.658 1 45.03 40 ALA B N 1
ATOM 2555 C CA . ALA B 1 40 ? 19.219 -34.469 -4.855 1 45.03 40 ALA B CA 1
ATOM 2556 C C . ALA B 1 40 ? 17.875 -35.031 -5.285 1 45.03 40 ALA B C 1
ATOM 2558 O O . ALA B 1 40 ? 17.641 -35.281 -6.473 1 45.03 40 ALA B O 1
ATOM 2559 N N . ALA B 1 41 ? 16.984 -35.594 -4.496 1 42.94 41 ALA B N 1
ATOM 2560 C CA . ALA B 1 41 ? 15.852 -36.469 -4.773 1 42.94 41 ALA B CA 1
ATOM 2561 C C . ALA B 1 41 ? 14.562 -35.656 -4.922 1 42.94 41 ALA B C 1
ATOM 2563 O O . ALA B 1 41 ? 13.477 -36.219 -5.055 1 42.94 41 ALA B O 1
ATOM 2564 N N . VAL B 1 42 ? 14.531 -34.344 -4.629 1 48.31 42 VAL B N 1
ATOM 2565 C CA . VAL B 1 42 ? 13.258 -33.656 -4.418 1 48.31 42 VAL B CA 1
ATOM 2566 C C . VAL B 1 42 ? 12.703 -33.156 -5.75 1 48.31 42 VAL B C 1
ATOM 2568 O O . VAL B 1 42 ? 13.461 -32.688 -6.602 1 48.31 42 VAL B O 1
ATOM 2571 N N . PRO B 1 43 ? 11.344 -33.562 -6.059 1 53.66 43 PRO B N 1
ATOM 2572 C CA . PRO B 1 43 ? 10.547 -32.969 -7.133 1 53.66 43 PRO B CA 1
ATOM 2573 C C . PRO B 1 43 ? 10.805 -31.469 -7.309 1 53.66 43 PRO B C 1
ATOM 2575 O O . PRO B 1 43 ? 11.352 -30.828 -6.41 1 53.66 43 PRO B O 1
ATOM 2578 N N . ALA B 1 44 ? 10.703 -31.047 -8.539 1 59.28 44 ALA B N 1
ATOM 2579 C CA . ALA B 1 44 ? 10.891 -29.656 -8.953 1 59.28 44 ALA B CA 1
ATOM 2580 C C . ALA B 1 44 ? 10.453 -28.688 -7.863 1 59.28 44 ALA B C 1
ATOM 2582 O O . ALA B 1 44 ? 9.375 -28.844 -7.289 1 59.28 44 ALA B O 1
ATOM 2583 N N . PRO B 1 45 ? 11.359 -27.984 -7.348 1 70.25 45 PRO B N 1
ATOM 2584 C CA . PRO B 1 45 ? 11.031 -27 -6.32 1 70.25 45 PRO B CA 1
ATOM 2585 C C . PRO B 1 45 ? 9.789 -26.172 -6.66 1 70.25 45 PRO B C 1
ATOM 2587 O O . PRO B 1 45 ? 9.516 -25.922 -7.836 1 70.25 45 PRO B O 1
ATOM 2590 N N . ALA B 1 46 ? 8.938 -26.078 -5.66 1 86.25 46 ALA B N 1
ATOM 2591 C CA . ALA B 1 46 ? 7.723 -25.297 -5.867 1 86.25 46 ALA B CA 1
ATOM 2592 C C . ALA B 1 46 ? 7.898 -23.875 -5.34 1 86.25 46 ALA B C 1
ATOM 2594 O O . ALA B 1 46 ? 8.484 -23.672 -4.273 1 86.25 46 ALA B O 1
ATOM 2595 N N . VAL B 1 47 ? 7.645 -22.906 -6.18 1 89.81 47 VAL B N 1
ATOM 2596 C CA . VAL B 1 47 ? 7.625 -21.484 -5.824 1 89.81 47 VAL B CA 1
ATOM 2597 C C . VAL B 1 47 ? 6.184 -21.016 -5.637 1 89.81 47 VAL B C 1
ATOM 2599 O O . VAL B 1 47 ? 5.352 -21.172 -6.535 1 89.81 47 VAL B O 1
ATOM 2602 N N . VAL B 1 48 ? 5.898 -20.531 -4.469 1 94 48 VAL B N 1
ATOM 2603 C CA . VAL B 1 48 ? 4.562 -20.016 -4.203 1 94 48 VAL B CA 1
ATOM 2604 C C . VAL B 1 48 ? 4.602 -18.484 -4.18 1 94 48 VAL B C 1
ATOM 2606 O O . VAL B 1 48 ? 5.387 -17.891 -3.443 1 94 48 VAL B O 1
ATOM 2609 N N . VAL B 1 49 ? 3.797 -17.859 -5.039 1 95.44 49 VAL B N 1
ATOM 2610 C CA . VAL B 1 49 ? 3.742 -16.406 -5.129 1 95.44 49 VAL B CA 1
ATOM 2611 C C . VAL B 1 49 ? 2.674 -15.875 -4.18 1 95.44 49 VAL B C 1
ATOM 2613 O O . VAL B 1 49 ? 1.509 -16.266 -4.258 1 95.44 49 VAL B O 1
ATOM 2616 N N . VAL B 1 50 ? 3.09 -15.031 -3.268 1 97.69 50 VAL B N 1
ATOM 2617 C CA . VAL B 1 50 ? 2.199 -14.469 -2.254 1 97.69 50 VAL B CA 1
ATOM 2618 C C . VAL B 1 50 ? 2.234 -12.945 -2.316 1 97.69 50 VAL B C 1
ATOM 2620 O O . VAL B 1 50 ? 3.299 -12.352 -2.498 1 97.69 50 VAL B O 1
ATOM 2623 N N . GLY B 1 51 ? 1.124 -12.32 -2.182 1 97 51 GLY B N 1
ATOM 2624 C CA . GLY B 1 51 ? 0.955 -10.875 -2.188 1 97 51 GLY B CA 1
ATOM 2625 C C . GLY B 1 51 ? -0.487 -10.445 -2.004 1 97 51 GLY B C 1
ATOM 2626 O O . GLY B 1 51 ? -1.396 -11.273 -2.012 1 97 51 GLY B O 1
ATOM 2627 N N . HIS B 1 52 ? -0.647 -9.188 -1.82 1 94.94 52 HIS B N 1
ATOM 2628 C CA . HIS B 1 52 ? -2 -8.648 -1.711 1 94.94 52 HIS B CA 1
ATOM 2629 C C . HIS B 1 52 ? -2.629 -8.461 -3.086 1 94.94 52 HIS B C 1
ATOM 2631 O O . HIS B 1 52 ? -1.943 -8.555 -4.105 1 94.94 52 HIS B O 1
ATOM 2637 N N . GLN B 1 53 ? -3.928 -8.273 -3.029 1 90.06 53 GLN B N 1
ATOM 2638 C CA . GLN B 1 53 ? -4.617 -7.941 -4.273 1 90.06 53 GLN B CA 1
ATOM 2639 C C . GLN B 1 53 ? -3.963 -6.75 -4.965 1 90.06 53 GLN B C 1
ATOM 2641 O O . GLN B 1 53 ? -3.615 -5.762 -4.312 1 90.06 53 GLN B O 1
ATOM 2646 N N . THR B 1 54 ? -3.654 -6.836 -6.207 1 86.56 54 THR B N 1
ATOM 2647 C CA . THR B 1 54 ? -3.146 -5.793 -7.09 1 86.56 54 THR B CA 1
ATOM 2648 C C . THR B 1 54 ? -1.636 -5.641 -6.938 1 86.56 54 THR B C 1
ATOM 2650 O O . THR B 1 54 ? -1.028 -4.762 -7.555 1 86.56 54 THR B O 1
ATOM 2653 N N . ASP B 1 55 ? -0.975 -6.488 -6.18 1 90.12 55 ASP B N 1
ATOM 2654 C CA . ASP B 1 55 ? 0.469 -6.379 -5.996 1 90.12 55 ASP B CA 1
ATOM 2655 C C . ASP B 1 55 ? 1.216 -6.793 -7.262 1 90.12 55 ASP B C 1
ATOM 2657 O O . ASP B 1 55 ? 2.412 -6.527 -7.398 1 90.12 55 ASP B O 1
ATOM 2661 N N . GLY B 1 56 ? 0.517 -7.512 -8.156 1 87.25 56 GLY B N 1
ATOM 2662 C CA . GLY B 1 56 ? 1.156 -7.871 -9.414 1 87.25 56 GLY B CA 1
ATOM 2663 C C . GLY B 1 56 ? 1.619 -9.312 -9.453 1 87.25 56 GLY B C 1
ATOM 2664 O O . GLY B 1 56 ? 2.545 -9.656 -10.195 1 87.25 56 GLY B O 1
ATOM 2665 N N . LYS B 1 57 ? 1.01 -10.141 -8.672 1 90.94 57 LYS B N 1
ATOM 2666 C CA . LYS B 1 57 ? 1.404 -11.547 -8.602 1 90.94 57 LYS B CA 1
ATOM 2667 C C . LYS B 1 57 ? 1.334 -12.203 -9.977 1 90.94 57 LYS B C 1
ATOM 2669 O O . LYS B 1 57 ? 2.328 -12.742 -10.461 1 90.94 57 LYS B O 1
ATOM 2674 N N . SER B 1 58 ? 0.127 -12.172 -10.562 1 87.38 58 SER B N 1
ATOM 2675 C CA . SER B 1 58 ? -0.073 -12.836 -11.852 1 87.38 58 SER B CA 1
ATOM 2676 C C . SER B 1 58 ? 0.779 -12.188 -12.938 1 87.38 58 SER B C 1
ATOM 2678 O O . SER B 1 58 ? 1.336 -12.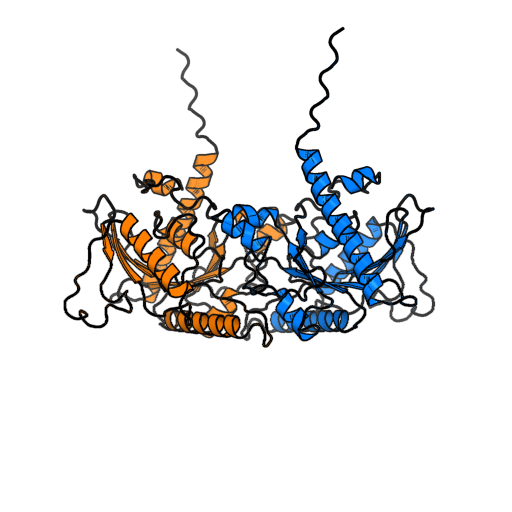883 -13.789 1 87.38 58 SER B O 1
ATOM 2680 N N . ALA B 1 59 ? 0.895 -10.875 -12.859 1 84.31 59 ALA B N 1
ATOM 2681 C CA . ALA B 1 59 ? 1.724 -10.172 -13.828 1 84.31 59 ALA B CA 1
ATOM 2682 C C . ALA B 1 59 ? 3.178 -10.625 -13.742 1 84.31 59 ALA B C 1
ATOM 2684 O O . ALA B 1 59 ? 3.846 -10.781 -14.766 1 84.31 59 ALA B O 1
ATOM 2685 N N . LEU B 1 60 ? 3.668 -10.781 -12.547 1 86.06 60 LEU B N 1
ATOM 2686 C CA . LEU B 1 60 ? 5.043 -11.227 -12.359 1 86.06 60 LEU B CA 1
ATOM 2687 C C . LEU B 1 60 ? 5.234 -12.641 -12.906 1 86.06 60 LEU B C 1
ATOM 2689 O O . LEU B 1 60 ? 6.215 -12.914 -13.602 1 86.06 60 LEU B O 1
ATOM 2693 N N . VAL B 1 61 ? 4.355 -13.523 -12.586 1 85.25 61 VAL B N 1
ATOM 2694 C CA . VAL B 1 61 ? 4.434 -14.906 -13.055 1 85.25 61 VAL B CA 1
ATOM 2695 C C . VAL B 1 61 ? 4.445 -14.93 -14.586 1 85.25 61 VAL B C 1
ATOM 2697 O O . VAL B 1 61 ? 5.25 -15.641 -15.195 1 85.25 61 VAL B O 1
ATOM 2700 N N . GLU B 1 62 ? 3.57 -14.172 -15.164 1 82.31 62 GLU B N 1
ATOM 2701 C CA . GLU B 1 62 ? 3.486 -14.109 -16.625 1 82.31 62 GLU B CA 1
ATOM 2702 C C . GLU B 1 62 ? 4.773 -13.562 -17.234 1 82.31 62 GLU B C 1
ATOM 2704 O O . GLU B 1 62 ? 5.23 -14.047 -18.266 1 82.31 62 GLU B O 1
ATOM 2709 N N . ALA B 1 63 ? 5.227 -12.578 -16.578 1 76.75 63 ALA B N 1
ATOM 2710 C CA . ALA B 1 63 ? 6.496 -12.016 -17.047 1 76.75 63 ALA B CA 1
ATOM 2711 C C . ALA B 1 63 ? 7.617 -13.047 -16.953 1 76.75 63 ALA B C 1
ATOM 2713 O O . ALA B 1 63 ? 8.445 -13.156 -17.844 1 76.75 63 ALA B O 1
ATOM 2714 N N . LEU B 1 64 ? 7.652 -13.789 -15.898 1 75.19 64 LEU B N 1
ATOM 2715 C CA . LEU B 1 64 ? 8.672 -14.812 -15.68 1 75.19 64 LEU B CA 1
ATOM 2716 C C . LEU B 1 64 ? 8.547 -15.938 -16.703 1 75.19 64 LEU B C 1
ATOM 2718 O O . LEU B 1 64 ? 9.562 -16.469 -17.172 1 75.19 64 LEU B O 1
ATOM 2722 N N . MET B 1 65 ? 7.352 -16.219 -17.078 1 73.94 65 MET B N 1
ATOM 2723 C CA . MET B 1 65 ? 7.098 -17.328 -17.984 1 73.94 65 MET B CA 1
ATOM 2724 C C . MET B 1 65 ? 7.23 -16.891 -19.438 1 73.94 65 MET B C 1
ATOM 2726 O O . MET B 1 65 ? 7.441 -17.719 -20.328 1 73.94 65 MET B O 1
ATOM 2730 N N . GLY B 1 66 ? 6.949 -15.617 -19.641 1 69.56 66 GLY B N 1
ATOM 2731 C CA . GLY B 1 66 ? 7.047 -15.086 -20.984 1 69.56 66 GLY B CA 1
ATOM 2732 C C . GLY B 1 66 ? 5.758 -15.211 -21.766 1 69.56 66 GLY B C 1
ATOM 2733 O O . GLY B 1 66 ? 5.746 -15.039 -22.984 1 69.56 66 GLY B O 1
ATOM 2734 N N . PHE B 1 67 ? 4.742 -15.672 -21.094 1 70.75 67 PHE B N 1
ATOM 2735 C CA . PHE B 1 67 ? 3.443 -15.711 -21.766 1 70.75 67 PHE B CA 1
ATOM 2736 C C . PHE B 1 67 ? 2.322 -15.398 -20.781 1 70.75 67 PHE B C 1
ATOM 2738 O O . PHE B 1 67 ? 2.508 -15.5 -19.562 1 70.75 67 PHE B O 1
ATOM 2745 N N . GLN B 1 68 ? 1.158 -15.062 -21.359 1 75.62 68 GLN B N 1
ATOM 2746 C CA . GLN B 1 68 ? -0.009 -14.695 -20.578 1 75.62 68 GLN B CA 1
ATOM 2747 C C . GLN B 1 68 ? -0.931 -15.891 -20.359 1 75.62 68 GLN B C 1
ATOM 2749 O O . GLN B 1 68 ? -1.312 -16.562 -21.328 1 75.62 68 GLN B O 1
ATOM 2754 N N . PHE B 1 69 ? -1.178 -16.266 -19.172 1 76.75 69 PHE B N 1
ATOM 2755 C CA . PHE B 1 69 ? -2.098 -17.375 -18.922 1 76.75 69 PHE B CA 1
ATOM 2756 C C . PHE B 1 69 ? -3.422 -16.859 -18.375 1 76.75 69 PHE B C 1
ATOM 2758 O O . PHE B 1 69 ? -4.414 -17.594 -18.344 1 76.75 69 PHE B O 1
ATOM 2765 N N . ASN B 1 70 ? -3.367 -15.641 -17.812 1 75.25 70 ASN B N 1
ATOM 2766 C CA . ASN B 1 70 ? -4.617 -14.992 -17.438 1 75.25 70 ASN B CA 1
ATOM 2767 C C . ASN B 1 70 ? -5.117 -14.047 -18.531 1 75.25 70 ASN B C 1
ATOM 2769 O O . ASN B 1 70 ? -4.34 -13.609 -19.375 1 75.25 70 ASN B O 1
ATOM 2773 N N . HIS B 1 71 ? -6.438 -13.93 -18.594 1 59.94 71 HIS B N 1
ATOM 2774 C CA . HIS B 1 71 ? -6.945 -13.008 -19.609 1 59.94 71 HIS B CA 1
ATOM 2775 C C . HIS B 1 71 ? -6.461 -11.586 -19.344 1 59.94 71 HIS B C 1
ATOM 2777 O O . HIS B 1 71 ? -6.438 -11.133 -18.203 1 59.94 71 HIS B O 1
ATOM 2783 N N . VAL B 1 72 ? -5.977 -10.977 -20.5 1 49.25 72 VAL B N 1
ATOM 2784 C CA . VAL B 1 72 ? -5.527 -9.586 -20.516 1 49.25 72 VAL B CA 1
ATOM 2785 C C . VAL B 1 72 ? -6.672 -8.672 -20.094 1 49.25 72 VAL B C 1
ATOM 2787 O O . VAL B 1 72 ? -7.793 -8.789 -20.594 1 49.25 72 VAL B O 1
ATOM 2790 N N . GLY B 1 73 ? -6.445 -7.836 -19.281 1 44.72 73 GLY B N 1
ATOM 2791 C CA . GLY B 1 73 ? -7.527 -6.902 -19 1 44.72 73 GLY B CA 1
ATOM 2792 C C . GLY B 1 73 ? -8.547 -7.449 -18.016 1 44.72 73 GLY B C 1
ATOM 2793 O O . GLY B 1 73 ? -9.578 -6.82 -17.781 1 44.72 73 GLY B O 1
ATOM 2794 N N . GLY B 1 74 ? -8.57 -8.727 -18.031 1 47.53 74 GLY B N 1
ATOM 2795 C CA . GLY B 1 74 ? -9.734 -9.312 -17.375 1 47.53 74 GLY B CA 1
ATOM 2796 C C . GLY B 1 74 ? -9.945 -8.789 -15.961 1 47.53 74 GLY B C 1
ATOM 2797 O O . GLY B 1 74 ? -11.016 -8.984 -15.383 1 47.53 74 GLY B O 1
ATOM 2798 N N . GLY B 1 75 ? -9.328 -7.844 -15.625 1 49.78 75 GLY B N 1
ATOM 2799 C CA . GLY B 1 75 ? -9.688 -7.23 -14.359 1 49.78 75 GLY B CA 1
ATOM 2800 C C . GLY B 1 75 ? -9.992 -8.242 -13.266 1 49.78 75 GLY B C 1
ATOM 2801 O O . GLY B 1 75 ? -10.375 -7.867 -12.156 1 49.78 75 GLY B O 1
ATOM 2802 N N . THR B 1 76 ? -10.023 -9.656 -13.695 1 58.81 76 THR B N 1
ATOM 2803 C CA . THR B 1 76 ? -10.578 -10.555 -12.688 1 58.81 76 THR B CA 1
ATOM 2804 C C . THR B 1 76 ? -9.5 -11 -11.711 1 58.81 76 THR B C 1
ATOM 2806 O O . THR B 1 76 ? -8.383 -11.32 -12.109 1 58.81 76 THR B O 1
ATOM 2809 N N . LYS B 1 77 ? -9.758 -10.906 -10.57 1 77.38 77 LYS B N 1
ATOM 2810 C CA . LYS B 1 77 ? -8.961 -11.328 -9.43 1 77.38 77 LYS B CA 1
ATOM 2811 C C . LYS B 1 77 ? -8.844 -12.844 -9.367 1 77.38 77 LYS B C 1
ATOM 2813 O O . LYS B 1 77 ? -9.781 -13.562 -9.742 1 77.38 77 LYS B O 1
ATOM 2818 N N . THR B 1 78 ? -7.559 -13.383 -9.203 1 86.62 78 THR B N 1
ATOM 2819 C CA . THR B 1 78 ? -7.332 -14.805 -8.984 1 86.62 78 THR B CA 1
ATOM 2820 C C . THR B 1 78 ? -8.102 -15.297 -7.762 1 86.62 78 THR B C 1
ATOM 2822 O O . THR B 1 78 ? -7.98 -14.727 -6.676 1 86.62 78 THR B O 1
ATOM 2825 N N . ARG B 1 79 ? -8.969 -16.328 -8.008 1 91.69 79 ARG B N 1
ATOM 2826 C CA . ARG B 1 79 ? -9.82 -16.766 -6.906 1 91.69 79 ARG B CA 1
ATOM 2827 C C . ARG B 1 79 ? -9.508 -18.203 -6.508 1 91.69 79 ARG B C 1
ATOM 2829 O O . ARG B 1 79 ? -9.984 -18.688 -5.48 1 91.69 79 ARG B O 1
ATOM 2836 N N . ARG B 1 80 ? -8.648 -18.844 -7.32 1 92.81 80 ARG B N 1
ATOM 2837 C CA . ARG B 1 80 ? -8.086 -20.172 -7.055 1 92.81 80 ARG B CA 1
ATOM 2838 C C . ARG B 1 80 ? -6.582 -20.188 -7.316 1 92.81 80 ARG B C 1
ATOM 2840 O O . ARG B 1 80 ? -6.102 -19.531 -8.234 1 92.81 80 ARG B O 1
ATOM 2847 N N . PRO B 1 81 ? -5.934 -20.984 -6.484 1 94 81 PRO B N 1
ATOM 2848 C CA . PRO B 1 81 ? -4.52 -21.125 -6.84 1 94 81 PRO B CA 1
ATOM 2849 C C . PRO B 1 81 ? -4.312 -21.734 -8.227 1 94 81 PRO B C 1
ATOM 2851 O O . PRO B 1 81 ? -5.039 -22.656 -8.609 1 94 81 PRO B O 1
ATOM 2854 N N . ILE B 1 82 ? -3.443 -21.172 -8.945 1 93.25 82 ILE B N 1
ATOM 2855 C CA . ILE B 1 82 ? -3.053 -21.703 -10.242 1 93.25 82 ILE B CA 1
ATOM 2856 C C . ILE B 1 82 ? -1.633 -22.266 -10.172 1 93.25 82 ILE B C 1
ATOM 2858 O O . ILE B 1 82 ? -0.681 -21.516 -9.922 1 93.25 82 ILE B O 1
ATOM 2862 N N . ALA B 1 83 ? -1.518 -23.562 -10.375 1 92.5 83 ALA B N 1
ATOM 2863 C CA . ALA B 1 83 ? -0.213 -24.219 -10.359 1 92.5 83 ALA B CA 1
ATOM 2864 C C . ALA B 1 83 ? 0.295 -24.469 -11.773 1 92.5 83 ALA B C 1
ATOM 2866 O O . ALA B 1 83 ? -0.327 -25.219 -12.539 1 92.5 83 ALA B O 1
ATOM 2867 N N . LEU B 1 84 ? 1.349 -23.844 -12.094 1 90.25 84 LEU B N 1
ATOM 2868 C CA . LEU B 1 84 ? 2.012 -24.031 -13.383 1 90.25 84 LEU B CA 1
ATOM 2869 C C . LEU B 1 84 ? 3.199 -24.969 -13.25 1 90.25 84 LEU B C 1
ATOM 2871 O O . LEU B 1 84 ? 4.207 -24.625 -12.625 1 90.25 84 LEU B O 1
ATOM 2875 N N . HIS B 1 85 ? 3.035 -26.141 -13.766 1 87.44 85 HIS B N 1
ATOM 2876 C CA . HIS B 1 85 ? 4.129 -27.109 -13.828 1 87.44 85 HIS B CA 1
ATOM 2877 C C . HIS B 1 85 ? 4.93 -26.953 -15.117 1 87.44 85 HIS B C 1
ATOM 2879 O O . HIS B 1 85 ? 4.547 -27.5 -16.156 1 87.44 85 HIS B O 1
ATOM 2885 N N . LEU B 1 86 ? 6.012 -26.297 -14.961 1 83.5 86 LEU B N 1
ATOM 2886 C CA . LEU B 1 86 ? 6.871 -26.047 -16.109 1 83.5 86 LEU B CA 1
ATOM 2887 C C . LEU B 1 86 ? 7.875 -27.172 -16.312 1 83.5 86 LEU B C 1
ATOM 2889 O O . LEU B 1 86 ? 8.516 -27.625 -15.352 1 83.5 86 LEU B O 1
ATOM 2893 N N . ARG B 1 87 ? 7.879 -27.609 -17.5 1 82.06 87 ARG B N 1
ATOM 2894 C CA . ARG B 1 87 ? 8.797 -28.688 -17.859 1 82.06 87 ARG B CA 1
ATOM 2895 C C . ARG B 1 87 ? 9.57 -28.359 -19.125 1 82.06 87 ARG B C 1
ATOM 2897 O O . ARG B 1 87 ? 8.977 -28.047 -20.156 1 82.06 87 ARG B O 1
ATOM 2904 N N . PHE B 1 88 ? 10.852 -28.5 -18.969 1 79.38 88 PHE B N 1
ATOM 2905 C CA . PHE B 1 88 ? 11.711 -28.344 -20.125 1 79.38 88 PHE B CA 1
ATOM 2906 C C . PHE B 1 88 ? 11.531 -29.5 -21.109 1 79.38 88 PHE B C 1
ATOM 2908 O O . PHE B 1 88 ? 11.633 -30.656 -20.719 1 79.38 88 PHE B O 1
ATOM 2915 N N . ASN B 1 89 ? 11.164 -29.188 -22.312 1 85.56 89 ASN B N 1
ATOM 2916 C CA . ASN B 1 89 ? 11.062 -30.141 -23.406 1 85.56 89 ASN B CA 1
ATOM 2917 C C . ASN B 1 89 ? 11.648 -29.594 -24.703 1 85.56 89 ASN B C 1
ATOM 2919 O O . ASN B 1 89 ? 11 -28.812 -25.391 1 85.56 89 ASN B O 1
ATOM 2923 N N . PRO B 1 90 ? 12.859 -29.953 -25.062 1 83.31 90 PRO B N 1
ATOM 2924 C CA . PRO B 1 90 ? 13.539 -29.406 -26.234 1 83.31 90 PRO B CA 1
ATOM 2925 C C . PRO B 1 90 ? 12.797 -29.703 -27.531 1 83.31 90 PRO B C 1
ATOM 2927 O O . PRO B 1 90 ? 13.047 -29.047 -28.547 1 83.31 90 PRO B O 1
ATOM 2930 N N . ARG B 1 91 ? 11.938 -30.656 -27.547 1 89.75 91 ARG B N 1
ATOM 2931 C CA . ARG B 1 91 ? 11.211 -31.047 -28.75 1 89.75 91 ARG B CA 1
ATOM 2932 C C . ARG B 1 91 ? 10 -30.141 -28.969 1 89.75 91 ARG B C 1
ATOM 2934 O O . ARG B 1 91 ? 9.422 -30.141 -30.062 1 89.75 91 ARG B O 1
ATOM 2941 N N . CYS B 1 92 ? 9.648 -29.422 -27.938 1 86.44 92 CYS B N 1
ATOM 2942 C CA . CYS B 1 92 ? 8.469 -28.578 -28.016 1 86.44 92 CYS B CA 1
ATOM 2943 C C . CYS B 1 92 ? 8.844 -27.141 -28.406 1 86.44 92 CYS B C 1
ATOM 2945 O O . CYS B 1 92 ? 9.258 -26.359 -27.547 1 86.44 92 CYS B O 1
ATOM 2947 N N . HIS B 1 93 ? 8.555 -26.688 -29.703 1 81.06 93 HIS B N 1
ATOM 2948 C CA . HIS B 1 93 ? 8.883 -25.359 -30.203 1 81.06 93 HIS B CA 1
ATOM 2949 C C . HIS B 1 93 ? 7.805 -24.344 -29.828 1 81.06 93 HIS B C 1
ATOM 2951 O O . HIS B 1 93 ? 8.047 -23.141 -29.844 1 81.06 93 HIS B O 1
ATOM 2957 N N . SER B 1 94 ? 6.598 -24.891 -29.625 1 79.81 94 SER B N 1
ATOM 2958 C CA . SER B 1 94 ? 5.492 -24.109 -29.062 1 79.81 94 SER B CA 1
ATOM 2959 C C . SER B 1 94 ? 5.004 -24.719 -27.75 1 79.81 94 SER B C 1
ATOM 2961 O O . SER B 1 94 ? 5.117 -25.922 -27.531 1 79.81 94 SER B O 1
ATOM 2963 N N . PRO B 1 95 ? 4.652 -23.844 -26.891 1 81.12 95 PRO B N 1
ATOM 2964 C CA . PRO B 1 95 ? 4.207 -24.375 -25.594 1 81.12 95 PRO B CA 1
ATOM 2965 C C . PRO B 1 95 ? 3.078 -25.391 -25.734 1 81.12 95 PRO B C 1
ATOM 2967 O O . PRO B 1 95 ? 2.086 -25.125 -26.422 1 81.12 95 PRO B O 1
ATOM 2970 N N . ASN B 1 96 ? 3.383 -26.531 -25.172 1 88.44 96 ASN B N 1
ATOM 2971 C CA . ASN B 1 96 ? 2.365 -27.562 -25.031 1 88.44 96 ASN B CA 1
ATOM 2972 C C . ASN B 1 96 ? 1.732 -27.547 -23.641 1 88.44 96 ASN B C 1
ATOM 2974 O O . ASN B 1 96 ? 2.395 -27.844 -22.656 1 88.44 96 ASN B O 1
ATOM 2978 N N . CYS B 1 97 ? 0.454 -27.141 -23.625 1 89.69 97 CYS B N 1
ATOM 2979 C CA . CYS B 1 97 ? -0.216 -26.953 -22.344 1 89.69 97 CYS B CA 1
ATOM 2980 C C . CYS B 1 97 ? -1.263 -28.031 -22.125 1 89.69 97 CYS B C 1
ATOM 2982 O O . CYS B 1 97 ? -1.96 -28.438 -23.047 1 89.69 97 CYS B O 1
ATOM 2984 N N . ARG B 1 98 ? -1.275 -28.5 -20.906 1 90.44 98 ARG B N 1
ATOM 2985 C CA . ARG B 1 98 ? -2.27 -29.484 -20.484 1 90.44 98 ARG B CA 1
ATOM 2986 C C . ARG B 1 98 ? -2.918 -29.078 -19.172 1 90.44 98 ARG B C 1
ATOM 2988 O O . ARG B 1 98 ? -2.238 -28.609 -18.25 1 90.44 98 ARG B O 1
ATOM 2995 N N . LEU B 1 99 ? -4.168 -29.109 -19.188 1 90.94 99 LEU B N 1
ATOM 2996 C CA . LEU B 1 99 ? -4.91 -28.938 -17.938 1 90.94 99 LEU B CA 1
ATOM 2997 C C . LEU B 1 99 ? -5.074 -30.281 -17.219 1 90.94 99 LEU B C 1
ATOM 2999 O O . LEU B 1 99 ? -5.605 -31.234 -17.781 1 90.94 99 LEU B O 1
ATOM 3003 N N . LEU B 1 100 ? -4.508 -30.312 -16.031 1 86.06 100 LEU B N 1
ATOM 3004 C CA . LEU B 1 100 ? -4.555 -31.578 -15.297 1 86.06 100 LEU B CA 1
ATOM 3005 C C . LEU B 1 100 ? -5.906 -31.766 -14.617 1 86.06 100 LEU B C 1
ATOM 3007 O O . LEU B 1 100 ? -6.512 -30.797 -14.156 1 86.06 100 LEU B O 1
ATOM 3011 N N . ALA B 1 101 ? -6.312 -33.062 -14.562 1 69.44 101 ALA B N 1
ATOM 3012 C CA . ALA B 1 101 ? -7.59 -33.469 -13.992 1 69.44 101 ALA B CA 1
ATOM 3013 C C . ALA B 1 101 ? -7.652 -33.156 -12.5 1 69.44 101 ALA B C 1
ATOM 3015 O O . ALA B 1 101 ? -6.621 -33.156 -11.82 1 69.44 101 ALA B O 1
ATOM 3016 N N . GLY B 1 102 ? -8.922 -32.656 -11.836 1 61.44 102 GLY B N 1
ATOM 3017 C CA . GLY B 1 102 ? -9.148 -32.312 -10.438 1 61.44 102 GLY B CA 1
ATOM 3018 C C . GLY B 1 102 ? -9.164 -30.828 -10.188 1 61.44 102 GLY B C 1
ATOM 3019 O O . GLY B 1 102 ? -9.398 -30.391 -9.062 1 61.44 102 GLY B O 1
ATOM 3020 N N . SER B 1 103 ? -8.773 -30.109 -11.141 1 55.94 103 SER B N 1
ATOM 3021 C CA . SER B 1 103 ? -8.852 -28.656 -11.023 1 55.94 103 SER B CA 1
ATOM 3022 C C . SER B 1 103 ? -10.297 -28.188 -10.891 1 55.94 103 SER B C 1
ATOM 3024 O O . SER B 1 103 ? -10.57 -27.141 -10.305 1 55.94 103 SER B O 1
ATOM 3026 N N . GLY B 1 104 ? -11.492 -28.875 -11.375 1 50.97 104 GLY B N 1
ATOM 3027 C CA . GLY B 1 104 ? -12.875 -28.422 -11.414 1 50.97 104 GLY B CA 1
ATOM 3028 C C . GLY B 1 104 ? -13.711 -28.969 -10.266 1 50.97 104 GLY B C 1
ATOM 3029 O O . GLY B 1 104 ? -13.406 -30.031 -9.719 1 50.97 104 GLY B O 1
ATOM 3030 N N . GLU B 1 105 ? -14.461 -28.109 -9.367 1 48.97 105 GLU B N 1
ATOM 3031 C CA . GLU B 1 105 ? -15.445 -28.594 -8.391 1 48.97 105 GLU B CA 1
ATOM 3032 C C . GLU B 1 105 ? -16.312 -29.703 -8.977 1 48.97 105 GLU B C 1
ATOM 3034 O O . GLU B 1 105 ? -16.688 -30.641 -8.273 1 48.97 105 GLU B O 1
ATOM 3039 N N . GLY B 1 106 ? -17.141 -29.359 -9.992 1 43.66 106 GLY B N 1
ATOM 3040 C CA . GLY B 1 106 ? -18.094 -30.312 -10.547 1 43.66 106 GLY B CA 1
ATOM 3041 C C . GLY B 1 106 ? -17.469 -31.625 -10.977 1 43.66 106 GLY B C 1
ATOM 3042 O O . GLY B 1 106 ? -18.141 -32.5 -11.492 1 43.66 106 GLY B O 1
ATOM 3043 N N . ASP B 1 107 ? -16.266 -31.578 -11.203 1 43.31 107 ASP B N 1
ATOM 3044 C CA . ASP B 1 107 ? -15.742 -32.844 -11.695 1 43.31 107 ASP B CA 1
ATOM 3045 C C . ASP B 1 107 ? -15.562 -33.844 -10.555 1 43.31 107 ASP B C 1
ATOM 3047 O O . ASP B 1 107 ? -14.445 -34.094 -10.117 1 43.31 107 ASP B O 1
ATOM 3051 N N . ALA B 1 108 ? -16.266 -33.844 -9.453 1 40.34 108 ALA B N 1
ATOM 3052 C CA . ALA B 1 108 ? -16.375 -34.906 -8.484 1 40.34 108 ALA B CA 1
ATOM 3053 C C . ALA B 1 108 ? -16.031 -36.25 -9.109 1 40.34 108 ALA B C 1
ATOM 3055 O O . ALA B 1 108 ? -15.336 -37.062 -8.508 1 40.34 108 ALA B O 1
ATOM 3056 N N . GLU B 1 109 ? -17.125 -36.844 -9.766 1 38.5 109 GLU B N 1
ATOM 3057 C CA . GLU B 1 109 ? -17.25 -38.25 -10.133 1 38.5 109 GLU B CA 1
ATOM 3058 C C . GLU B 1 109 ? -16.094 -38.688 -11.031 1 38.5 109 GLU B C 1
ATOM 3060 O O . GLU B 1 109 ? -15.742 -39.875 -11.062 1 38.5 109 GLU B O 1
ATOM 3065 N N . ASP B 1 110 ? -15.945 -38.094 -12.258 1 37.84 110 ASP B N 1
ATOM 3066 C CA . ASP B 1 110 ? -15.07 -38.875 -13.125 1 37.84 110 ASP B CA 1
ATOM 3067 C C . ASP B 1 110 ? -13.609 -38.719 -12.727 1 37.84 110 ASP B C 1
ATOM 3069 O O . ASP B 1 110 ? -12.891 -37.906 -13.312 1 37.84 110 ASP B O 1
ATOM 3073 N N . ASP B 1 111 ? -13.242 -38.406 -11.57 1 41.88 111 ASP B N 1
ATOM 3074 C CA . ASP B 1 111 ? -11.945 -38.469 -10.898 1 41.88 111 ASP B CA 1
ATOM 3075 C C . ASP B 1 111 ? -11 -39.438 -11.602 1 41.88 111 ASP B C 1
ATOM 3077 O O . ASP B 1 111 ? -9.781 -39.219 -11.617 1 41.88 111 ASP B O 1
ATOM 3081 N N . ALA B 1 112 ? -11.422 -40.656 -11.523 1 42.66 112 ALA B N 1
ATOM 3082 C CA . ALA B 1 112 ? -10.68 -41.875 -11.852 1 42.66 112 ALA B CA 1
ATOM 3083 C C . ALA B 1 112 ? -10.109 -41.812 -13.266 1 42.66 112 ALA B C 1
ATOM 3085 O O . ALA B 1 112 ? -9.023 -42.312 -13.531 1 42.66 112 ALA B O 1
ATOM 3086 N N . GLY B 1 113 ? -10.914 -41.375 -14.383 1 39.94 113 GLY B N 1
ATOM 3087 C CA . GLY B 1 113 ? -10.57 -41.469 -15.797 1 39.94 113 GLY B CA 1
ATOM 3088 C C . GLY B 1 113 ? -10.273 -40.125 -16.438 1 39.94 113 GLY B C 1
ATOM 3089 O O . GLY B 1 113 ? -10.211 -40.031 -17.656 1 39.94 113 GLY B O 1
ATOM 3090 N N . ALA B 1 114 ? -10.609 -38.969 -15.836 1 47.25 114 ALA B N 1
ATOM 3091 C CA . ALA B 1 114 ? -10.508 -37.75 -16.625 1 47.25 114 ALA B CA 1
ATOM 3092 C C . ALA B 1 114 ? -9.047 -37.406 -16.891 1 47.25 114 ALA B C 1
ATOM 3094 O O . ALA B 1 114 ? -8.281 -37.125 -15.961 1 47.25 114 ALA B O 1
ATOM 3095 N N . ALA B 1 115 ? -8.406 -37.75 -17.859 1 55.97 115 ALA B N 1
ATOM 3096 C CA . ALA B 1 115 ? -7.109 -37.656 -18.531 1 55.97 115 ALA B CA 1
ATOM 3097 C C . ALA B 1 115 ? -6.699 -36.188 -18.688 1 55.97 115 ALA B C 1
ATOM 3099 O O . ALA B 1 115 ? -7.547 -35.281 -18.703 1 55.97 115 ALA B O 1
ATOM 3100 N N . ASP B 1 116 ? -5.461 -35.812 -18.359 1 71.56 116 ASP B N 1
ATOM 3101 C CA . ASP B 1 116 ? -4.793 -34.625 -18.859 1 71.56 116 ASP B CA 1
ATOM 3102 C C . ASP B 1 116 ? -5.375 -34.188 -20.219 1 71.56 116 ASP B C 1
ATOM 3104 O O . ASP B 1 116 ? -5.613 -35.031 -21.078 1 71.56 116 ASP B O 1
ATOM 3108 N N . ARG B 1 117 ? -6.031 -33.031 -20.172 1 82.69 117 ARG B N 1
ATOM 3109 C CA . ARG B 1 117 ? -6.574 -32.531 -21.438 1 82.69 117 ARG B CA 1
ATOM 3110 C C . ARG B 1 117 ? -5.629 -31.516 -22.078 1 82.69 117 ARG B C 1
ATOM 3112 O O . ARG B 1 117 ? -5.281 -30.5 -21.484 1 82.69 117 ARG B O 1
ATOM 3119 N N . ALA B 1 118 ? -5.148 -31.859 -23.203 1 86.56 118 ALA B N 1
ATOM 3120 C CA . ALA B 1 118 ? -4.379 -30.891 -23.984 1 86.56 118 ALA B CA 1
ATOM 3121 C C . ALA B 1 118 ? -5.238 -29.688 -24.375 1 86.56 118 ALA B C 1
ATOM 3123 O O . ALA B 1 118 ? -6.371 -29.859 -24.828 1 86.56 118 ALA B O 1
ATOM 3124 N N . MET B 1 119 ? -4.777 -28.547 -24 1 87.69 119 MET B N 1
ATOM 3125 C CA . MET B 1 119 ? -5.523 -27.312 -24.25 1 87.69 119 MET B CA 1
ATOM 3126 C C . MET B 1 119 ? -4.59 -26.203 -24.703 1 87.69 119 MET B C 1
ATOM 3128 O O . MET B 1 119 ? -3.553 -25.953 -24.078 1 87.69 119 MET B O 1
ATOM 3132 N N . PRO B 1 120 ? -5 -25.625 -25.891 1 86.38 120 PRO B N 1
ATOM 3133 C CA . PRO B 1 120 ? -4.234 -24.438 -26.234 1 86.38 120 PRO B CA 1
ATOM 3134 C C . PRO B 1 120 ? -4.27 -23.375 -25.141 1 86.38 120 PRO B C 1
ATOM 3136 O O . PRO B 1 120 ? -5.18 -23.375 -24.312 1 86.38 120 PRO B O 1
ATOM 3139 N N . LEU B 1 121 ? -3.363 -22.5 -25.172 1 83.44 121 LEU B N 1
ATOM 3140 C CA . LEU B 1 121 ? -3.215 -21.469 -24.156 1 83.44 121 LEU B CA 1
ATOM 3141 C C . LEU B 1 121 ? -4.473 -20.609 -24.062 1 83.44 121 LEU B C 1
ATOM 3143 O O . LEU B 1 121 ? -4.914 -20.25 -22.969 1 83.44 121 LEU B O 1
ATOM 3147 N N . ALA B 1 122 ? -5.039 -20.328 -25.203 1 84.25 122 ALA B N 1
ATOM 3148 C CA . ALA B 1 122 ? -6.246 -19.5 -25.234 1 84.25 122 ALA B CA 1
ATOM 3149 C C . ALA B 1 122 ? -7.387 -20.172 -24.484 1 84.25 122 ALA B C 1
ATOM 3151 O O . ALA B 1 122 ? -8.164 -19.5 -23.797 1 84.25 122 ALA B O 1
ATOM 3152 N N . ASP B 1 123 ? -7.406 -21.438 -24.641 1 88.38 123 ASP B N 1
ATOM 3153 C CA . ASP B 1 123 ? -8.461 -22.188 -23.953 1 88.38 123 ASP B CA 1
ATOM 3154 C C . ASP B 1 123 ? -8.203 -22.25 -22.453 1 88.38 123 ASP B C 1
ATOM 3156 O O . ASP B 1 123 ? -9.141 -22.234 -21.656 1 88.38 123 ASP B O 1
ATOM 3160 N N . ILE B 1 124 ? -7 -22.375 -22.109 1 87.19 124 ILE B N 1
ATOM 3161 C CA . ILE B 1 124 ? -6.629 -22.359 -20.688 1 87.19 124 ILE B CA 1
ATOM 3162 C C . ILE B 1 124 ? -7.004 -21 -20.078 1 87.19 124 ILE B C 1
ATOM 3164 O O . ILE B 1 124 ? -7.578 -20.953 -18.984 1 87.19 124 ILE B O 1
ATOM 3168 N N . GLN B 1 125 ? -6.719 -19.922 -20.75 1 86.06 125 GLN B N 1
ATOM 3169 C CA . GLN B 1 125 ? -7.07 -18.578 -20.297 1 86.06 125 GLN B CA 1
ATOM 3170 C C . GLN B 1 125 ? -8.578 -18.438 -20.094 1 86.06 125 GLN B C 1
ATOM 3172 O O . GLN B 1 125 ? -9.031 -17.906 -19.078 1 86.06 125 GLN B O 1
ATOM 3177 N N . ALA B 1 126 ? -9.273 -18.969 -21.078 1 86.75 126 ALA B N 1
ATOM 3178 C CA . ALA B 1 126 ? -10.734 -18.922 -21 1 86.75 126 ALA B CA 1
ATOM 3179 C C . ALA B 1 126 ? -11.242 -19.734 -19.812 1 86.75 126 ALA B C 1
ATOM 3181 O O . ALA B 1 126 ? -12.195 -19.312 -19.141 1 86.75 126 ALA B O 1
ATOM 3182 N N . TYR B 1 127 ? -10.633 -20.812 -19.609 1 88.62 127 TYR B N 1
ATOM 3183 C CA . TYR B 1 127 ? -11.023 -21.672 -18.484 1 88.62 127 TYR B CA 1
ATOM 3184 C C . TYR B 1 127 ? -10.789 -20.969 -17.156 1 88.62 127 TYR B C 1
ATOM 3186 O O . TYR B 1 127 ? -11.664 -20.969 -16.297 1 88.62 127 TYR B O 1
ATOM 3194 N N . ILE B 1 128 ? -9.609 -20.422 -16.969 1 89.94 128 ILE B N 1
ATOM 3195 C CA . ILE B 1 128 ? -9.266 -19.719 -15.734 1 89.94 128 ILE B CA 1
ATOM 3196 C C . ILE B 1 128 ? -10.242 -18.562 -15.508 1 89.94 128 ILE B C 1
ATOM 3198 O O . ILE B 1 128 ? -10.734 -18.375 -14.391 1 89.94 128 ILE B O 1
ATOM 3202 N N . GLU B 1 129 ? -10.539 -17.844 -16.547 1 87.19 129 GLU B N 1
ATOM 3203 C CA . GLU B 1 129 ? -11.461 -16.719 -16.453 1 87.19 129 GLU B CA 1
ATOM 3204 C C . GLU B 1 129 ? -12.867 -17.188 -16.062 1 87.19 129 GLU B C 1
ATOM 3206 O O . GLU B 1 129 ? -13.539 -16.547 -15.258 1 87.19 129 GLU B O 1
ATOM 3211 N N . ALA B 1 130 ? -13.25 -18.266 -16.703 1 88.06 130 ALA B N 1
ATOM 3212 C CA . ALA B 1 130 ? -14.578 -18.797 -16.406 1 88.06 130 ALA B CA 1
ATOM 3213 C C . ALA B 1 130 ? -14.664 -19.25 -14.953 1 88.06 130 ALA B C 1
ATOM 3215 O O . ALA B 1 130 ? -15.68 -19.031 -14.281 1 88.06 130 ALA B O 1
ATOM 3216 N N . GLU B 1 131 ? -13.625 -19.859 -14.445 1 88.81 131 GLU B N 1
ATOM 3217 C CA . GLU B 1 131 ? -13.586 -20.312 -13.055 1 88.81 131 GLU B CA 1
ATOM 3218 C C . GLU B 1 131 ? -13.617 -19.125 -12.102 1 88.81 131 GLU B C 1
ATOM 3220 O O . GLU B 1 131 ? -14.32 -19.156 -11.086 1 88.81 131 GLU B O 1
ATOM 3225 N N . ASN B 1 132 ? -12.844 -18.109 -12.398 1 88.12 132 ASN B N 1
ATOM 3226 C CA . ASN B 1 132 ? -12.844 -16.906 -11.578 1 88.12 132 ASN B CA 1
ATOM 3227 C C . ASN B 1 132 ? -14.227 -16.25 -11.539 1 88.12 132 ASN B C 1
ATOM 3229 O O . ASN B 1 132 ? -14.688 -15.836 -10.477 1 88.12 132 ASN B O 1
ATOM 3233 N N . LYS B 1 133 ? -14.883 -16.188 -12.68 1 85.88 133 LYS B N 1
ATOM 3234 C CA . LYS B 1 133 ? -16.219 -15.609 -12.758 1 85.88 133 LYS B CA 1
ATOM 3235 C C . LYS B 1 133 ? -17.219 -16.438 -11.961 1 85.88 133 LYS B C 1
ATOM 3237 O O . LYS B 1 133 ? -18.078 -15.883 -11.273 1 85.88 133 LYS B O 1
ATOM 3242 N N . ARG B 1 134 ? -17.156 -17.672 -12.117 1 89.5 134 ARG B N 1
ATOM 3243 C CA . ARG B 1 134 ? -18.047 -18.562 -11.375 1 89.5 134 ARG B CA 1
ATOM 3244 C C . ARG B 1 134 ? -17.906 -18.359 -9.867 1 89.5 134 ARG B C 1
ATOM 3246 O O . ARG B 1 134 ? -18.906 -18.219 -9.164 1 89.5 134 ARG B O 1
ATOM 3253 N N . LEU B 1 135 ? -16.688 -18.281 -9.383 1 89.31 135 LEU B N 1
ATOM 3254 C CA . LEU B 1 135 ? -16.422 -18.141 -7.957 1 89.31 135 LEU B CA 1
ATOM 3255 C C . LEU B 1 135 ? -16.812 -16.75 -7.477 1 89.31 135 LEU B C 1
ATOM 3257 O O . LEU B 1 135 ? -17.188 -16.562 -6.316 1 89.31 135 LEU B O 1
ATOM 3261 N N . GLU B 1 136 ? -16.672 -15.742 -8.336 1 84.69 136 GLU B N 1
ATOM 3262 C CA . GLU B 1 136 ? -17.094 -14.391 -7.984 1 84.69 136 GLU B CA 1
ATOM 3263 C C . GLU B 1 136 ? -18.562 -14.367 -7.574 1 84.69 136 GLU B C 1
ATOM 3265 O O . GLU B 1 136 ? -18.969 -13.523 -6.77 1 84.69 136 GLU B O 1
ATOM 3270 N N . ASN B 1 137 ? -19.281 -15.281 -8.133 1 85.38 137 ASN B N 1
ATOM 3271 C CA . ASN B 1 137 ? -20.719 -15.344 -7.859 1 85.38 137 ASN B CA 1
ATOM 3272 C C . ASN B 1 137 ? -21.031 -16.359 -6.766 1 85.38 137 ASN B C 1
ATOM 3274 O O . ASN B 1 137 ? -22.188 -16.484 -6.363 1 85.38 137 ASN B O 1
ATOM 3278 N N . ASP B 1 138 ? -20.062 -17 -6.309 1 87 138 ASP B N 1
ATOM 3279 C CA . ASP B 1 138 ? -20.203 -17.969 -5.219 1 87 138 ASP B CA 1
ATOM 3280 C C . ASP B 1 138 ? -20.062 -17.281 -3.861 1 87 138 ASP B C 1
ATOM 3282 O O . ASP B 1 138 ? -19.266 -16.344 -3.709 1 87 138 ASP B O 1
ATOM 3286 N N . PRO B 1 139 ? -20.812 -17.719 -2.891 1 82.62 139 PRO B N 1
ATOM 3287 C CA . PRO B 1 139 ? -20.719 -17.125 -1.554 1 82.62 139 PRO B CA 1
ATOM 3288 C C . PRO B 1 139 ? -19.297 -17.203 -0.977 1 82.62 139 PRO B C 1
ATOM 3290 O O . PRO B 1 139 ? -18.875 -16.281 -0.274 1 82.62 139 PRO B O 1
ATOM 3293 N N . SER B 1 140 ? -18.562 -18.281 -1.262 1 83 140 SER B N 1
ATOM 3294 C CA . SER B 1 140 ? -17.219 -18.438 -0.703 1 83 140 SER B CA 1
ATOM 3295 C C . SER B 1 140 ? -16.219 -17.516 -1.397 1 83 140 SER B C 1
ATOM 3297 O O . SER B 1 140 ? -15.227 -17.109 -0.799 1 83 140 SER B O 1
ATOM 3299 N N . GLN B 1 141 ? -16.438 -17.188 -2.672 1 88.19 141 GLN B N 1
ATOM 3300 C CA . GLN B 1 141 ? -15.664 -16.297 -3.529 1 88.19 141 GLN B CA 1
ATOM 3301 C C . GLN B 1 141 ? -14.312 -16.922 -3.891 1 88.19 141 GLN B C 1
ATOM 3303 O O . GLN B 1 141 ? -13.727 -16.578 -4.922 1 88.19 141 GLN B O 1
ATOM 3308 N N . PHE B 1 142 ? -13.766 -17.812 -2.916 1 92.31 142 PHE B N 1
ATOM 3309 C CA . PHE B 1 142 ? -12.477 -18.438 -3.16 1 92.31 142 PHE B CA 1
ATOM 3310 C C . PHE B 1 142 ? -12.586 -19.953 -3.025 1 92.31 142 PHE B C 1
ATOM 3312 O O . PHE B 1 142 ? -13.484 -20.469 -2.354 1 92.31 142 PHE B O 1
ATOM 3319 N N . SER B 1 143 ? -11.719 -20.625 -3.736 1 91.88 143 SER B N 1
ATOM 3320 C CA . SER B 1 143 ? -11.586 -22.078 -3.629 1 91.88 143 SER B CA 1
ATOM 3321 C C . SER B 1 143 ? -10.125 -22.484 -3.414 1 91.88 143 SER B C 1
ATOM 3323 O O . SER B 1 143 ? -9.227 -21.938 -4.043 1 91.88 143 SER B O 1
ATOM 3325 N N . ALA B 1 144 ? -9.961 -23.422 -2.51 1 91.44 144 ALA B N 1
ATOM 3326 C CA . ALA B 1 144 ? -8.609 -23.891 -2.215 1 91.44 144 ALA B CA 1
ATOM 3327 C C . ALA B 1 144 ? -8.125 -24.875 -3.281 1 91.44 144 ALA B C 1
ATOM 3329 O O . ALA B 1 144 ? -6.934 -25.172 -3.359 1 91.44 144 ALA B O 1
ATOM 3330 N N . LYS B 1 145 ? -9.008 -25.328 -4.086 1 91 145 LYS B N 1
ATOM 3331 C CA . LYS B 1 145 ? -8.641 -26.297 -5.125 1 91 145 LYS B CA 1
ATOM 3332 C C . LYS B 1 145 ? -7.801 -25.641 -6.211 1 91 145 LYS B C 1
ATOM 3334 O O . LYS B 1 145 ? -8.188 -24.609 -6.773 1 91 145 LYS B O 1
ATOM 3339 N N . GLU B 1 146 ? -6.766 -26.281 -6.605 1 92.38 146 GLU B N 1
ATOM 3340 C CA . GLU B 1 146 ? -5.832 -25.719 -7.574 1 92.38 146 GLU B CA 1
ATOM 3341 C C . GLU B 1 146 ? -6.297 -25.984 -9 1 92.38 146 GLU B C 1
ATOM 3343 O O . GLU B 1 146 ? -6.891 -27.016 -9.289 1 92.38 146 GLU B O 1
ATOM 3348 N N . ILE B 1 147 ? -6.07 -25 -9.789 1 92.06 147 ILE B N 1
ATOM 3349 C CA . ILE B 1 147 ? -6.008 -25.234 -11.227 1 92.06 147 ILE B CA 1
ATOM 3350 C C . ILE B 1 147 ? -4.582 -25.609 -11.625 1 92.06 147 ILE B C 1
ATOM 3352 O O . ILE B 1 147 ? -3.66 -24.797 -11.5 1 92.06 147 ILE B O 1
ATOM 3356 N N . ILE B 1 148 ? -4.426 -26.812 -12.133 1 91.62 148 ILE B N 1
ATOM 3357 C CA . ILE B 1 148 ? -3.082 -27.297 -12.43 1 91.62 148 ILE B CA 1
ATOM 3358 C C . ILE B 1 148 ? -2.865 -27.344 -13.938 1 91.62 148 ILE B C 1
ATOM 3360 O O . ILE B 1 148 ? -3.605 -28.016 -14.656 1 91.62 148 ILE B O 1
ATOM 3364 N N . ILE B 1 149 ? -1.91 -26.625 -14.359 1 90.25 149 ILE B N 1
ATOM 3365 C CA . ILE B 1 149 ? -1.545 -26.547 -15.773 1 90.25 149 ILE B CA 1
ATOM 3366 C C . ILE B 1 149 ? -0.115 -27.047 -15.961 1 90.25 149 ILE B C 1
ATOM 3368 O O . ILE B 1 149 ? 0.806 -26.594 -15.281 1 90.25 149 ILE B O 1
ATOM 3372 N N . ARG B 1 150 ? 0.021 -27.969 -16.797 1 89.38 150 ARG B N 1
ATOM 3373 C CA . ARG B 1 150 ? 1.354 -28.406 -17.188 1 89.38 150 ARG B CA 1
ATOM 3374 C C . ARG B 1 150 ? 1.781 -27.75 -18.5 1 89.38 150 ARG B C 1
ATOM 3376 O O . ARG B 1 150 ? 1.007 -27.719 -19.469 1 89.38 150 ARG B O 1
ATOM 3383 N N . ILE B 1 151 ? 2.877 -27.203 -18.516 1 86.06 151 ILE B N 1
ATOM 3384 C CA . ILE B 1 151 ? 3.416 -26.531 -19.688 1 86.06 151 ILE B CA 1
ATOM 3385 C C . ILE B 1 151 ? 4.766 -27.156 -20.062 1 86.06 151 ILE B C 1
ATOM 3387 O O . ILE B 1 151 ? 5.676 -27.203 -19.219 1 86.06 151 ILE B O 1
ATOM 3391 N N . GLU B 1 152 ? 4.844 -27.625 -21.25 1 85.5 152 GLU B N 1
ATOM 3392 C CA . GLU B 1 152 ? 6.098 -28.109 -21.812 1 85.5 152 GLU B CA 1
ATOM 3393 C C . GLU B 1 152 ? 6.59 -27.203 -22.922 1 85.5 152 GLU B C 1
ATOM 3395 O O . GLU B 1 152 ? 5.828 -26.859 -23.844 1 85.5 152 GLU B O 1
ATOM 3400 N N . TYR B 1 153 ? 7.781 -26.781 -22.75 1 82.81 153 TYR B N 1
ATOM 3401 C CA . TYR B 1 153 ? 8.336 -25.828 -23.703 1 82.81 153 TYR B CA 1
ATOM 3402 C C . TYR B 1 153 ? 9.859 -25.891 -23.703 1 82.81 153 TYR B C 1
ATOM 3404 O O . TYR B 1 153 ? 10.477 -26.203 -22.688 1 82.81 153 TYR B O 1
ATOM 3412 N N . LYS B 1 154 ? 10.484 -25.625 -24.844 1 77.94 154 LYS B N 1
ATOM 3413 C CA . LYS B 1 154 ? 11.93 -25.75 -25.016 1 77.94 154 LYS B CA 1
ATOM 3414 C C . LYS B 1 154 ? 12.672 -24.688 -24.219 1 77.94 154 LYS B C 1
ATOM 3416 O O . LYS B 1 154 ? 13.867 -24.828 -23.938 1 77.94 154 LYS B O 1
ATOM 3421 N N . HIS B 1 155 ? 12.031 -23.609 -23.859 1 66.62 155 HIS B N 1
ATOM 3422 C CA . HIS B 1 155 ? 12.711 -22.531 -23.141 1 66.62 155 HIS B CA 1
ATOM 3423 C C . HIS B 1 155 ? 12.273 -22.469 -21.688 1 66.62 155 HIS B C 1
ATOM 3425 O O . HIS B 1 155 ? 12.656 -21.562 -20.953 1 66.62 155 HIS B O 1
ATOM 3431 N N . CYS B 1 156 ? 11.445 -23.391 -21.328 1 71.56 156 CYS B N 1
ATOM 3432 C CA . CYS B 1 156 ? 10.945 -23.328 -19.953 1 71.56 156 CYS B CA 1
ATOM 3433 C C . CYS B 1 156 ? 11.828 -24.141 -19.016 1 71.56 156 CYS B C 1
ATOM 3435 O O . CYS B 1 156 ? 12.305 -25.203 -19.375 1 71.56 156 CYS B O 1
ATOM 3437 N N . PRO B 1 157 ? 12.047 -23.656 -17.828 1 69.56 157 PRO B N 1
ATOM 3438 C CA . PRO B 1 157 ? 12.734 -24.453 -16.812 1 69.56 157 PRO B CA 1
ATOM 3439 C C . PRO B 1 157 ? 11.828 -25.5 -16.156 1 69.56 157 PRO B C 1
ATOM 3441 O O . PRO B 1 157 ? 10.609 -25.484 -16.375 1 69.56 157 PRO B O 1
ATOM 3444 N N . ASN B 1 158 ? 12.484 -26.484 -15.477 1 75.94 158 ASN B N 1
ATOM 3445 C CA . ASN B 1 158 ? 11.727 -27.422 -14.648 1 75.94 158 ASN B CA 1
ATOM 3446 C C . ASN B 1 158 ? 11.398 -26.828 -13.281 1 75.94 158 ASN B C 1
ATOM 3448 O O . ASN B 1 158 ? 12.242 -26.812 -12.391 1 75.94 158 ASN B O 1
ATOM 3452 N N . LEU B 1 159 ? 10.219 -26.281 -13.25 1 79.5 159 LEU B N 1
ATOM 3453 C CA . LEU B 1 159 ? 9.82 -25.562 -12.047 1 79.5 159 LEU B CA 1
ATOM 3454 C C . LEU B 1 159 ? 8.297 -25.547 -11.906 1 79.5 159 LEU B C 1
ATOM 3456 O O . LEU B 1 159 ? 7.578 -25.609 -12.898 1 79.5 159 LEU B O 1
ATOM 3460 N N . THR B 1 160 ? 7.902 -25.531 -10.664 1 86.19 160 THR B N 1
ATOM 3461 C CA . THR B 1 160 ? 6.48 -25.328 -10.406 1 86.19 160 THR B CA 1
ATOM 3462 C C . THR B 1 160 ? 6.242 -23.969 -9.758 1 86.19 160 THR B C 1
ATOM 3464 O O . THR B 1 160 ? 6.914 -23.609 -8.789 1 86.19 160 THR B O 1
ATOM 3467 N N . ILE B 1 161 ? 5.426 -23.203 -10.375 1 89.75 161 ILE B N 1
ATOM 3468 C CA . ILE B 1 161 ? 5.051 -21.906 -9.82 1 89.75 161 ILE B CA 1
ATOM 3469 C C . ILE B 1 161 ? 3.566 -21.906 -9.469 1 89.75 161 ILE B C 1
ATOM 3471 O O . ILE B 1 161 ? 2.725 -22.297 -10.281 1 89.75 161 ILE B O 1
ATOM 3475 N N . ILE B 1 162 ? 3.275 -21.516 -8.289 1 92.5 162 ILE B N 1
ATOM 3476 C CA . ILE B 1 162 ? 1.888 -21.469 -7.844 1 92.5 162 ILE B CA 1
ATOM 3477 C C . ILE B 1 162 ? 1.474 -20.016 -7.625 1 92.5 162 ILE B C 1
ATOM 3479 O O . ILE B 1 162 ? 2.02 -19.328 -6.758 1 92.5 162 ILE B O 1
ATOM 3483 N N . ASP B 1 163 ? 0.583 -19.547 -8.445 1 94.06 163 ASP B N 1
ATOM 3484 C CA . ASP B 1 163 ? -0.04 -18.234 -8.289 1 94.06 163 ASP B CA 1
ATOM 3485 C C . ASP B 1 163 ? -1.219 -18.297 -7.32 1 94.06 163 ASP B C 1
ATOM 3487 O O . ASP B 1 163 ? -2.213 -18.984 -7.59 1 94.06 163 ASP B O 1
ATOM 3491 N N . THR B 1 164 ? -1.115 -17.625 -6.195 1 96.12 164 THR B N 1
ATOM 3492 C CA . THR B 1 164 ? -2.176 -17.672 -5.195 1 96.12 164 THR B CA 1
ATOM 3493 C C . THR B 1 164 ? -3.086 -16.453 -5.309 1 96.12 164 THR B C 1
ATOM 3495 O O . THR B 1 164 ? -2.686 -15.422 -5.855 1 96.12 164 THR B O 1
ATOM 3498 N N . PRO B 1 165 ? -4.336 -16.641 -4.82 1 94.62 165 PRO B N 1
ATOM 3499 C CA . PRO B 1 165 ? -5.188 -15.453 -4.719 1 94.62 165 PRO B CA 1
ATOM 3500 C C . PRO B 1 165 ? -4.574 -14.367 -3.842 1 94.62 165 PRO B C 1
ATOM 3502 O O . PRO B 1 165 ? -3.777 -14.664 -2.949 1 94.62 165 PRO B O 1
ATOM 3505 N N . GLY B 1 166 ? -4.918 -13.18 -4.137 1 95.44 166 GLY B N 1
ATOM 3506 C CA . GLY B 1 166 ? -4.348 -12.062 -3.414 1 95.44 166 GLY B CA 1
ATOM 3507 C C . GLY B 1 166 ? -4.926 -11.891 -2.021 1 95.44 166 GLY B C 1
ATOM 3508 O O . GLY B 1 166 ? -6.137 -12.023 -1.826 1 95.44 166 GLY B O 1
ATOM 3509 N N . LEU B 1 167 ? -4.07 -11.602 -1.098 1 96.69 167 LEU B N 1
ATOM 3510 C CA . LEU B 1 167 ? -4.496 -11.297 0.264 1 96.69 167 LEU B CA 1
ATOM 3511 C C . LEU B 1 167 ? -5.352 -10.031 0.297 1 96.69 167 LEU B C 1
ATOM 3513 O O . LEU B 1 167 ? -5.219 -9.164 -0.572 1 96.69 167 LEU B O 1
ATOM 3517 N N . ILE B 1 168 ? -6.219 -9.953 1.25 1 94.56 168 ILE B N 1
ATOM 3518 C CA . ILE B 1 168 ? -7.117 -8.812 1.414 1 94.56 168 ILE B CA 1
ATOM 3519 C C . ILE B 1 168 ? -6.953 -8.219 2.812 1 94.56 168 ILE B C 1
ATOM 3521 O O . ILE B 1 168 ? -6.941 -8.953 3.805 1 94.56 168 ILE B O 1
ATOM 3525 N N . LEU B 1 169 ? -6.727 -6.969 2.893 1 95.38 169 LEU B N 1
ATOM 3526 C CA . LEU B 1 169 ? -6.77 -6.246 4.16 1 95.38 169 LEU B CA 1
ATOM 3527 C C . LEU B 1 169 ? -8.141 -5.617 4.375 1 95.38 169 LEU B C 1
ATOM 3529 O O . LEU B 1 169 ? -8.336 -4.43 4.105 1 95.38 169 LEU B O 1
ATOM 3533 N N . ALA B 1 170 ? -9.023 -6.379 4.965 1 93.81 170 ALA B N 1
ATOM 3534 C CA . ALA B 1 170 ? -10.414 -5.961 5.086 1 93.81 170 ALA B CA 1
ATOM 3535 C C . ALA B 1 170 ? -10.578 -4.898 6.172 1 93.81 170 ALA B C 1
ATOM 3537 O O . ALA B 1 170 ? -9.961 -4.984 7.23 1 93.81 170 ALA B O 1
ATOM 3538 N N . ALA B 1 171 ? -11.422 -3.914 5.887 1 93.38 171 ALA B N 1
ATOM 3539 C CA . ALA B 1 171 ? -11.781 -2.93 6.906 1 93.38 171 ALA B CA 1
ATOM 3540 C C . ALA B 1 171 ? -12.508 -3.588 8.07 1 93.38 171 ALA B C 1
ATOM 3542 O O . ALA B 1 171 ? -13.211 -4.59 7.895 1 93.38 171 ALA B O 1
ATOM 3543 N N . PRO B 1 172 ? -12.344 -3.029 9.281 1 93.25 172 PRO B N 1
ATOM 3544 C CA . PRO B 1 172 ? -13.062 -3.576 10.438 1 93.25 172 PRO B CA 1
ATOM 3545 C C . PRO B 1 172 ? -14.539 -3.186 10.461 1 93.25 172 PRO B C 1
ATOM 3547 O O . PRO B 1 172 ? -15 -2.455 9.578 1 93.25 172 PRO B O 1
ATOM 3550 N N . GLY B 1 173 ? -15.312 -3.805 11.438 1 89.44 173 GLY B N 1
ATOM 3551 C CA . GLY B 1 173 ? -16.703 -3.436 11.648 1 89.44 173 GLY B CA 1
ATOM 3552 C C . GLY B 1 173 ? -17.688 -4.48 11.141 1 89.44 173 GLY B C 1
ATOM 3553 O O . GLY B 1 173 ? -17.344 -5.285 10.266 1 89.44 173 GLY B O 1
ATOM 3554 N N . ARG B 1 174 ? -18.844 -4.355 11.508 1 88.44 174 ARG B N 1
ATOM 3555 C CA . ARG B 1 174 ? -19.891 -5.332 11.203 1 88.44 174 ARG B CA 1
ATOM 3556 C C . ARG B 1 174 ? -20.312 -5.238 9.742 1 88.44 174 ARG B C 1
ATOM 3558 O O . ARG B 1 174 ? -20.641 -6.254 9.117 1 88.44 174 ARG B O 1
ATOM 3565 N N . LYS B 1 175 ? -20.219 -4.086 9.289 1 87.25 175 LYS B N 1
ATOM 3566 C CA . LYS B 1 175 ? -20.656 -3.869 7.918 1 87.25 175 LYS B CA 1
ATOM 3567 C C . LYS B 1 175 ? -19.734 -4.555 6.926 1 87.25 175 LYS B C 1
ATOM 3569 O O . LYS B 1 175 ? -20.094 -4.773 5.77 1 87.25 175 LYS B O 1
ATOM 3574 N N . ASN B 1 176 ? -18.516 -4.887 7.398 1 90.5 176 ASN B N 1
ATOM 3575 C CA . ASN B 1 176 ? -17.516 -5.469 6.52 1 90.5 176 ASN B CA 1
ATOM 3576 C C . ASN B 1 176 ? -17.281 -6.945 6.832 1 90.5 176 ASN B C 1
ATOM 3578 O O . ASN B 1 176 ? -16.234 -7.504 6.488 1 90.5 176 ASN B O 1
ATOM 3582 N N . ARG B 1 177 ? -18.203 -7.602 7.414 1 92 177 ARG B N 1
ATOM 3583 C CA . ARG B 1 177 ? -18.062 -8.977 7.875 1 92 177 ARG B CA 1
ATOM 3584 C C . ARG B 1 177 ? -17.812 -9.922 6.707 1 92 177 ARG B C 1
ATOM 3586 O O . ARG B 1 177 ? -17.016 -10.859 6.809 1 92 177 ARG B O 1
ATOM 3593 N N . VAL B 1 178 ? -18.547 -9.773 5.652 1 90.06 178 VAL B N 1
ATOM 3594 C CA . VAL B 1 178 ? -18.375 -10.641 4.484 1 90.06 178 VAL B CA 1
ATOM 3595 C C . VAL B 1 178 ? -16.953 -10.531 3.959 1 90.06 178 VAL B C 1
ATOM 3597 O O . VAL B 1 178 ? -16.281 -11.547 3.732 1 90.06 178 VAL B O 1
ATOM 3600 N N . LEU B 1 179 ? -16.453 -9.281 3.76 1 90.75 179 LEU B N 1
ATOM 3601 C CA . LEU B 1 179 ? -15.094 -9.055 3.279 1 90.75 179 LEU B CA 1
ATOM 3602 C C . LEU B 1 179 ? -14.062 -9.602 4.266 1 90.75 179 LEU B C 1
ATOM 3604 O O . LEU B 1 179 ? -13.023 -10.133 3.859 1 90.75 179 LEU B O 1
ATOM 3608 N N . GLN B 1 180 ? -14.305 -9.484 5.555 1 94.19 180 GLN B N 1
ATOM 3609 C CA . GLN B 1 180 ? -13.43 -10.039 6.586 1 94.19 180 GLN B CA 1
ATOM 3610 C C . GLN B 1 180 ? -13.344 -11.555 6.477 1 94.19 180 GLN B C 1
ATOM 3612 O O . GLN B 1 180 ? -12.266 -12.133 6.602 1 94.19 180 GLN B O 1
ATOM 3617 N N . SER B 1 181 ? -14.484 -12.172 6.258 1 94.19 181 SER B N 1
ATOM 3618 C CA . SER B 1 181 ? -14.516 -13.617 6.086 1 94.19 181 SER B CA 1
ATOM 3619 C C . SER B 1 181 ? -13.719 -14.047 4.859 1 94.19 181 SER B C 1
ATOM 3621 O O . SER B 1 181 ? -12.992 -15.047 4.895 1 94.19 181 SER B O 1
ATOM 3623 N N . GLN B 1 182 ? -13.891 -13.297 3.828 1 92.56 182 GLN B N 1
ATOM 3624 C CA . GLN B 1 182 ? -13.125 -13.57 2.615 1 92.56 182 GLN B CA 1
ATOM 3625 C C . GLN B 1 182 ? -11.625 -13.422 2.867 1 92.56 182 GLN B C 1
ATOM 3627 O O . GLN B 1 182 ? -10.828 -14.25 2.416 1 92.56 182 GLN B O 1
ATOM 3632 N N . ALA B 1 183 ? -11.258 -12.367 3.551 1 94.88 183 ALA B N 1
ATOM 3633 C CA . ALA B 1 183 ? -9.859 -12.125 3.893 1 94.88 183 ALA B CA 1
ATOM 3634 C C . ALA B 1 183 ? -9.281 -13.289 4.684 1 94.88 183 ALA B C 1
ATOM 3636 O O . ALA B 1 183 ? -8.164 -13.734 4.414 1 94.88 183 ALA B O 1
ATOM 3637 N N . CYS B 1 184 ? -10.055 -13.805 5.559 1 96.31 184 CYS B N 1
ATOM 3638 C CA . CYS B 1 184 ? -9.625 -14.938 6.371 1 96.31 184 CYS B CA 1
ATOM 3639 C C . CYS B 1 184 ? -9.461 -16.188 5.52 1 96.31 184 CYS B C 1
ATOM 3641 O O . CYS B 1 184 ? -8.492 -16.938 5.68 1 96.31 184 CYS B O 1
ATOM 3643 N N . ALA B 1 185 ? -10.383 -16.391 4.645 1 94.88 185 ALA B N 1
ATOM 3644 C CA . ALA B 1 185 ? -10.344 -17.562 3.777 1 94.88 185 ALA B CA 1
ATOM 3645 C C . ALA B 1 185 ? -9.109 -17.562 2.891 1 94.88 185 ALA B C 1
ATOM 3647 O O . ALA B 1 185 ? -8.43 -18.578 2.752 1 94.88 185 ALA B O 1
ATOM 3648 N N . VAL B 1 186 ? -8.805 -16.438 2.307 1 95.81 186 VAL B N 1
ATOM 3649 C CA . VAL B 1 186 ? -7.641 -16.328 1.43 1 95.81 186 VAL B CA 1
ATOM 3650 C C . VAL B 1 186 ? -6.359 -16.516 2.24 1 95.81 186 VAL B C 1
ATOM 3652 O O . VAL B 1 186 ? -5.426 -17.172 1.788 1 95.81 186 VAL B O 1
ATOM 3655 N N . GLU B 1 187 ? -6.32 -15.898 3.379 1 97.12 187 GLU B N 1
ATOM 3656 C CA . GLU B 1 187 ? -5.141 -16.031 4.23 1 97.12 187 GLU B CA 1
ATOM 3657 C C . GLU B 1 187 ? -4.898 -17.5 4.602 1 97.12 187 GLU B C 1
ATOM 3659 O O . GLU B 1 187 ? -3.758 -17.969 4.574 1 97.12 187 GLU B O 1
ATOM 3664 N N . ALA B 1 188 ? -5.945 -18.203 4.949 1 96.94 188 ALA B N 1
ATOM 3665 C CA . ALA B 1 188 ? -5.828 -19.609 5.273 1 96.94 188 ALA B CA 1
ATOM 3666 C C . ALA B 1 188 ? -5.316 -20.406 4.078 1 96.94 188 ALA B C 1
ATOM 3668 O O . ALA B 1 188 ? -4.477 -21.297 4.234 1 96.94 188 ALA B O 1
ATOM 3669 N N . LEU B 1 189 ? -5.875 -20.078 2.959 1 96.25 189 LEU B N 1
ATOM 3670 C CA . LEU B 1 189 ? -5.453 -20.719 1.721 1 96.25 189 LEU B CA 1
ATOM 3671 C C . LEU B 1 189 ? -3.963 -20.5 1.472 1 96.25 189 LEU B C 1
ATOM 3673 O O . LEU B 1 189 ? -3.229 -21.453 1.19 1 96.25 189 LEU B O 1
ATOM 3677 N N . VAL B 1 190 ? -3.502 -19.281 1.585 1 97.19 190 VAL B N 1
ATOM 3678 C CA . VAL B 1 190 ? -2.102 -18.922 1.376 1 97.19 190 VAL B CA 1
ATOM 3679 C C . VAL B 1 190 ? -1.229 -19.625 2.416 1 97.19 190 VAL B C 1
ATOM 3681 O O . VAL B 1 190 ? -0.195 -20.203 2.078 1 97.19 190 VAL B O 1
ATOM 3684 N N . HIS B 1 191 ? -1.675 -19.656 3.621 1 97.38 191 HIS B N 1
ATOM 3685 C CA . HIS B 1 191 ? -0.945 -20.328 4.691 1 97.38 191 HIS B CA 1
ATOM 3686 C C . HIS B 1 191 ? -0.736 -21.812 4.371 1 97.38 191 HIS B C 1
ATOM 3688 O O . HIS B 1 191 ? 0.365 -22.344 4.547 1 97.38 191 HIS B O 1
ATOM 3694 N N . ALA B 1 192 ? -1.73 -22.375 3.926 1 95.88 192 ALA B N 1
ATOM 3695 C CA . ALA B 1 192 ? -1.664 -23.797 3.598 1 95.88 192 ALA B CA 1
ATOM 3696 C C . ALA B 1 192 ? -0.649 -24.062 2.486 1 95.88 192 ALA B C 1
ATOM 3698 O O . ALA B 1 192 ? 0.043 -25.078 2.496 1 95.88 192 ALA B O 1
ATOM 3699 N N . LYS B 1 193 ? -0.545 -23.156 1.585 1 94.56 193 LYS B N 1
ATOM 3700 C CA . LYS B 1 193 ? 0.336 -23.344 0.435 1 94.56 193 LYS B CA 1
ATOM 3701 C C . LYS B 1 193 ? 1.797 -23.125 0.824 1 94.56 193 LYS B C 1
ATOM 3703 O O . LYS B 1 193 ? 2.691 -23.766 0.27 1 94.56 193 LYS B O 1
ATOM 3708 N N . ILE B 1 194 ? 2.041 -22.266 1.788 1 95.5 194 ILE B N 1
ATOM 3709 C CA . ILE B 1 194 ? 3.432 -21.922 2.068 1 95.5 194 ILE B CA 1
ATOM 3710 C C . ILE B 1 194 ? 3.904 -22.672 3.314 1 95.5 194 ILE B C 1
ATOM 3712 O O . ILE B 1 194 ? 5.059 -22.531 3.729 1 95.5 194 ILE B O 1
ATOM 3716 N N . GLN B 1 195 ? 3.102 -23.484 3.859 1 93.94 195 GLN B N 1
ATOM 3717 C CA . GLN B 1 195 ? 3.438 -24.203 5.082 1 93.94 195 GLN B CA 1
ATOM 3718 C C . GLN B 1 195 ? 4.5 -25.266 4.82 1 93.94 195 GLN B C 1
ATOM 3720 O O . GLN B 1 195 ? 5.273 -25.609 5.715 1 93.94 195 GLN B O 1
ATOM 3725 N N . HIS B 1 196 ? 4.582 -25.781 3.572 1 85.44 196 HIS B N 1
ATOM 3726 C CA . HIS B 1 196 ? 5.543 -26.828 3.25 1 85.44 196 HIS B CA 1
ATOM 3727 C C . HIS B 1 196 ? 6.969 -26.281 3.232 1 85.44 196 HIS B C 1
ATOM 3729 O O . HIS B 1 196 ? 7.25 -25.281 2.551 1 85.44 196 HIS B O 1
ATOM 3735 N N . LYS B 1 197 ? 7.871 -26.922 3.863 1 81.5 197 LYS B N 1
ATOM 3736 C CA . LYS B 1 197 ? 9.227 -26.422 4.109 1 81.5 197 LYS B CA 1
ATOM 3737 C C . LYS B 1 197 ? 10.055 -26.422 2.828 1 81.5 197 LYS B C 1
ATOM 3739 O O . LYS B 1 197 ? 11.047 -25.703 2.725 1 81.5 197 LYS B O 1
ATOM 3744 N N . GLU B 1 198 ? 9.633 -27.188 1.862 1 79.12 198 GLU B N 1
ATOM 3745 C CA . GLU B 1 198 ? 10.406 -27.312 0.632 1 79.12 198 GLU B CA 1
ATOM 3746 C C . GLU B 1 198 ? 9.961 -26.281 -0.403 1 79.12 198 GLU B C 1
ATOM 3748 O O . GLU B 1 198 ? 10.438 -26.297 -1.541 1 79.12 198 GLU B O 1
ATOM 3753 N N . THR B 1 199 ? 9.164 -25.422 0.009 1 85.94 199 THR B N 1
ATOM 3754 C CA . THR B 1 199 ? 8.688 -24.422 -0.94 1 85.94 199 THR B CA 1
ATOM 3755 C C . THR B 1 199 ? 9.445 -23.109 -0.771 1 85.94 199 THR B C 1
ATOM 3757 O O . THR B 1 199 ? 9.789 -22.719 0.349 1 85.94 199 THR B O 1
ATOM 3760 N N . ILE B 1 200 ? 9.734 -22.5 -1.91 1 88.44 200 ILE B N 1
ATOM 3761 C CA . ILE B 1 200 ? 10.219 -21.125 -1.921 1 88.44 200 ILE B CA 1
ATOM 3762 C C . ILE B 1 200 ? 9.039 -20.156 -1.974 1 88.44 200 ILE B C 1
ATOM 3764 O O . ILE B 1 200 ? 8.086 -20.375 -2.719 1 88.44 200 ILE B O 1
ATOM 3768 N N . ILE B 1 201 ? 9.109 -19.172 -1.141 1 93 201 ILE B N 1
ATOM 3769 C CA . ILE B 1 201 ? 8.031 -18.188 -1.106 1 93 201 ILE B CA 1
ATOM 3770 C C . ILE B 1 201 ? 8.469 -16.922 -1.839 1 93 201 ILE B C 1
ATOM 3772 O O . ILE B 1 201 ? 9.469 -16.297 -1.469 1 93 201 ILE B O 1
ATOM 3776 N N . LEU B 1 202 ? 7.809 -16.578 -2.93 1 93.5 202 LEU B N 1
ATOM 3777 C CA . LEU B 1 202 ? 7.965 -15.266 -3.553 1 93.5 202 LEU B CA 1
ATOM 3778 C C . LEU B 1 202 ? 7.012 -14.25 -2.93 1 93.5 202 LEU B C 1
ATOM 3780 O O . LEU B 1 202 ? 5.82 -14.227 -3.252 1 93.5 202 LEU B O 1
ATOM 3784 N N . CYS B 1 203 ? 7.555 -13.453 -2.088 1 95.81 203 CYS B N 1
ATOM 3785 C CA . CYS B 1 203 ? 6.781 -12.5 -1.298 1 95.81 203 CYS B CA 1
ATOM 3786 C C . CYS B 1 203 ? 6.742 -11.133 -1.974 1 95.81 203 CYS B C 1
ATOM 3788 O O . CYS B 1 203 ? 7.727 -10.398 -1.952 1 95.81 203 CYS B O 1
ATOM 3790 N N . LEU B 1 204 ? 5.605 -10.805 -2.527 1 96.19 204 LEU B N 1
ATOM 3791 C CA . LEU B 1 204 ? 5.469 -9.555 -3.26 1 96.19 204 LEU B CA 1
ATOM 3792 C C . LEU B 1 204 ? 4.918 -8.453 -2.359 1 96.19 204 LEU B C 1
ATOM 3794 O O . LEU B 1 204 ? 3.926 -8.664 -1.657 1 96.19 204 LEU B O 1
ATOM 3798 N N . GLU B 1 205 ? 5.562 -7.34 -2.4 1 95.12 205 GLU B N 1
ATOM 3799 C CA . GLU B 1 205 ? 5.086 -6.16 -1.687 1 95.12 205 GLU B CA 1
ATOM 3800 C C . GLU B 1 205 ? 5.141 -4.918 -2.572 1 95.12 205 GLU B C 1
ATOM 3802 O O . GLU B 1 205 ? 6.172 -4.637 -3.189 1 95.12 205 GLU B O 1
ATOM 3807 N N . ASP B 1 206 ? 4.074 -4.297 -2.59 1 91.75 206 ASP B N 1
ATOM 3808 C CA . ASP B 1 206 ? 3.977 -2.994 -3.246 1 91.75 206 ASP B CA 1
ATOM 3809 C C . ASP B 1 206 ? 4.117 -1.859 -2.234 1 91.75 206 ASP B C 1
ATOM 3811 O O . ASP B 1 206 ? 3.129 -1.224 -1.864 1 91.75 206 ASP B O 1
ATOM 3815 N N . CYS B 1 207 ? 5.289 -1.614 -1.79 1 89.38 207 CYS B N 1
ATOM 3816 C CA . CYS B 1 207 ? 5.562 -0.569 -0.811 1 89.38 207 CYS B CA 1
ATOM 3817 C C . CYS B 1 207 ? 6.762 0.27 -1.229 1 89.38 207 CYS B C 1
ATOM 3819 O O . CYS B 1 207 ? 7.598 -0.183 -2.012 1 89.38 207 CYS B O 1
ATOM 3821 N N . SER B 1 208 ? 6.848 1.489 -0.683 1 86.31 208 SER B N 1
ATOM 3822 C CA . SER B 1 208 ? 7.945 2.389 -1.021 1 86.31 208 SER B CA 1
ATOM 3823 C C . SER B 1 208 ? 8.891 2.578 0.161 1 86.31 208 SER B C 1
ATOM 3825 O O . SER B 1 208 ? 9.844 3.352 0.081 1 86.31 208 SER B O 1
ATOM 3827 N N . ASP B 1 209 ? 8.625 1.941 1.224 1 88.31 209 ASP B N 1
ATOM 3828 C CA . ASP B 1 209 ? 9.406 1.985 2.455 1 88.31 209 ASP B CA 1
ATOM 3829 C C . ASP B 1 209 ? 9.43 0.622 3.141 1 88.31 209 ASP B C 1
ATOM 3831 O O . ASP B 1 209 ? 8.375 0.065 3.461 1 88.31 209 ASP B O 1
ATOM 3835 N N . TRP B 1 210 ? 10.633 0.135 3.381 1 90.75 210 TRP B N 1
ATOM 3836 C CA . TRP B 1 210 ? 10.773 -1.216 3.912 1 90.75 210 TRP B CA 1
ATOM 3837 C C . TRP B 1 210 ? 10.383 -1.268 5.383 1 90.75 210 TRP B C 1
ATOM 3839 O O . TRP B 1 210 ? 10.211 -2.35 5.953 1 90.75 210 TRP B O 1
ATOM 3849 N N . SER B 1 211 ? 10.195 -0.107 6.059 1 88.5 211 SER B N 1
ATOM 3850 C CA . SER B 1 211 ? 9.703 -0.118 7.434 1 88.5 211 SER B CA 1
ATOM 3851 C C . SER B 1 211 ? 8.266 -0.625 7.504 1 88.5 211 SER B C 1
ATOM 3853 O O . SER B 1 211 ? 7.801 -1.039 8.57 1 88.5 211 SER B O 1
ATOM 3855 N N . ASN B 1 212 ? 7.676 -0.533 6.355 1 92 212 ASN B N 1
ATOM 3856 C CA . ASN B 1 212 ? 6.316 -1.057 6.258 1 92 212 ASN B CA 1
ATOM 3857 C C . ASN B 1 212 ? 6.305 -2.48 5.707 1 92 212 ASN B C 1
ATOM 3859 O O . ASN B 1 212 ? 6.934 -2.764 4.688 1 92 212 ASN B O 1
ATOM 3863 N N . ALA B 1 213 ? 5.66 -3.295 6.402 1 94.12 213 ALA B N 1
ATOM 3864 C CA . ALA B 1 213 ? 5.492 -4.684 5.977 1 94.12 213 ALA B CA 1
ATOM 3865 C C . ALA B 1 213 ? 4.02 -5.012 5.75 1 94.12 213 ALA B C 1
ATOM 3867 O O . ALA B 1 213 ? 3.182 -4.77 6.625 1 94.12 213 ALA B O 1
ATOM 3868 N N . THR B 1 214 ? 3.734 -5.449 4.59 1 94.81 214 THR B N 1
ATOM 3869 C CA . THR B 1 214 ? 2.377 -5.883 4.281 1 94.81 214 THR B CA 1
ATOM 3870 C C . THR B 1 214 ? 2.314 -7.398 4.125 1 94.81 214 THR B C 1
ATOM 3872 O O . THR B 1 214 ? 2.084 -8.117 5.098 1 94.81 214 THR B O 1
ATOM 3875 N N . THR B 1 215 ? 2.781 -7.91 2.975 1 97.19 215 THR B N 1
ATOM 3876 C CA . THR B 1 215 ? 2.748 -9.344 2.703 1 97.19 215 THR B CA 1
ATOM 3877 C C . THR B 1 215 ? 3.668 -10.102 3.658 1 97.19 215 THR B C 1
ATOM 3879 O O . THR B 1 215 ? 3.334 -11.195 4.113 1 97.19 215 THR B O 1
ATOM 3882 N N . ARG B 1 216 ? 4.809 -9.508 4.023 1 95.12 216 ARG B N 1
ATOM 3883 C CA . ARG B 1 216 ? 5.777 -10.148 4.914 1 95.12 216 ARG B CA 1
ATOM 3884 C C . ARG B 1 216 ? 5.141 -10.5 6.254 1 95.12 216 ARG B C 1
ATOM 3886 O O . ARG B 1 216 ? 5.531 -11.477 6.891 1 95.12 216 ARG B O 1
ATOM 3893 N N . ARG B 1 217 ? 4.184 -9.703 6.621 1 95.69 217 ARG B N 1
ATOM 3894 C CA . ARG B 1 217 ? 3.543 -9.969 7.906 1 95.69 217 ARG B CA 1
ATOM 3895 C C . ARG B 1 217 ? 2.852 -11.328 7.902 1 95.69 217 ARG B C 1
ATOM 3897 O O . ARG B 1 217 ? 2.855 -12.031 8.914 1 95.69 217 ARG B O 1
ATOM 3904 N N . VAL B 1 218 ? 2.256 -11.664 6.816 1 96.81 218 VAL B N 1
ATOM 3905 C CA . VAL B 1 218 ? 1.583 -12.953 6.676 1 96.81 218 VAL B CA 1
ATOM 3906 C C . VAL B 1 218 ? 2.619 -14.055 6.496 1 96.81 218 VAL B C 1
ATOM 3908 O O . VAL B 1 218 ? 2.539 -15.102 7.148 1 96.81 218 VAL B O 1
ATOM 3911 N N . VAL B 1 219 ? 3.633 -13.828 5.707 1 96.81 219 VAL B N 1
ATOM 3912 C CA . VAL B 1 219 ? 4.656 -14.812 5.375 1 96.81 219 VAL B CA 1
ATOM 3913 C C . VAL B 1 219 ? 5.465 -15.164 6.621 1 96.81 219 VAL B C 1
ATOM 3915 O O . VAL B 1 219 ? 5.785 -16.328 6.859 1 96.81 219 VAL B O 1
ATOM 3918 N N . MET B 1 220 ? 5.75 -14.195 7.492 1 95 220 MET B N 1
ATOM 3919 C CA . MET B 1 220 ? 6.617 -14.367 8.648 1 95 220 MET B CA 1
ATOM 3920 C C . MET B 1 220 ? 5.926 -15.188 9.734 1 95 220 MET B C 1
ATOM 3922 O O . MET B 1 220 ? 6.566 -15.641 10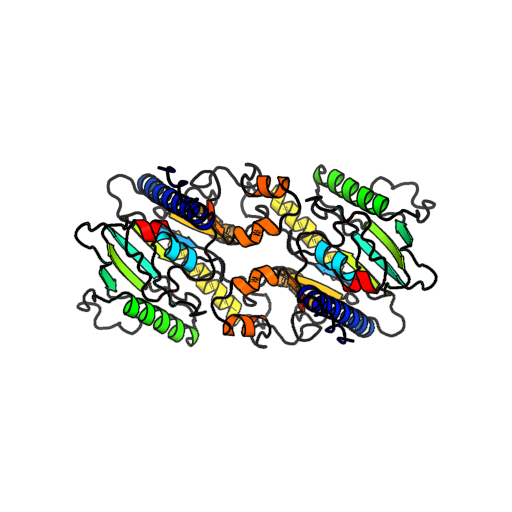.68 1 95 220 MET B O 1
ATOM 3926 N N . GLN B 1 221 ? 4.613 -15.328 9.594 1 95.06 221 GLN B N 1
ATOM 3927 C CA . GLN B 1 221 ? 3.914 -16.234 10.508 1 95.06 221 GLN B CA 1
ATOM 3928 C C . GLN B 1 221 ? 4.348 -17.688 10.281 1 95.06 221 GLN B C 1
ATOM 3930 O O . GLN B 1 221 ? 4.301 -18.5 11.203 1 95.06 221 GLN B O 1
ATOM 3935 N N . VAL B 1 222 ? 4.777 -18.031 9.102 1 95.06 222 VAL B N 1
ATOM 3936 C CA . VAL B 1 222 ? 5.16 -19.391 8.719 1 95.06 222 VAL B CA 1
ATOM 3937 C C . VAL B 1 222 ? 6.68 -19.469 8.586 1 95.06 222 VAL B C 1
ATOM 3939 O O . VAL B 1 222 ? 7.277 -20.5 8.914 1 95.06 222 VAL B O 1
ATOM 3942 N N . ASP B 1 223 ? 7.258 -18.422 8.102 1 93.19 223 ASP B N 1
ATOM 3943 C CA . ASP B 1 223 ? 8.695 -18.297 7.91 1 93.19 223 ASP B CA 1
ATOM 3944 C C . ASP B 1 223 ? 9.242 -17.062 8.609 1 93.19 223 ASP B C 1
ATOM 3946 O O . ASP B 1 223 ? 9.672 -16.109 7.957 1 93.19 223 ASP B O 1
ATOM 3950 N N . PRO B 1 224 ? 9.328 -17.094 9.906 1 91.81 224 PRO B N 1
ATOM 3951 C CA . PRO B 1 224 ? 9.648 -15.898 10.695 1 91.81 224 PRO B CA 1
ATOM 3952 C C . PRO B 1 224 ? 11 -15.289 10.32 1 91.81 224 PRO B C 1
ATOM 3954 O O . PRO B 1 224 ? 11.172 -14.07 10.391 1 91.81 224 PRO B O 1
ATOM 3957 N N . ASP B 1 225 ? 11.953 -16.094 9.859 1 89.31 225 ASP B N 1
ATOM 3958 C CA . ASP B 1 225 ? 13.289 -15.602 9.547 1 89.31 225 ASP B CA 1
ATOM 3959 C C . ASP B 1 225 ? 13.438 -15.336 8.047 1 89.31 225 ASP B C 1
ATOM 3961 O O . ASP B 1 225 ? 14.492 -14.875 7.602 1 89.31 225 ASP B O 1
ATOM 3965 N N . LEU B 1 226 ? 12.422 -15.617 7.32 1 90.62 226 LEU B N 1
ATOM 3966 C CA . LEU B 1 226 ? 12.391 -15.398 5.879 1 90.62 226 LEU B CA 1
ATOM 3967 C C . LEU B 1 226 ? 13.516 -16.172 5.191 1 90.62 226 LEU B C 1
ATOM 3969 O O . LEU B 1 226 ? 14.109 -15.688 4.223 1 90.62 226 LEU B O 1
ATOM 3973 N N . ALA B 1 227 ? 13.812 -17.312 5.723 1 85.69 227 ALA B N 1
ATOM 3974 C CA . ALA B 1 227 ? 14.938 -18.109 5.238 1 85.69 227 ALA B CA 1
ATOM 3975 C C . ALA B 1 227 ? 14.641 -18.703 3.867 1 85.69 2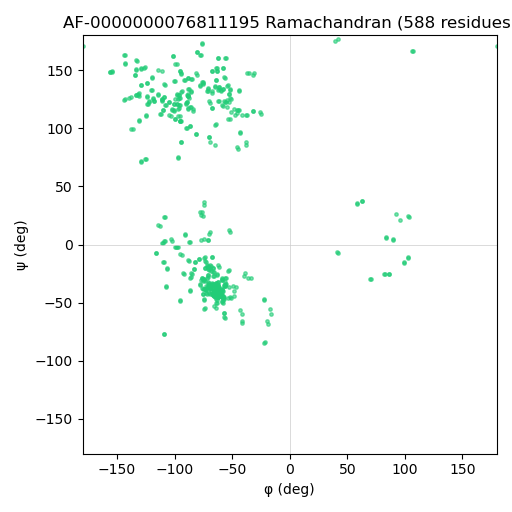27 ALA B C 1
ATOM 3977 O O . ALA B 1 227 ? 15.555 -18.922 3.068 1 85.69 227 ALA B O 1
ATOM 3978 N N . ARG B 1 228 ? 13.422 -18.938 3.549 1 87.25 228 ARG B N 1
ATOM 3979 C CA . ARG B 1 228 ? 13.039 -19.5 2.256 1 87.25 228 ARG B CA 1
ATOM 3980 C C . ARG B 1 228 ? 12.234 -18.5 1.44 1 87.25 228 ARG B C 1
ATOM 3982 O O . ARG B 1 228 ? 11.516 -18.875 0.516 1 87.25 228 ARG B O 1
ATOM 3989 N N . THR B 1 229 ? 12.305 -17.234 1.849 1 90.5 229 THR B N 1
ATOM 3990 C CA . THR B 1 229 ? 11.469 -16.203 1.233 1 90.5 229 THR B CA 1
ATOM 3991 C C . THR B 1 229 ? 12.312 -15.258 0.392 1 90.5 229 THR B C 1
ATOM 3993 O O . THR B 1 229 ? 13.344 -14.766 0.85 1 90.5 229 THR B O 1
ATOM 3996 N N . VAL B 1 230 ? 11.891 -15.109 -0.833 1 88.56 230 VAL B N 1
ATOM 3997 C CA . VAL B 1 230 ? 12.422 -14.055 -1.697 1 88.56 230 VAL B CA 1
ATOM 3998 C C . VAL B 1 230 ? 11.484 -12.852 -1.688 1 88.56 230 VAL B C 1
ATOM 4000 O O . VAL B 1 230 ? 10.297 -12.984 -2.018 1 88.56 230 VAL B O 1
ATOM 4003 N N . LEU B 1 231 ? 12 -11.75 -1.291 1 92.12 231 LEU B N 1
ATOM 4004 C CA . LEU B 1 231 ? 11.203 -10.531 -1.255 1 92.12 231 LEU B CA 1
ATOM 4005 C C . LEU B 1 231 ? 11.273 -9.797 -2.59 1 92.12 231 LEU B C 1
ATOM 4007 O O . LEU B 1 231 ? 12.367 -9.57 -3.123 1 92.12 231 LEU B O 1
ATOM 4011 N N . VAL B 1 232 ? 10.086 -9.492 -3.115 1 91.12 232 VAL B N 1
ATOM 4012 C CA . VAL B 1 232 ? 10.016 -8.828 -4.41 1 91.12 232 VAL B CA 1
ATOM 4013 C C . VAL B 1 232 ? 9.227 -7.527 -4.285 1 91.12 232 VAL B C 1
ATOM 4015 O O . VAL B 1 232 ? 8.07 -7.531 -3.848 1 91.12 232 VAL B O 1
ATOM 4018 N N . SER B 1 233 ? 9.844 -6.402 -4.613 1 92.5 233 SER B N 1
ATOM 4019 C CA . SER B 1 233 ? 9.156 -5.125 -4.738 1 92.5 233 SER B CA 1
ATOM 4020 C C . SER B 1 233 ? 8.641 -4.906 -6.156 1 92.5 233 SER B C 1
ATOM 4022 O O . SER B 1 233 ? 9.414 -4.949 -7.117 1 92.5 233 SER B O 1
ATOM 4024 N N . THR B 1 234 ? 7.363 -4.695 -6.25 1 90.56 234 THR B N 1
ATOM 4025 C CA . THR B 1 234 ? 6.746 -4.586 -7.57 1 90.56 234 THR B CA 1
ATOM 4026 C C . THR B 1 234 ? 6.496 -3.125 -7.93 1 90.56 234 THR B C 1
ATOM 4028 O O . THR B 1 234 ? 6.625 -2.238 -7.082 1 90.56 234 THR B O 1
ATOM 4031 N N . LYS B 1 235 ? 6.281 -2.875 -9.266 1 86 235 LYS B N 1
ATOM 4032 C CA . LYS B 1 235 ? 5.887 -1.573 -9.797 1 86 235 LYS B CA 1
ATOM 4033 C C . LYS B 1 235 ? 6.961 -0.522 -9.531 1 86 235 LYS B C 1
ATOM 4035 O O . LYS B 1 235 ? 6.652 0.608 -9.148 1 86 235 LYS B O 1
ATOM 4040 N N . LEU B 1 236 ? 8.188 -0.924 -9.625 1 85.38 236 LEU B N 1
ATOM 4041 C CA . LEU B 1 236 ? 9.305 -0.046 -9.312 1 85.38 236 LEU B CA 1
ATOM 4042 C C . LEU B 1 236 ? 9.25 1.224 -10.156 1 85.38 236 LEU B C 1
ATOM 4044 O O . LEU B 1 236 ? 9.617 2.303 -9.688 1 85.38 236 LEU B O 1
ATOM 4048 N N . ASP B 1 237 ? 8.773 1.107 -11.297 1 80.69 237 ASP B N 1
ATOM 4049 C CA . ASP B 1 237 ? 8.695 2.24 -12.219 1 80.69 237 ASP B CA 1
ATOM 4050 C C . ASP B 1 237 ? 7.793 3.338 -11.664 1 80.69 237 ASP B C 1
ATOM 4052 O O . ASP B 1 237 ? 8.016 4.523 -11.914 1 80.69 237 ASP B O 1
ATOM 4056 N N . THR B 1 238 ? 6.832 2.949 -10.961 1 82.81 238 THR B N 1
ATOM 4057 C CA . THR B 1 238 ? 5.91 3.92 -10.383 1 82.81 238 THR B CA 1
ATOM 4058 C C . THR B 1 238 ? 6.469 4.492 -9.086 1 82.81 238 THR B C 1
ATOM 4060 O O . THR B 1 238 ? 6.07 5.574 -8.648 1 82.81 238 THR B O 1
ATOM 4063 N N . LYS B 1 239 ? 7.379 3.791 -8.484 1 84.81 239 LYS B N 1
ATOM 4064 C CA . LYS B 1 239 ? 7.887 4.168 -7.168 1 84.81 239 LYS B CA 1
ATOM 4065 C C . LYS B 1 239 ? 9.039 5.164 -7.285 1 84.81 239 LYS B C 1
ATOM 4067 O O . LYS B 1 239 ? 9.109 6.137 -6.531 1 84.81 239 LYS B O 1
ATOM 4072 N N . ILE B 1 240 ? 9.875 4.977 -8.227 1 83.25 240 ILE B N 1
ATOM 4073 C CA . ILE B 1 240 ? 11.117 5.738 -8.336 1 83.25 240 ILE B CA 1
ATOM 4074 C C . ILE B 1 240 ? 10.805 7.227 -8.438 1 83.25 240 ILE B C 1
ATOM 4076 O O . ILE B 1 240 ? 11.383 8.039 -7.719 1 83.25 240 ILE B O 1
ATOM 4080 N N . PRO B 1 241 ? 9.836 7.598 -9.258 1 75.75 241 PRO B N 1
ATOM 4081 C CA . PRO B 1 241 ? 9.539 9.023 -9.383 1 75.75 241 PRO B CA 1
ATOM 4082 C C . PRO B 1 241 ? 8.945 9.625 -8.109 1 75.75 241 PRO B C 1
ATOM 4084 O O . PRO B 1 241 ? 8.875 10.844 -7.969 1 75.75 241 PRO B O 1
ATOM 4087 N N . GLN B 1 242 ? 8.578 8.789 -7.191 1 78.31 242 GLN B N 1
ATOM 4088 C CA . GLN B 1 242 ? 7.898 9.266 -5.992 1 78.31 242 GLN B CA 1
ATOM 4089 C C . GLN B 1 242 ? 8.898 9.664 -4.914 1 78.31 242 GLN B C 1
ATOM 4091 O O . GLN B 1 242 ? 8.539 10.312 -3.928 1 78.31 242 GLN B O 1
ATOM 4096 N N . PHE B 1 243 ? 10.148 9.234 -5.145 1 78.62 243 PHE B N 1
ATOM 4097 C CA . PHE B 1 243 ? 11.164 9.57 -4.156 1 78.62 243 PHE B CA 1
ATOM 4098 C C . PHE B 1 243 ? 11.625 11.016 -4.312 1 78.62 243 PHE B C 1
ATOM 4100 O O . PHE B 1 243 ? 11.789 11.5 -5.434 1 78.62 243 PHE B O 1
ATOM 4107 N N . ALA B 1 244 ? 11.75 11.648 -3.186 1 69 244 ALA B N 1
ATOM 4108 C CA . ALA B 1 244 ? 12.125 13.062 -3.199 1 69 244 ALA B CA 1
ATOM 4109 C C . ALA B 1 244 ? 13.617 13.227 -3.447 1 69 244 ALA B C 1
ATOM 4111 O O . ALA B 1 244 ? 14.047 14.195 -4.078 1 69 244 ALA B O 1
ATOM 4112 N N . ARG B 1 245 ? 14.398 12.266 -2.916 1 73.88 245 ARG B N 1
ATOM 4113 C CA . ARG B 1 245 ? 15.852 12.367 -2.986 1 73.88 245 ARG B CA 1
ATOM 4114 C C . ARG B 1 245 ? 16.469 11.086 -3.539 1 73.88 245 ARG B C 1
ATOM 4116 O O . ARG B 1 245 ? 15.938 10 -3.33 1 73.88 245 ARG B O 1
ATOM 4123 N N . ALA B 1 246 ? 17.547 11.219 -4.145 1 79.12 246 ALA B N 1
ATOM 4124 C CA . ALA B 1 246 ? 18.281 10.078 -4.672 1 79.12 246 ALA B CA 1
ATOM 4125 C C . ALA B 1 246 ? 18.734 9.148 -3.545 1 79.12 246 ALA B C 1
ATOM 4127 O O . ALA B 1 246 ? 18.766 7.93 -3.713 1 79.12 246 ALA B O 1
ATOM 4128 N N . SER B 1 247 ? 19.031 9.758 -2.449 1 80.69 247 SER B N 1
ATOM 4129 C CA . SER B 1 247 ? 19.484 8.961 -1.316 1 80.69 247 SER B CA 1
ATOM 4130 C C . SER B 1 247 ? 18.391 8.023 -0.828 1 80.69 247 SER B C 1
ATOM 4132 O O . SER B 1 247 ? 18.656 6.906 -0.382 1 80.69 247 SER 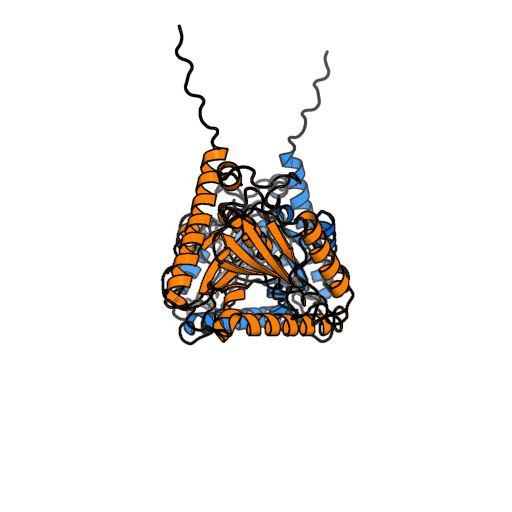B O 1
ATOM 4134 N N . ASP B 1 248 ? 17.156 8.516 -0.964 1 81 248 ASP B N 1
ATOM 4135 C CA . ASP B 1 248 ? 16.031 7.68 -0.565 1 81 248 ASP B CA 1
ATOM 4136 C C . ASP B 1 248 ? 15.875 6.48 -1.5 1 81 248 ASP B C 1
ATOM 4138 O O . ASP B 1 248 ? 15.531 5.383 -1.06 1 81 248 ASP B O 1
ATOM 4142 N N . VAL B 1 249 ? 16.188 6.746 -2.779 1 85.38 249 VAL B N 1
ATOM 4143 C CA . VAL B 1 249 ? 16.141 5.664 -3.758 1 85.38 249 VAL B CA 1
ATOM 4144 C C . VAL B 1 249 ? 17.219 4.621 -3.428 1 85.38 249 VAL B C 1
ATOM 4146 O O . VAL B 1 249 ? 16.938 3.418 -3.451 1 85.38 249 VAL B O 1
ATOM 4149 N N . GLU B 1 250 ? 18.359 5.102 -3.035 1 86.25 250 GLU B N 1
ATOM 4150 C CA . GLU B 1 250 ? 19.484 4.219 -2.727 1 86.25 250 GLU B CA 1
ATOM 4151 C C . GLU B 1 250 ? 19.172 3.34 -1.519 1 86.25 250 GLU B C 1
ATOM 4153 O O . GLU B 1 250 ? 19.422 2.133 -1.544 1 86.25 250 GLU B O 1
ATOM 4158 N N . VAL B 1 251 ? 18.609 3.938 -0.562 1 85.56 251 VAL B N 1
ATOM 4159 C CA . VAL B 1 251 ? 18.281 3.197 0.651 1 85.56 251 VAL B CA 1
ATOM 4160 C C . VAL B 1 251 ? 17.188 2.168 0.346 1 85.56 251 VAL B C 1
ATOM 4162 O O . VAL B 1 251 ? 17.203 1.068 0.904 1 85.56 251 VAL B O 1
ATOM 4165 N N . PHE B 1 252 ? 16.359 2.529 -0.544 1 89.62 252 PHE B N 1
ATOM 4166 C CA . PHE B 1 252 ? 15.281 1.614 -0.909 1 89.62 252 PHE B CA 1
ATOM 4167 C C . PHE B 1 252 ? 15.82 0.445 -1.725 1 89.62 252 PHE B C 1
ATOM 4169 O O . PHE B 1 252 ? 15.453 -0.708 -1.486 1 89.62 252 PHE B O 1
ATOM 4176 N N . LEU B 1 253 ? 16.672 0.69 -2.609 1 88.88 253 LEU B N 1
ATOM 4177 C CA . LEU B 1 253 ? 17.219 -0.335 -3.488 1 88.88 253 LEU B CA 1
ATOM 4178 C C . LEU B 1 253 ? 18.25 -1.187 -2.752 1 88.88 253 LEU B C 1
ATOM 4180 O O . LEU B 1 253 ? 18.453 -2.354 -3.094 1 88.88 253 LEU B O 1
ATOM 4184 N N . HIS B 1 254 ? 18.891 -0.504 -1.759 1 88.5 254 HIS B N 1
ATOM 4185 C CA . HIS B 1 254 ? 19.891 -1.172 -0.939 1 88.5 254 HIS B CA 1
ATOM 4186 C C . HIS B 1 254 ? 19.625 -0.967 0.547 1 88.5 254 HIS B C 1
ATOM 4188 O O . HIS B 1 254 ? 20.375 -0.282 1.234 1 88.5 254 HIS B O 1
ATOM 4194 N N . PRO B 1 255 ? 18.531 -1.678 0.967 1 88.56 255 PRO B N 1
ATOM 4195 C CA . PRO B 1 255 ? 18.156 -1.452 2.367 1 88.56 255 PRO B CA 1
ATOM 4196 C C . PRO B 1 255 ? 19.219 -1.948 3.344 1 88.56 255 PRO B C 1
ATOM 4198 O O . PRO B 1 255 ? 19.781 -3.029 3.154 1 88.56 255 PRO B O 1
ATOM 4201 N N . PRO B 1 256 ? 19.484 -1.126 4.328 1 83.75 256 PRO B N 1
ATOM 4202 C CA . PRO B 1 256 ? 20.422 -1.598 5.355 1 83.75 256 PRO B CA 1
ATOM 4203 C C . PRO B 1 256 ? 19.906 -2.828 6.102 1 83.75 256 PRO B C 1
ATOM 4205 O O . PRO B 1 256 ? 18.703 -3.088 6.109 1 83.75 256 PRO B O 1
ATOM 4208 N N . THR B 1 257 ? 20.766 -3.547 6.723 1 80.31 257 THR B N 1
ATOM 4209 C CA . THR B 1 257 ? 20.453 -4.809 7.391 1 80.31 257 THR B CA 1
ATOM 4210 C C . THR B 1 257 ? 19.531 -4.574 8.586 1 80.31 257 THR B C 1
ATOM 4212 O O . THR B 1 257 ? 18.781 -5.473 8.977 1 80.31 257 THR B O 1
ATOM 4215 N N . CYS B 1 258 ? 19.562 -3.404 9.094 1 75.88 258 CYS B N 1
ATOM 4216 C CA . CYS B 1 258 ? 18.719 -3.102 10.242 1 75.88 258 CYS B CA 1
ATOM 4217 C C . CYS B 1 258 ? 17.25 -2.963 9.82 1 75.88 258 CYS B C 1
ATOM 4219 O O . CYS B 1 258 ? 16.359 -3.055 10.656 1 75.88 258 CYS B O 1
ATOM 4221 N N . VAL B 1 259 ? 17.016 -2.734 8.609 1 77.19 259 VAL B N 1
ATOM 4222 C CA . VAL B 1 259 ? 15.648 -2.568 8.109 1 77.19 259 VAL B CA 1
ATOM 4223 C C . VAL B 1 259 ? 15.141 -3.895 7.551 1 77.19 259 VAL B C 1
ATOM 4225 O O . VAL B 1 259 ? 14 -4.289 7.812 1 77.19 259 VAL B O 1
ATOM 4228 N N . LEU B 1 260 ? 15.914 -4.52 6.738 1 80.94 260 LEU B N 1
ATOM 4229 C CA . LEU B 1 260 ? 15.594 -5.828 6.176 1 80.94 260 LEU B CA 1
ATOM 4230 C C . LEU B 1 260 ? 16.703 -6.828 6.465 1 80.94 260 LEU B C 1
ATOM 4232 O O . LEU B 1 260 ? 17.844 -6.656 6.008 1 80.94 260 LEU B O 1
ATOM 4236 N N . ASP B 1 261 ? 16.266 -7.773 7.34 1 70.62 261 ASP B N 1
ATOM 4237 C CA . ASP B 1 261 ? 17.234 -8.75 7.812 1 70.62 261 ASP B CA 1
ATOM 4238 C C . ASP B 1 261 ? 17.875 -9.492 6.645 1 70.62 261 ASP B C 1
ATOM 4240 O O . ASP B 1 261 ? 17.234 -9.742 5.625 1 70.62 261 ASP B O 1
ATOM 4244 N N . GLY B 1 262 ? 19.094 -9.734 6.852 1 66 262 GLY B N 1
ATOM 4245 C CA . GLY B 1 262 ? 19.938 -10.398 5.867 1 66 262 GLY B CA 1
ATOM 4246 C C . GLY B 1 262 ? 19.609 -11.875 5.691 1 66 262 GLY B C 1
ATOM 4247 O O . GLY B 1 262 ? 20.188 -12.555 4.852 1 66 262 GLY B O 1
ATOM 4248 N N . SER B 1 263 ? 18.547 -12.312 6.41 1 72.31 263 SER B N 1
ATOM 4249 C CA . SER B 1 263 ? 18.266 -13.734 6.277 1 72.31 263 SER B CA 1
ATOM 4250 C C . SER B 1 263 ? 17.359 -14.008 5.082 1 72.31 263 SER B C 1
ATOM 4252 O O . SER B 1 263 ? 17.062 -15.164 4.777 1 72.31 263 SER B O 1
ATOM 4254 N N . LEU B 1 264 ? 17.047 -13.008 4.391 1 79.69 264 LEU B N 1
ATOM 4255 C CA . LEU B 1 264 ? 16.266 -13.148 3.17 1 79.69 264 LEU B CA 1
ATOM 4256 C C . LEU B 1 264 ? 16.969 -14.07 2.176 1 79.69 264 LEU B C 1
ATOM 4258 O O . LEU B 1 264 ? 18.188 -14.008 2.025 1 79.69 264 LEU B O 1
ATOM 4262 N N . LEU B 1 265 ? 16.125 -14.961 1.656 1 76.5 265 LEU B N 1
ATOM 4263 C CA . LEU B 1 265 ? 16.688 -15.734 0.555 1 76.5 265 LEU B CA 1
ATOM 4264 C C . LEU B 1 265 ? 17.141 -14.812 -0.572 1 76.5 265 LEU B C 1
ATOM 4266 O O . LEU B 1 265 ? 16.391 -13.969 -1.04 1 76.5 265 LEU B O 1
ATOM 4270 N N . GLY B 1 266 ? 18.391 -14.836 -0.909 1 72.06 266 GLY B N 1
ATOM 4271 C CA . GLY B 1 266 ? 18.953 -13.961 -1.921 1 72.06 266 GLY B CA 1
ATOM 4272 C C . GLY B 1 266 ? 19.656 -12.75 -1.337 1 72.06 266 GLY B C 1
ATOM 4273 O O . GLY B 1 266 ? 20.281 -11.977 -2.064 1 72.06 266 GLY B O 1
ATOM 4274 N N . ASP B 1 267 ? 19.453 -12.422 -0.068 1 75.19 267 ASP B N 1
ATOM 4275 C CA . ASP B 1 267 ? 20.188 -11.43 0.715 1 75.19 267 ASP B CA 1
ATOM 4276 C C . ASP B 1 267 ? 19.594 -10.031 0.523 1 75.19 267 ASP B C 1
ATOM 4278 O O . ASP B 1 267 ? 19.812 -9.141 1.345 1 75.19 267 ASP B O 1
ATOM 4282 N N . SER B 1 268 ? 18.938 -9.844 -0.641 1 82.81 268 SER B N 1
ATOM 4283 C CA . SER B 1 268 ? 18.344 -8.547 -0.938 1 82.81 268 SER B CA 1
ATOM 4284 C C . SER B 1 268 ? 17.016 -8.695 -1.683 1 82.81 268 SER B C 1
ATOM 4286 O O . SER B 1 268 ? 16.75 -9.742 -2.277 1 82.81 268 SER B O 1
ATOM 4288 N N . PRO B 1 269 ? 16.234 -7.656 -1.519 1 87.69 269 PRO B N 1
ATOM 4289 C CA . PRO B 1 269 ? 14.992 -7.711 -2.281 1 87.69 269 PRO B CA 1
ATOM 4290 C C . PRO B 1 269 ? 15.219 -7.617 -3.789 1 87.69 269 PRO B C 1
ATOM 4292 O O . PRO B 1 269 ? 16.219 -7.051 -4.234 1 87.69 269 PRO B O 1
ATOM 4295 N N . PHE B 1 270 ? 14.32 -8.266 -4.48 1 85 270 PHE B N 1
ATOM 4296 C CA . PHE B 1 270 ? 14.273 -8.125 -5.93 1 85 270 PHE B CA 1
ATOM 4297 C C . PHE B 1 270 ? 13.273 -7.047 -6.336 1 85 270 PHE B C 1
ATOM 4299 O O . PHE B 1 270 ? 12.281 -6.82 -5.641 1 85 270 PHE B O 1
ATOM 4306 N N . PHE B 1 271 ? 13.562 -6.332 -7.453 1 87.06 271 PHE B N 1
ATOM 4307 C CA . PHE B 1 271 ? 12.703 -5.254 -7.934 1 87.06 271 PHE B CA 1
ATOM 4308 C C . PHE B 1 271 ? 12.203 -5.551 -9.344 1 87.06 271 PHE B C 1
ATOM 4310 O O . PHE B 1 271 ? 12.953 -6.047 -10.188 1 87.06 271 PHE B O 1
ATOM 4317 N N . THR B 1 272 ? 10.875 -5.344 -9.508 1 83.88 272 THR B N 1
ATOM 4318 C CA . THR B 1 272 ? 10.32 -5.613 -10.828 1 83.88 272 THR B CA 1
ATOM 4319 C C . THR B 1 272 ? 9.414 -4.469 -11.273 1 83.88 272 THR B C 1
ATOM 4321 O O . THR B 1 272 ? 8.914 -3.705 -10.445 1 83.88 272 THR B O 1
ATOM 4324 N N . SER B 1 273 ? 9.305 -4.242 -12.562 1 81.12 273 SER B N 1
ATOM 4325 C CA . SER B 1 273 ? 8.336 -3.391 -13.25 1 81.12 273 SER B CA 1
ATOM 4326 C C . SER B 1 273 ? 7.691 -4.121 -14.422 1 81.12 273 SER B C 1
ATOM 4328 O O . SER B 1 273 ? 8.375 -4.535 -15.359 1 81.12 273 SER B O 1
ATOM 4330 N N . VAL B 1 274 ? 6.473 -4.484 -14.211 1 72.5 274 VAL B N 1
ATOM 4331 C CA . VAL B 1 274 ? 5.758 -5.141 -15.297 1 72.5 274 VAL B CA 1
ATOM 4332 C C . VAL B 1 274 ? 4.781 -4.16 -15.945 1 72.5 274 VAL B C 1
ATOM 4334 O O . VAL B 1 274 ? 3.938 -3.574 -15.258 1 72.5 274 VAL B O 1
ATOM 4337 N N . PRO B 1 275 ? 4.988 -3.701 -17.188 1 60.22 275 PRO B N 1
ATOM 4338 C CA . PRO B 1 275 ? 4.102 -2.734 -17.828 1 60.22 275 PRO B CA 1
ATOM 4339 C C . PRO B 1 275 ? 2.641 -3.18 -17.844 1 60.22 275 PRO B C 1
ATOM 4341 O O . PRO B 1 275 ? 2.357 -4.379 -17.781 1 60.22 275 PRO B O 1
ATOM 4344 N N . SER B 1 276 ? 1.715 -2.236 -17.531 1 57.12 276 SER B N 1
ATOM 4345 C CA . SER B 1 276 ? 0.281 -2.51 -17.531 1 57.12 276 SER B CA 1
ATOM 4346 C C . SER B 1 276 ? -0.146 -3.256 -18.781 1 57.12 276 SER B C 1
ATOM 4348 O O . SER B 1 276 ? -1.086 -4.055 -18.75 1 57.12 276 SER B O 1
ATOM 4350 N N . GLY B 1 277 ? 0.552 -2.844 -19.922 1 48.66 277 GLY B N 1
ATOM 4351 C CA . GLY B 1 277 ? 0.265 -3.67 -21.094 1 48.66 277 GLY B CA 1
ATOM 4352 C C . GLY B 1 277 ? 0.832 -5.074 -20.984 1 48.66 277 GLY B C 1
ATOM 4353 O O . GLY B 1 277 ? 2.016 -5.25 -20.688 1 48.66 277 GLY B O 1
ATOM 4354 N N . ARG B 1 278 ? -0.203 -5.844 -20.328 1 49.34 278 ARG B N 1
ATOM 4355 C CA . ARG B 1 278 ? 0.212 -7.211 -20.047 1 49.34 278 ARG B CA 1
ATOM 4356 C C . ARG B 1 278 ? 1.182 -7.727 -21.094 1 49.34 278 ARG B C 1
ATOM 4358 O O . ARG B 1 278 ? 1.223 -7.207 -22.219 1 49.34 278 ARG B O 1
ATOM 4365 N N . VAL B 1 279 ? 2.062 -8.539 -20.5 1 40.31 279 VAL B N 1
ATOM 4366 C CA . VAL B 1 279 ? 3.039 -9.211 -21.359 1 40.31 279 VAL B CA 1
ATOM 4367 C C . VAL B 1 279 ? 2.346 -9.781 -22.594 1 40.31 279 VAL B C 1
ATOM 4369 O O . VAL B 1 279 ? 1.368 -10.523 -22.469 1 40.31 279 VAL B O 1
ATOM 4372 N N . GLY B 1 280 ? 2.658 -9.297 -23.828 1 37.12 280 GLY B N 1
ATOM 4373 C CA . GLY B 1 280 ? 2.195 -9.844 -25.094 1 37.12 280 GLY B CA 1
ATOM 4374 C C . GLY B 1 280 ? 0.963 -9.133 -25.625 1 37.12 280 GLY B C 1
ATOM 4375 O O . GLY B 1 280 ? -0.049 -9.781 -25.922 1 37.12 280 GLY B O 1
ATOM 4376 N N . SER B 1 281 ? 0.596 -7.949 -25.281 1 39.06 281 SER B N 1
ATOM 4377 C CA . SER B 1 281 ? -0.564 -7.27 -25.859 1 39.06 281 SER B CA 1
ATOM 4378 C C . SER B 1 281 ? -0.934 -7.848 -27.219 1 39.06 281 SER B C 1
ATOM 4380 O O . SER B 1 281 ? -2 -7.547 -27.75 1 39.06 281 SER B O 1
ATOM 4382 N N . CYS B 1 282 ? -0.097 -8.047 -28.047 1 33.47 282 CYS B N 1
ATOM 4383 C CA . CYS B 1 282 ? -0.633 -8.742 -29.219 1 33.47 282 CYS B CA 1
ATOM 4384 C C . CYS B 1 282 ? -1.052 -10.164 -28.859 1 33.47 282 CYS B C 1
ATOM 4386 O O . CYS B 1 282 ? -0.384 -10.836 -28.078 1 33.47 282 CYS B O 1
ATOM 4388 N N . HIS B 1 283 ? -2.402 -10.57 -28.984 1 34.16 283 HIS B N 1
ATOM 4389 C CA . HIS B 1 283 ? -2.869 -11.945 -28.891 1 34.16 283 HIS B CA 1
ATOM 4390 C C . HIS B 1 283 ? -1.712 -12.93 -29.047 1 34.16 283 HIS B C 1
ATOM 4392 O O . HIS B 1 283 ? -1.742 -14.023 -28.469 1 34.16 283 HIS B O 1
ATOM 4398 N N . GLU B 1 284 ? -1.049 -12.898 -30.125 1 32.22 284 GLU B N 1
ATOM 4399 C CA . GLU B 1 284 ? -0.017 -13.797 -30.641 1 32.22 284 GLU B CA 1
ATOM 4400 C C . GLU B 1 284 ? 1.306 -13.586 -29.906 1 32.22 284 GLU B C 1
ATOM 4402 O O . GLU B 1 284 ? 2.348 -14.078 -30.344 1 32.22 284 GLU B O 1
ATOM 4407 N N . ALA B 1 285 ? 1.249 -12.844 -29.031 1 33.28 285 ALA B N 1
ATOM 4408 C CA . ALA B 1 285 ? 2.609 -12.492 -28.641 1 33.28 285 ALA B CA 1
ATOM 4409 C C . ALA B 1 285 ? 3.266 -13.641 -27.875 1 33.28 285 ALA B C 1
ATOM 4411 O O . ALA B 1 285 ? 3.105 -13.75 -26.656 1 33.28 285 ALA B O 1
ATOM 4412 N N . VAL B 1 286 ? 2.973 -14.836 -28.203 1 35.34 286 VAL B N 1
ATOM 4413 C CA . VAL B 1 286 ? 3.928 -15.875 -27.844 1 35.34 286 VAL B CA 1
ATOM 4414 C C . VAL B 1 286 ? 5.352 -15.391 -28.094 1 35.34 286 VAL B C 1
ATOM 4416 O O . VAL B 1 286 ? 5.645 -14.852 -29.172 1 35.34 286 VAL B O 1
ATOM 4419 N N . PHE B 1 287 ? 5.961 -15.227 -27.047 1 36.34 287 PHE B N 1
ATOM 4420 C CA . PHE B 1 287 ? 7.352 -14.898 -27.359 1 36.34 287 PHE B CA 1
ATOM 4421 C C . PHE B 1 287 ? 7.898 -15.82 -28.438 1 36.34 287 PHE B C 1
ATOM 4423 O O . PHE B 1 287 ? 7.883 -17.047 -28.297 1 36.34 287 PHE B O 1
ATOM 4430 N N . ARG B 1 288 ? 7.656 -15.586 -29.766 1 36.41 288 ARG B N 1
ATOM 4431 C CA . ARG B 1 288 ? 8.094 -16.391 -30.891 1 36.41 288 ARG B CA 1
ATOM 4432 C C . ARG B 1 288 ? 9.531 -16.859 -30.703 1 36.41 288 ARG B C 1
ATOM 4434 O O . ARG B 1 288 ? 9.945 -17.859 -31.328 1 36.41 288 ARG B O 1
ATOM 4441 N N . SER B 1 289 ? 10.43 -16.062 -30.578 1 33.5 289 SER B N 1
ATOM 4442 C CA . SER B 1 289 ? 11.805 -16.516 -30.375 1 33.5 289 SER B CA 1
ATOM 4443 C C . SER B 1 289 ? 12.289 -16.188 -28.969 1 33.5 289 SER B C 1
ATOM 4445 O O . SER B 1 289 ? 11.695 -15.359 -28.281 1 33.5 289 SER B O 1
ATOM 4447 N N . ASN B 1 290 ? 13.188 -17.062 -28.453 1 34.31 290 ASN B N 1
ATOM 4448 C CA . ASN B 1 290 ? 13.953 -16.766 -27.25 1 34.31 290 ASN B CA 1
ATOM 4449 C C . ASN B 1 290 ? 14.281 -15.273 -27.156 1 34.31 290 ASN B C 1
ATOM 4451 O O . ASN B 1 290 ? 14.398 -14.727 -26.062 1 34.31 290 ASN B O 1
ATOM 4455 N N . GLU B 1 291 ? 14.375 -14.703 -28.281 1 36.31 291 GLU B N 1
ATOM 4456 C CA . GLU B 1 291 ? 14.766 -13.312 -28.484 1 36.31 291 GLU B CA 1
ATOM 4457 C C . GLU B 1 291 ? 13.633 -12.359 -28.109 1 36.31 291 GLU B C 1
ATOM 4459 O O . GLU B 1 291 ? 13.875 -11.312 -27.5 1 36.31 291 GLU B O 1
ATOM 4464 N N . GLU B 1 292 ? 12.445 -12.688 -28.625 1 36.53 292 GLU B N 1
ATOM 4465 C CA . GLU B 1 292 ? 11.273 -11.852 -28.359 1 36.53 292 GLU B CA 1
ATOM 4466 C C . GLU B 1 292 ? 10.836 -11.953 -26.906 1 36.53 292 GLU B C 1
ATOM 4468 O O . GLU B 1 292 ? 10.375 -10.969 -26.328 1 36.53 292 GLU B O 1
ATOM 4473 N N . PHE B 1 293 ? 10.844 -13.078 -26.406 1 33.66 293 PHE B N 1
ATOM 4474 C CA . PHE B 1 293 ? 10.695 -13.352 -24.969 1 33.66 293 PHE B CA 1
ATOM 4475 C C . PHE B 1 293 ? 11.641 -12.492 -24.156 1 33.66 293 PHE B C 1
ATOM 4477 O O . PHE B 1 293 ? 11.289 -12.016 -23.078 1 33.66 293 PHE B O 1
ATOM 4484 N N . LYS B 1 294 ? 12.805 -12.219 -24.625 1 35.09 294 LYS B N 1
ATOM 4485 C CA . LYS B 1 294 ? 13.883 -11.391 -24.094 1 35.09 294 LYS B CA 1
ATOM 4486 C C . LYS B 1 294 ? 13.508 -9.906 -24.141 1 35.09 294 LYS B C 1
ATOM 4488 O O . LYS B 1 294 ? 14.102 -9.094 -23.438 1 35.09 294 LYS B O 1
ATOM 4493 N N . LYS B 1 295 ? 12.562 -9.523 -25 1 35.34 295 LYS B N 1
ATOM 4494 C CA . LYS B 1 295 ? 12.266 -8.133 -25.344 1 35.34 295 LYS B CA 1
ATOM 4495 C C . LYS B 1 295 ? 11.164 -7.57 -24.453 1 35.34 295 LYS B C 1
ATOM 4497 O O . LYS B 1 295 ? 10.961 -6.355 -24.406 1 35.34 295 LYS B O 1
ATOM 4502 N N . VAL B 1 296 ? 10.266 -8.32 -23.859 1 34.38 296 VAL B N 1
ATOM 4503 C CA . VAL B 1 296 ? 9.148 -7.75 -23.125 1 34.38 296 VAL B CA 1
ATOM 4504 C C . VAL B 1 296 ? 9.391 -7.895 -21.625 1 34.38 296 VAL B C 1
ATOM 4506 O O . VAL B 1 296 ? 9.797 -8.961 -21.156 1 34.38 296 VAL B O 1
#